Protein AF-0000000081579176 (afdb_homodimer)

Radius of gyration: 28.3 Å; Cα contacts (8 Å, |Δi|>4): 1439; chains: 2; bounding box: 51×85×78 Å

Solvent-accessible surface area (backbone atoms only — not comparable to full-atom values): 38448 Å² total; per-residue (Å²): 127,85,72,80,71,60,77,73,81,89,52,66,66,61,48,44,51,49,36,39,57,23,46,39,94,60,41,56,75,47,58,25,68,66,38,50,44,60,34,31,48,68,50,42,43,50,33,48,51,61,36,51,70,72,63,78,79,69,82,47,68,67,54,42,49,50,32,35,51,38,23,66,61,33,40,36,27,38,49,73,68,42,48,37,58,42,39,60,75,60,39,57,42,87,64,82,39,58,43,56,92,79,54,52,71,70,48,25,44,49,50,46,48,48,40,52,39,44,78,62,64,63,43,50,85,36,41,31,36,31,43,45,31,57,46,31,30,57,58,54,52,43,27,72,64,40,55,23,32,36,38,28,30,27,69,39,53,59,35,33,47,29,19,44,44,51,28,49,77,68,71,36,48,90,40,42,47,55,42,80,42,46,66,72,63,60,93,62,61,67,47,68,22,47,28,36,35,27,59,60,33,66,44,40,41,68,45,58,42,49,35,49,37,40,51,55,45,28,30,21,65,56,12,36,40,36,32,26,38,46,24,28,34,90,70,47,41,83,86,37,66,69,50,41,49,34,54,48,34,34,20,66,32,64,45,26,48,51,86,43,44,48,65,56,51,54,48,26,43,46,72,63,54,38,42,80,76,44,74,47,54,61,70,72,66,78,54,90,45,56,53,49,49,74,50,58,29,48,70,88,71,52,69,48,75,70,33,50,53,42,33,41,56,33,14,74,66,30,40,49,48,50,48,47,50,44,39,51,30,30,74,71,63,54,27,38,72,61,49,46,58,52,52,49,38,46,52,46,15,36,52,22,46,37,50,25,46,75,69,46,27,37,33,65,32,36,32,39,35,27,30,37,44,68,79,61,129,126,84,72,82,72,62,74,72,82,88,52,66,67,62,46,44,51,47,36,40,56,24,46,38,94,62,41,54,75,44,56,25,68,64,37,49,44,60,34,33,50,68,51,42,43,50,32,48,49,61,36,52,69,73,61,78,79,68,82,48,69,66,53,41,49,51,32,35,52,38,24,66,61,32,38,36,26,38,49,72,69,42,48,39,56,42,39,59,73,59,39,58,43,88,66,82,35,59,44,55,91,81,54,52,71,68,48,26,44,48,49,46,48,47,40,52,40,46,78,62,63,62,42,50,85,36,42,31,36,31,43,47,31,58,46,30,29,57,57,54,52,42,27,72,64,38,55,22,32,38,39,29,32,27,69,37,53,60,34,32,48,29,20,44,44,51,28,48,76,68,71,37,49,91,39,42,47,53,42,80,42,47,67,72,63,59,94,62,61,66,47,67,21,48,30,36,36,28,59,59,32,65,43,41,39,68,46,58,41,48,34,51,38,39,50,55,45,28,31,22,65,57,12,35,41,35,33,25,38,46,25,26,35,90,71,47,42,85,85,38,66,68,50,42,50,34,54,48,34,35,20,66,33,63,46,27,49,52,85,44,44,48,66,56,52,54,50,26,43,45,73,64,54,37,43,78,77,44,74,48,54,61,71,73,68,79,54,90,45,56,55,48,49,73,50,59,28,49,68,90,70,53,69,49,77,69,34,49,56,44,33,41,55,31,13,73,66,29,39,49,50,52,50,48,50,44,40,51,30,30,72,72,62,52,28,37,72,62,49,46,57,53,51,49,38,45,51,47,15,36,52,23,45,37,52,25,48,74,68,45,29,36,33,65,32,37,32,39,36,28,30,36,44,69,79,61,129

Organism: NCBI:txid460523

Structure (mmCIF, N/CA/C/O backbone):
data_AF-0000000081579176-model_v1
#
loop_
_entity.id
_entity.type
_entity.pdbx_description
1 polymer 'Sterol 24-C-methyltransferase'
#
loop_
_atom_site.group_PDB
_atom_site.id
_atom_site.type_symbol
_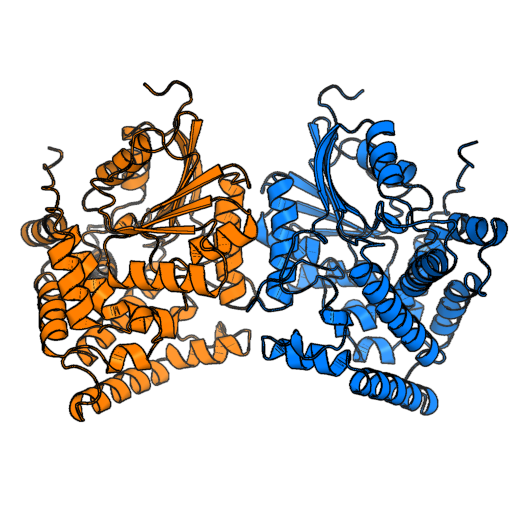atom_site.label_atom_id
_atom_site.label_alt_id
_atom_site.label_comp_id
_atom_site.label_asym_id
_atom_site.label_entity_id
_atom_site.label_seq_id
_atom_site.pdbx_PDB_ins_code
_atom_site.Cartn_x
_atom_site.Cartn_y
_atom_site.Cartn_z
_atom_site.occupancy
_atom_site.B_iso_or_equiv
_atom_site.auth_seq_id
_atom_site.auth_comp_id
_atom_site.auth_asym_id
_atom_site.auth_atom_id
_atom_site.pdbx_PDB_model_num
ATOM 1 N N . MET A 1 1 ? 3.547 -44.094 0.053 1 29.34 1 MET A N 1
ATOM 2 C CA . MET A 1 1 ? 4.793 -44.156 -0.705 1 29.34 1 MET A CA 1
ATOM 3 C C . MET A 1 1 ? 5.117 -42.812 -1.338 1 29.34 1 MET A C 1
ATOM 5 O O . MET A 1 1 ? 4.348 -42.312 -2.156 1 29.34 1 MET A O 1
ATOM 9 N N . SER A 1 2 ? 5.578 -41.812 -0.69 1 40.94 2 SER A N 1
ATOM 10 C CA . SER A 1 2 ? 5.934 -40.5 -1.144 1 40.94 2 SER A CA 1
ATOM 11 C C . SER A 1 2 ? 6.676 -40.531 -2.475 1 40.94 2 SER A C 1
ATOM 13 O O . SER A 1 2 ? 7.781 -41.094 -2.559 1 40.94 2 SER A O 1
ATOM 15 N N . SER A 1 3 ? 6.062 -40.938 -3.561 1 47.12 3 SER A N 1
ATOM 16 C CA . SER A 1 3 ? 6.66 -41.188 -4.867 1 47.12 3 SER A CA 1
ATOM 17 C C . SER A 1 3 ? 7.762 -40.156 -5.172 1 47.12 3 SER A C 1
ATOM 19 O O . SER A 1 3 ? 7.582 -38.969 -4.957 1 47.12 3 SER A O 1
ATOM 21 N N . GLU A 1 4 ? 8.984 -40.656 -5.207 1 62.81 4 GLU A N 1
ATOM 22 C CA . GLU A 1 4 ? 10.25 -40 -5.496 1 62.81 4 GLU A CA 1
ATOM 23 C C . GLU A 1 4 ? 10.148 -39.125 -6.746 1 62.81 4 GLU A C 1
ATOM 25 O O . GLU A 1 4 ? 9.891 -39.625 -7.84 1 62.81 4 GLU A O 1
ATOM 30 N N . ILE A 1 5 ? 9.672 -37.906 -6.562 1 69.56 5 ILE A N 1
ATOM 31 C CA . ILE A 1 5 ? 9.656 -36.969 -7.684 1 69.56 5 ILE A CA 1
ATOM 32 C C . ILE A 1 5 ? 11.078 -36.781 -8.203 1 69.56 5 ILE A C 1
ATOM 34 O O . ILE A 1 5 ? 11.984 -36.469 -7.426 1 69.56 5 ILE A O 1
ATOM 38 N N . LYS A 1 6 ? 11.32 -37.281 -9.406 1 74.44 6 LYS A N 1
ATOM 39 C CA . LYS A 1 6 ? 12.602 -37 -10.055 1 74.44 6 LYS A CA 1
ATOM 40 C C . LYS A 1 6 ? 12.766 -35.5 -10.32 1 74.44 6 LYS A C 1
ATOM 42 O O . LYS A 1 6 ? 11.906 -34.875 -10.945 1 74.44 6 LYS A O 1
ATOM 47 N N . LEU A 1 7 ? 13.773 -34.938 -9.75 1 81.62 7 LEU A N 1
ATOM 48 C CA . LEU A 1 7 ? 14.047 -33.5 -9.945 1 81.62 7 LEU A CA 1
ATOM 49 C C . LEU A 1 7 ? 14.578 -33.25 -11.352 1 81.62 7 LEU A C 1
ATOM 51 O O . LEU A 1 7 ? 15.297 -34.094 -11.914 1 81.62 7 LEU A O 1
ATOM 55 N N . ALA A 1 8 ? 14.188 -32.188 -11.898 1 81.62 8 ALA A N 1
ATOM 56 C CA . ALA A 1 8 ? 14.602 -31.797 -13.25 1 81.62 8 ALA A CA 1
ATOM 57 C C . ALA A 1 8 ? 16.094 -31.453 -13.281 1 81.62 8 ALA A C 1
ATOM 59 O O . ALA A 1 8 ? 16.609 -30.812 -12.359 1 81.62 8 ALA A O 1
ATOM 60 N N . PRO A 1 9 ? 16.781 -31.922 -14.359 1 81 9 PRO A N 1
ATOM 61 C CA . PRO A 1 9 ? 18.172 -31.484 -14.5 1 81 9 PRO A CA 1
ATOM 62 C C . PRO A 1 9 ? 18.312 -29.969 -14.711 1 81 9 PRO A C 1
ATOM 64 O O . PRO A 1 9 ? 17.453 -29.359 -15.367 1 81 9 PRO A O 1
ATOM 67 N N . LYS A 1 10 ? 19.375 -29.5 -14.031 1 82.62 10 LYS A N 1
ATOM 68 C CA . LYS A 1 10 ? 19.656 -28.078 -14.195 1 82.62 10 LYS A CA 1
ATOM 69 C C . LYS A 1 10 ? 20.469 -27.812 -15.453 1 82.62 10 LYS A C 1
ATOM 71 O O . LYS A 1 10 ? 21.641 -28.188 -15.523 1 82.62 10 LYS A O 1
ATOM 76 N N . ASP A 1 11 ? 19.797 -27.422 -16.547 1 82.06 11 ASP A N 1
ATOM 77 C CA . ASP A 1 11 ? 20.516 -27.062 -17.766 1 82.06 11 ASP A CA 1
ATOM 78 C C . ASP A 1 11 ? 20.375 -25.578 -18.078 1 82.06 11 ASP A C 1
ATOM 80 O O . ASP A 1 11 ? 19.625 -25.203 -18.984 1 82.06 11 ASP A O 1
ATOM 84 N N . TYR A 1 12 ? 21.172 -24.75 -17.469 1 86.56 12 TYR A N 1
ATOM 85 C CA . TYR A 1 12 ? 21.062 -23.297 -17.531 1 86.56 12 TYR A CA 1
ATOM 86 C C . TYR A 1 12 ? 21.406 -22.781 -18.922 1 86.56 12 TYR A C 1
ATOM 88 O O . TYR A 1 12 ? 20.734 -21.891 -19.438 1 86.56 12 TYR A O 1
ATOM 96 N N . GLU A 1 13 ? 22.406 -23.375 -19.453 1 85.56 13 GLU A N 1
ATOM 97 C CA . GLU A 1 13 ? 22.844 -22.906 -20.766 1 85.56 13 GLU A CA 1
ATOM 98 C C . GLU A 1 13 ? 21.797 -23.203 -21.828 1 85.56 13 GLU A C 1
ATOM 100 O O . GLU A 1 13 ? 21.484 -22.328 -22.656 1 85.56 13 GLU A O 1
ATOM 105 N N . LYS A 1 14 ? 21.266 -24.391 -21.812 1 84.5 14 LYS A N 1
ATOM 106 C CA . LYS A 1 14 ? 20.25 -24.766 -22.797 1 84.5 14 LYS A CA 1
ATOM 107 C C . LYS A 1 14 ? 19.016 -23.891 -22.656 1 84.5 14 LYS A C 1
ATOM 109 O O . LYS A 1 14 ? 18.453 -23.453 -23.672 1 84.5 14 LYS A O 1
ATOM 114 N N . ASP A 1 15 ? 18.641 -23.688 -21.5 1 86.94 15 ASP A N 1
ATOM 115 C CA . ASP A 1 15 ? 17.469 -22.859 -21.25 1 86.94 15 ASP A CA 1
ATOM 116 C C . ASP A 1 15 ? 17.688 -21.438 -21.734 1 86.94 15 ASP A C 1
ATOM 118 O O . ASP A 1 15 ? 16.781 -20.828 -22.328 1 86.94 15 ASP A O 1
ATOM 122 N N . LYS A 1 16 ? 18.812 -20.938 -21.406 1 86.94 16 LYS A N 1
ATOM 123 C CA . LYS A 1 16 ? 19.156 -19.578 -21.812 1 86.94 16 LYS A CA 1
ATOM 124 C C . LYS A 1 16 ? 19.156 -19.453 -23.344 1 86.94 16 LYS A C 1
ATOM 126 O O . LYS A 1 16 ? 18.656 -18.469 -23.891 1 86.94 16 LYS A O 1
ATOM 131 N N . GLU A 1 17 ? 19.719 -20.422 -24 1 85.44 17 GLU A N 1
ATOM 132 C CA . GLU A 1 17 ? 19.766 -20.422 -25.453 1 85.44 17 GLU A CA 1
ATOM 133 C C . GLU A 1 17 ? 18.375 -20.5 -26.047 1 85.44 17 GLU A C 1
ATOM 135 O O . GLU A 1 17 ? 18.078 -19.828 -27.047 1 85.44 17 GLU A O 1
ATOM 140 N N . PHE A 1 18 ? 17.625 -21.281 -25.516 1 83.94 18 PHE A N 1
ATOM 141 C CA . PHE A 1 18 ? 16.25 -21.391 -26 1 83.94 18 PHE A CA 1
ATOM 142 C C . PHE A 1 18 ? 15.516 -20.078 -25.844 1 83.94 18 PHE A C 1
ATOM 144 O O . PHE A 1 18 ? 14.812 -19.641 -26.766 1 83.94 18 PHE A O 1
ATOM 151 N N . ALA A 1 19 ? 15.633 -19.5 -24.688 1 85.06 19 ALA A N 1
ATOM 152 C CA . ALA A 1 19 ? 14.977 -18.219 -24.438 1 85.06 19 ALA A CA 1
ATOM 153 C C . ALA A 1 19 ? 15.445 -17.172 -25.453 1 85.06 19 ALA A C 1
ATOM 155 O O . ALA A 1 19 ? 14.633 -16.391 -25.969 1 85.06 19 ALA A O 1
ATOM 156 N N . LYS A 1 20 ? 16.703 -17.141 -25.672 1 85.62 20 LYS A N 1
ATOM 157 C CA . LYS A 1 20 ? 17.266 -16.203 -26.656 1 85.62 20 LYS A CA 1
ATOM 158 C C . LYS A 1 20 ? 16.703 -16.484 -28.047 1 85.62 20 LYS A C 1
ATOM 160 O O . LYS A 1 20 ? 16.406 -15.555 -28.812 1 85.62 20 LYS A O 1
ATOM 165 N N . ALA A 1 21 ? 16.609 -17.703 -28.297 1 80.62 21 ALA A N 1
ATOM 166 C CA . ALA A 1 21 ? 16.078 -18.094 -29.609 1 80.62 21 ALA A CA 1
ATOM 167 C C . ALA A 1 21 ? 14.617 -17.688 -29.734 1 80.62 21 ALA A C 1
ATOM 169 O O . ALA A 1 21 ? 14.195 -17.203 -30.797 1 80.62 21 ALA A O 1
ATOM 170 N N . LEU A 1 22 ? 13.938 -17.844 -28.781 1 83.31 22 LEU A N 1
ATOM 171 C CA . LEU A 1 22 ? 12.5 -17.609 -28.812 1 83.31 22 LEU A CA 1
ATOM 172 C C . LEU A 1 22 ? 12.188 -16.125 -28.766 1 83.31 22 LEU A C 1
ATOM 174 O O . LEU A 1 22 ? 11.344 -15.633 -29.531 1 83.31 22 LEU A O 1
ATOM 178 N N . HIS A 1 23 ? 12.867 -15.367 -27.938 1 87.56 23 HIS A N 1
ATOM 179 C CA . HIS A 1 23 ? 12.445 -14 -27.625 1 87.56 23 HIS A CA 1
ATOM 180 C C . HIS A 1 23 ? 13.398 -12.977 -28.25 1 87.56 23 HIS A C 1
ATOM 182 O O . HIS A 1 23 ? 13.078 -11.789 -28.312 1 87.56 23 HIS A O 1
ATOM 188 N N . GLY A 1 24 ? 14.469 -13.398 -28.625 1 79.94 24 GLY A N 1
ATOM 189 C CA . GLY A 1 24 ? 15.422 -12.516 -29.266 1 79.94 24 GLY A CA 1
ATOM 190 C C . GLY A 1 24 ? 16.359 -11.828 -28.297 1 79.94 24 GLY A C 1
ATOM 191 O O . GLY A 1 24 ? 16.203 -11.969 -27.078 1 79.94 24 GLY A O 1
ATOM 192 N N . LYS A 1 25 ? 17.328 -10.984 -28.891 1 71.75 25 LYS A N 1
ATOM 193 C CA . LYS A 1 25 ? 18.375 -10.336 -28.109 1 71.75 25 LYS A CA 1
ATOM 194 C C . LYS A 1 25 ? 17.844 -9.109 -27.375 1 71.75 25 LYS A C 1
ATOM 196 O O . LYS A 1 25 ? 18.344 -8.75 -26.312 1 71.75 25 LYS A O 1
ATOM 201 N N . ASP A 1 26 ? 16.766 -8.562 -27.844 1 71.44 26 ASP A N 1
ATOM 202 C CA . ASP A 1 26 ? 16.25 -7.34 -27.234 1 71.44 26 ASP A CA 1
ATOM 203 C C . ASP A 1 26 ? 14.977 -7.613 -26.438 1 71.44 26 ASP A C 1
ATOM 205 O O . ASP A 1 26 ? 14.133 -6.723 -26.281 1 71.44 26 ASP A O 1
ATOM 209 N N . ALA A 1 27 ? 14.914 -8.75 -26.031 1 75.94 27 ALA A N 1
ATOM 210 C CA . ALA A 1 27 ? 13.68 -9.227 -25.422 1 75.94 27 ALA A CA 1
ATOM 211 C C . ALA A 1 27 ? 13.391 -8.484 -24.109 1 75.94 27 ALA A C 1
ATOM 213 O O . ALA A 1 27 ? 12.234 -8.273 -23.766 1 75.94 27 ALA A O 1
ATOM 214 N N . ALA A 1 28 ? 14.43 -8.039 -23.531 1 78.06 28 ALA A N 1
ATOM 215 C CA . ALA A 1 28 ? 14.281 -7.391 -22.234 1 78.06 28 ALA A CA 1
ATOM 216 C C . ALA A 1 28 ? 13.617 -6.023 -22.375 1 78.06 28 ALA A C 1
ATOM 218 O O . ALA A 1 28 ? 12.961 -5.547 -21.453 1 78.06 28 ALA A O 1
ATOM 219 N N . ASN A 1 29 ? 13.594 -5.441 -23.484 1 78.69 29 ASN A N 1
ATOM 220 C CA . ASN A 1 29 ? 13.125 -4.07 -23.656 1 78.69 29 ASN A CA 1
ATOM 221 C C . ASN A 1 29 ? 11.742 -4.035 -24.297 1 78.69 29 ASN A C 1
ATOM 223 O O . ASN A 1 29 ? 11.031 -3.031 -24.203 1 78.69 29 ASN A O 1
ATOM 227 N N . ALA A 1 30 ? 11.445 -5.07 -25.047 1 78.25 30 ALA A N 1
ATOM 228 C CA . ALA A 1 30 ? 10.141 -5.121 -25.688 1 78.25 30 ALA A CA 1
ATOM 229 C C . ALA A 1 30 ? 9.047 -5.484 -24.672 1 78.25 30 ALA A C 1
ATOM 231 O O . ALA A 1 30 ? 9.305 -6.188 -23.703 1 78.25 30 ALA A O 1
ATOM 232 N N . LYS A 1 31 ? 7.855 -4.805 -24.953 1 75.75 31 LYS A N 1
ATOM 233 C CA . LYS A 1 31 ? 6.789 -5.082 -24 1 75.75 31 LYS A CA 1
ATOM 234 C C . LYS A 1 31 ? 5.488 -5.434 -24.719 1 75.75 31 LYS A C 1
ATOM 236 O O . LYS A 1 31 ? 5.25 -4.988 -25.844 1 75.75 31 LYS A O 1
ATOM 241 N N . GLY A 1 32 ? 4.816 -6.387 -23.984 1 74.5 32 GLY A N 1
ATOM 242 C CA . GLY A 1 32 ? 3.451 -6.656 -24.406 1 74.5 32 GLY A CA 1
ATOM 243 C C . GLY A 1 32 ? 3.363 -7.262 -25.781 1 74.5 32 GLY A C 1
ATOM 244 O O . GLY A 1 32 ? 4.039 -8.25 -26.078 1 74.5 32 GLY A O 1
ATOM 245 N N . MET A 1 33 ? 2.488 -6.625 -26.594 1 74.88 33 MET A N 1
ATOM 246 C CA . MET A 1 33 ? 2.156 -7.168 -27.906 1 74.88 33 MET A CA 1
ATOM 247 C C . MET A 1 33 ? 3.342 -7.055 -28.859 1 74.88 33 MET A C 1
ATOM 249 O O . MET A 1 33 ? 3.557 -7.93 -29.688 1 74.88 33 MET A O 1
ATOM 253 N N . SER A 1 34 ? 4.133 -6.012 -28.672 1 74.38 34 SER A N 1
ATOM 254 C CA . SER A 1 34 ? 5.305 -5.855 -29.531 1 74.38 34 SER A CA 1
ATOM 255 C C . SER A 1 34 ? 6.309 -6.98 -29.312 1 74.38 34 SER A C 1
ATOM 257 O O . SER A 1 34 ? 6.93 -7.461 -30.25 1 74.38 34 SER A O 1
ATOM 259 N N . ALA A 1 35 ? 6.465 -7.422 -28.109 1 80 35 ALA A N 1
ATOM 260 C CA . ALA A 1 35 ? 7.355 -8.531 -27.781 1 80 35 ALA A CA 1
ATOM 261 C C . ALA A 1 35 ? 6.797 -9.859 -28.297 1 80 35 ALA A C 1
ATOM 263 O O . ALA A 1 35 ? 7.543 -10.688 -28.828 1 80 35 ALA A O 1
ATOM 264 N N . TRP A 1 36 ? 5.535 -9.977 -28.188 1 79.19 36 TRP A N 1
ATOM 265 C CA . TRP A 1 36 ? 4.871 -11.211 -28.594 1 79.19 36 TRP A CA 1
ATOM 266 C C . TRP A 1 36 ? 5.027 -11.438 -30.094 1 79.19 36 TRP A C 1
ATOM 268 O O . TRP A 1 36 ? 5.355 -12.547 -30.531 1 79.19 36 TRP A O 1
ATOM 278 N N . VAL A 1 37 ? 4.875 -10.406 -30.906 1 77.62 37 VAL A N 1
ATOM 279 C CA . VAL A 1 37 ? 4.906 -10.531 -32.375 1 77.62 37 VAL A CA 1
ATOM 280 C C . VAL A 1 37 ? 6.332 -10.828 -32.812 1 77.62 37 VAL A C 1
ATOM 282 O O . VAL A 1 37 ? 6.539 -11.375 -33.906 1 77.62 37 VAL A O 1
ATOM 285 N N . LYS A 1 38 ? 7.301 -10.547 -32.031 1 76.75 38 LYS A N 1
ATOM 286 C CA . LYS A 1 38 ? 8.703 -10.688 -32.406 1 76.75 38 LYS A CA 1
ATOM 287 C C . LYS A 1 38 ? 9.234 -12.078 -32.094 1 76.75 38 LYS A C 1
ATOM 289 O O . LYS A 1 38 ? 10.367 -12.414 -32.438 1 76.75 38 LYS A O 1
ATOM 294 N N . LYS A 1 39 ? 8.453 -12.93 -31.5 1 83 39 LYS A N 1
ATOM 295 C CA . LYS A 1 39 ? 8.898 -14.266 -31.109 1 83 39 LYS A CA 1
ATOM 296 C C . LYS A 1 39 ? 9.234 -15.102 -32.344 1 83 39 LYS A C 1
ATOM 298 O O . LYS A 1 39 ? 8.547 -15.023 -33.375 1 83 39 LYS A O 1
ATOM 303 N N . ASP A 1 40 ? 10.273 -15.984 -32.156 1 83.69 40 ASP A N 1
ATOM 304 C CA . ASP A 1 40 ? 10.664 -16.906 -33.219 1 83.69 40 ASP A CA 1
ATOM 305 C C . ASP A 1 40 ? 9.609 -17.984 -33.406 1 83.69 40 ASP A C 1
ATOM 307 O O . ASP A 1 40 ? 9.227 -18.672 -32.438 1 83.69 40 ASP A O 1
ATOM 311 N N . LYS A 1 41 ? 9.258 -18.281 -34.594 1 82.12 41 LYS A N 1
ATOM 312 C CA . LYS A 1 41 ? 8.141 -19.156 -34.906 1 82.12 41 LYS A CA 1
ATOM 313 C C . LYS A 1 41 ? 8.484 -20.609 -34.594 1 82.12 41 LYS A C 1
ATOM 315 O O . LYS A 1 41 ? 7.66 -21.359 -34.062 1 82.12 41 LYS A O 1
ATOM 320 N N . GLU A 1 42 ? 9.633 -21.016 -34.938 1 83.5 42 GLU A N 1
ATOM 321 C CA . GLU A 1 42 ? 10.031 -22.406 -34.688 1 83.5 42 GLU A CA 1
ATOM 322 C C . GLU A 1 42 ? 10.164 -22.688 -33.219 1 83.5 42 GLU A C 1
ATOM 324 O O . GLU A 1 42 ? 9.719 -23.734 -32.719 1 83.5 42 GLU A O 1
ATOM 329 N N . ALA A 1 43 ? 10.789 -21.828 -32.531 1 85.12 43 ALA A N 1
ATOM 330 C CA . ALA A 1 43 ? 10.93 -21.969 -31.094 1 85.12 43 ALA A CA 1
ATOM 331 C C . ALA A 1 43 ? 9.57 -21.953 -30.406 1 85.12 43 ALA A C 1
ATOM 333 O O . ALA A 1 43 ? 9.359 -22.656 -29.422 1 85.12 43 ALA A O 1
ATOM 334 N N . GLN A 1 44 ? 8.766 -21.141 -30.906 1 86.56 44 GLN A N 1
ATOM 335 C CA . GLN A 1 44 ? 7.418 -21.094 -30.375 1 86.56 44 GLN A CA 1
ATOM 336 C C . GLN A 1 44 ? 6.699 -22.422 -30.547 1 86.56 44 GLN A C 1
ATOM 338 O O . GLN A 1 44 ? 5.961 -22.859 -29.656 1 86.56 44 GLN A O 1
ATOM 343 N N . LYS A 1 45 ? 6.84 -23 -31.625 1 85.06 45 LYS A N 1
ATOM 344 C CA . LYS A 1 45 ? 6.246 -24.312 -31.875 1 85.06 45 LYS A CA 1
ATOM 345 C C . LYS A 1 45 ? 6.75 -25.328 -30.859 1 85.06 45 LYS A C 1
ATOM 347 O O . LYS A 1 45 ? 5.973 -26.156 -30.359 1 85.06 45 LYS A O 1
ATOM 352 N N . ILE A 1 46 ? 7.961 -25.266 -30.625 1 86.06 46 ILE A N 1
ATOM 353 C CA . ILE A 1 46 ? 8.562 -26.188 -29.672 1 86.06 46 ILE A CA 1
ATOM 354 C C . ILE A 1 46 ? 7.961 -25.953 -28.297 1 86.06 46 ILE A C 1
ATOM 356 O O . ILE A 1 46 ? 7.633 -26.906 -27.578 1 86.06 46 ILE A O 1
ATOM 360 N N . ALA A 1 47 ? 7.891 -24.75 -27.906 1 87.75 47 ALA A N 1
ATOM 361 C CA . ALA A 1 47 ? 7.293 -24.406 -26.625 1 87.75 47 ALA A CA 1
ATOM 362 C C . ALA A 1 47 ? 5.844 -24.875 -26.547 1 87.75 47 ALA A C 1
ATOM 364 O O . ALA A 1 47 ? 5.406 -25.406 -25.531 1 87.75 47 ALA A O 1
ATOM 365 N N . MET A 1 48 ? 5.105 -24.703 -27.594 1 88.5 48 MET A N 1
ATOM 366 C CA . MET A 1 48 ? 3.709 -25.125 -27.672 1 88.5 48 MET A CA 1
ATOM 367 C C . MET A 1 48 ? 3.582 -26.641 -27.516 1 88.5 48 MET A C 1
ATOM 369 O O . MET A 1 48 ? 2.77 -27.109 -26.734 1 88.5 48 MET A O 1
ATOM 373 N N . GLU A 1 49 ? 4.348 -27.281 -28.266 1 88.25 49 GLU A N 1
ATOM 374 C CA . GLU A 1 49 ? 4.324 -28.75 -28.203 1 88.25 49 GLU A CA 1
ATOM 375 C C . GLU A 1 49 ? 4.734 -29.25 -26.812 1 88.25 49 GLU A C 1
ATOM 377 O O . GLU A 1 49 ? 4.129 -30.172 -26.281 1 88.25 49 GLU A O 1
ATOM 382 N N . GLY A 1 50 ? 5.789 -28.656 -26.359 1 86.88 50 GLY A N 1
ATOM 383 C CA . GLY A 1 50 ? 6.25 -29.016 -25.016 1 86.88 50 GLY A CA 1
ATOM 384 C C . GLY A 1 50 ? 5.195 -28.797 -23.953 1 86.88 50 GLY A C 1
ATOM 385 O O . GLY A 1 50 ? 5.09 -29.578 -23.016 1 86.88 50 GLY A O 1
ATOM 386 N N . TYR A 1 51 ? 4.414 -27.781 -24.094 1 89.12 51 TYR A N 1
ATOM 387 C CA . TYR A 1 51 ? 3.381 -27.469 -23.109 1 89.12 51 TYR A CA 1
ATOM 388 C C . TYR A 1 51 ? 2.145 -28.328 -23.328 1 89.12 51 TYR A C 1
ATOM 390 O O . TYR A 1 51 ? 1.684 -29.016 -22.406 1 89.12 51 TYR A O 1
ATOM 398 N N . PHE A 1 52 ? 1.59 -28.453 -24.484 1 89.88 52 PHE A N 1
ATOM 399 C CA . PHE A 1 52 ? 0.269 -29.016 -24.734 1 89.88 52 PHE A CA 1
ATOM 400 C C . PHE A 1 52 ? 0.332 -30.547 -24.797 1 89.88 52 PHE A C 1
ATOM 402 O O . PHE A 1 52 ? -0.701 -31.219 -24.75 1 89.88 52 PHE A O 1
ATOM 409 N N . LYS A 1 53 ? 1.523 -31.109 -24.922 1 88.25 53 LYS A N 1
ATOM 410 C CA . LYS A 1 53 ? 1.651 -32.562 -24.938 1 88.25 53 LYS A CA 1
ATOM 411 C C . LYS A 1 53 ? 1.09 -33.188 -23.672 1 88.25 53 LYS A C 1
ATOM 413 O O . LYS A 1 53 ? 0.702 -34.344 -23.656 1 88.25 53 LYS A O 1
ATOM 418 N N . HIS A 1 54 ? 1.056 -32.438 -22.641 1 87.5 54 HIS A N 1
ATOM 419 C CA . HIS A 1 54 ? 0.611 -32.938 -21.359 1 87.5 54 HIS A CA 1
ATOM 420 C C . HIS A 1 54 ? -0.9 -32.812 -21.203 1 87.5 54 HIS A C 1
ATOM 422 O O . HIS A 1 54 ? -1.475 -33.312 -20.219 1 87.5 54 HIS A O 1
ATOM 428 N N . TRP A 1 55 ? -1.579 -32.156 -22.094 1 89.25 55 TRP A N 1
ATOM 429 C CA . TRP A 1 55 ? -2.982 -31.812 -21.906 1 89.25 55 TRP A CA 1
ATOM 430 C C . TRP A 1 55 ? -3.85 -32.406 -23 1 89.25 55 TRP A C 1
ATOM 432 O O . TRP A 1 55 ? -4.395 -31.688 -23.844 1 89.25 55 TRP A O 1
ATOM 442 N N . ASP A 1 56 ? -4.008 -33.656 -22.922 1 84.5 56 ASP A N 1
ATOM 443 C CA . ASP A 1 56 ? -4.777 -34.375 -23.922 1 84.5 56 ASP A CA 1
ATOM 444 C C . ASP A 1 56 ? -6.184 -34.688 -23.406 1 84.5 56 ASP A C 1
ATOM 446 O O . ASP A 1 56 ? -6.871 -35.531 -23.969 1 84.5 56 ASP A O 1
ATOM 450 N N . GLY A 1 57 ? -6.512 -34.062 -22.328 1 83 57 GLY A N 1
ATOM 451 C CA . GLY A 1 57 ? -7.852 -34.25 -21.781 1 83 57 GLY A CA 1
ATOM 452 C C . GLY A 1 57 ? -7.949 -35.375 -20.797 1 83 57 GLY A C 1
ATOM 453 O O . GLY A 1 57 ? -8.945 -35.531 -20.094 1 83 57 GLY A O 1
ATOM 454 N N . LYS A 1 58 ? -6.949 -36.188 -20.656 1 84 58 LYS A N 1
ATOM 455 C CA . LYS A 1 58 ? -6.945 -37.312 -19.734 1 84 58 LYS A CA 1
ATOM 456 C C . LYS A 1 58 ? -6.582 -36.875 -18.328 1 84 58 LYS A C 1
ATOM 458 O O . LYS A 1 58 ? -5.789 -35.969 -18.141 1 84 58 LYS A O 1
ATOM 463 N N . THR A 1 59 ? -7.238 -37.531 -17.328 1 83.44 59 THR A N 1
ATOM 464 C CA . THR A 1 59 ? -7.008 -37.188 -15.938 1 83.44 59 THR A CA 1
ATOM 465 C C . THR A 1 59 ? -6.621 -38.406 -15.109 1 83.44 59 THR A C 1
ATOM 467 O O . THR A 1 59 ? -6.777 -38.406 -13.891 1 83.44 59 THR A O 1
ATOM 470 N N . ASP A 1 60 ? -6.164 -39.344 -15.82 1 86.31 60 ASP A N 1
ATOM 471 C CA . ASP A 1 60 ? -5.781 -40.594 -15.125 1 86.31 60 ASP A CA 1
ATOM 472 C C . ASP A 1 60 ? -4.453 -40.406 -14.391 1 86.31 60 ASP A C 1
ATOM 474 O O . ASP A 1 60 ? -3.758 -39.406 -14.594 1 86.31 60 ASP A O 1
ATOM 478 N N . GLU A 1 61 ? -4.133 -41.312 -13.57 1 88.62 61 GLU A N 1
ATOM 479 C CA . GLU A 1 61 ? -2.959 -41.25 -12.703 1 88.62 61 GLU A CA 1
ATOM 480 C C . GLU A 1 61 ? -1.675 -41.156 -13.523 1 88.62 61 GLU A C 1
ATOM 482 O O . GLU A 1 61 ? -0.735 -40.438 -13.133 1 88.62 61 GLU A O 1
ATOM 487 N N . GLU A 1 62 ? -1.642 -41.875 -14.57 1 88.31 62 GLU A N 1
ATOM 488 C CA . GLU A 1 62 ? -0.439 -41.875 -15.398 1 88.31 62 GLU A CA 1
ATOM 489 C C . GLU A 1 62 ? -0.165 -40.5 -16 1 88.31 62 GLU A C 1
ATOM 491 O O . GLU A 1 62 ? 0.98 -40.031 -16.016 1 88.31 62 GLU A O 1
ATOM 496 N N . THR A 1 63 ? -1.171 -39.938 -16.5 1 89.06 63 THR A N 1
ATOM 497 C CA . THR A 1 63 ? -1.027 -38.594 -17.078 1 89.06 63 THR A CA 1
ATOM 498 C C . THR A 1 63 ? -0.65 -37.594 -16.016 1 89.06 63 THR A C 1
ATOM 500 O O . THR A 1 63 ? 0.169 -36.688 -16.25 1 89.06 63 THR A O 1
ATOM 503 N N . GLU A 1 64 ? -1.312 -37.688 -14.938 1 90.31 64 GLU A N 1
ATOM 504 C CA . GLU A 1 64 ? -0.973 -36.812 -13.82 1 90.31 64 GLU A CA 1
ATOM 505 C C . GLU A 1 64 ? 0.49 -36.969 -13.422 1 90.31 64 GLU A C 1
ATOM 507 O O . GLU A 1 64 ? 1.192 -35.969 -13.211 1 90.31 64 GLU A O 1
ATOM 512 N N . LYS A 1 65 ? 0.932 -38.156 -13.305 1 90.81 65 LYS A N 1
ATOM 513 C CA . LYS A 1 65 ? 2.32 -38.438 -12.953 1 90.81 65 LYS A CA 1
ATOM 514 C C . LYS A 1 65 ? 3.279 -37.844 -13.984 1 90.81 65 LYS A C 1
ATOM 516 O O . LYS A 1 65 ? 4.359 -37.375 -13.625 1 90.81 65 LYS A O 1
ATOM 521 N N . SER A 1 66 ? 2.91 -37.938 -15.164 1 89.75 66 SER A N 1
ATOM 522 C CA . SER A 1 66 ? 3.752 -37.375 -16.219 1 89.75 66 SER A CA 1
ATOM 523 C C . SER A 1 66 ? 3.924 -35.875 -16.047 1 89.75 66 SER A C 1
ATOM 525 O O . SER A 1 66 ? 5.023 -35.344 -16.219 1 89.75 66 SER A O 1
ATOM 527 N N . ARG A 1 67 ? 2.863 -35.188 -15.742 1 91.88 67 ARG A N 1
ATOM 528 C CA . ARG A 1 67 ? 2.934 -33.75 -15.5 1 91.88 67 ARG A CA 1
ATOM 529 C C . ARG A 1 67 ? 3.805 -33.438 -14.289 1 91.88 67 ARG A C 1
ATOM 531 O O . ARG A 1 67 ? 4.617 -32.531 -14.32 1 91.88 67 ARG A O 1
ATOM 538 N N . LEU A 1 68 ? 3.631 -34.219 -13.281 1 92.38 68 LEU A N 1
ATOM 539 C CA . LEU A 1 68 ? 4.379 -34.031 -12.047 1 92.38 68 LEU A CA 1
ATOM 540 C C . LEU A 1 68 ? 5.871 -34.25 -12.273 1 92.38 68 LEU A C 1
ATOM 542 O O . LEU A 1 68 ? 6.699 -33.5 -11.742 1 92.38 68 LEU A O 1
ATOM 546 N N . GLN A 1 69 ? 6.172 -35.188 -13.102 1 90.38 69 GLN A N 1
ATOM 547 C CA . GLN A 1 69 ? 7.57 -35.531 -13.375 1 90.38 69 GLN A CA 1
ATOM 548 C C . GLN A 1 69 ? 8.211 -34.469 -14.281 1 90.38 69 GLN A C 1
ATOM 550 O O . GLN A 1 69 ? 9.406 -34.219 -14.188 1 90.38 69 GLN A O 1
ATOM 555 N N . ASP A 1 70 ? 7.398 -33.844 -15.039 1 91.38 70 ASP A N 1
ATOM 556 C CA . ASP A 1 70 ? 7.879 -32.875 -16 1 91.38 70 ASP A CA 1
ATOM 557 C C . ASP A 1 70 ? 7.531 -31.438 -15.555 1 91.38 70 ASP A C 1
ATOM 559 O O . ASP A 1 70 ? 7.41 -30.531 -16.375 1 91.38 70 ASP A O 1
ATOM 563 N N . TYR A 1 71 ? 7.379 -31.281 -14.273 1 91.19 71 TYR A N 1
ATOM 564 C CA . TYR A 1 71 ? 6.852 -30.031 -13.734 1 91.19 71 TYR A CA 1
ATOM 565 C C . TYR A 1 71 ? 7.691 -28.844 -14.195 1 91.19 71 TYR A C 1
ATOM 567 O O . TYR A 1 71 ? 7.152 -27.797 -14.539 1 91.19 71 TYR A O 1
ATOM 575 N N . SER A 1 72 ? 9.023 -28.938 -14.164 1 91.69 72 SER A N 1
ATOM 576 C CA . SER A 1 72 ? 9.93 -27.828 -14.477 1 91.69 72 SER A CA 1
ATOM 577 C C . SER A 1 72 ? 9.797 -27.391 -15.93 1 91.69 72 SER A C 1
ATOM 579 O O . SER A 1 72 ? 9.625 -26.203 -16.203 1 91.69 72 SER A O 1
ATOM 581 N N . THR A 1 73 ? 9.828 -28.391 -16.812 1 90.12 73 THR A N 1
ATOM 582 C CA . THR A 1 73 ? 9.703 -28.094 -18.234 1 90.12 73 THR A CA 1
ATOM 583 C C . THR A 1 73 ? 8.305 -27.578 -18.547 1 90.12 73 THR A C 1
ATOM 585 O O . THR A 1 73 ? 8.141 -26.656 -19.359 1 90.12 73 THR A O 1
ATOM 588 N N . LEU A 1 74 ? 7.375 -28.172 -17.938 1 90.81 74 LEU A N 1
ATOM 589 C CA . LEU A 1 74 ? 5.988 -27.766 -18.141 1 90.81 74 LEU A CA 1
ATOM 590 C C . LEU A 1 74 ? 5.801 -26.297 -17.812 1 90.81 74 LEU A C 1
ATOM 592 O O . LEU A 1 74 ? 5.266 -25.531 -18.625 1 90.81 74 LEU A O 1
ATOM 596 N N . THR A 1 75 ? 6.219 -25.875 -16.656 1 92 75 THR A N 1
ATOM 597 C CA . THR A 1 75 ? 6.051 -24.5 -16.203 1 92 75 THR A CA 1
ATOM 598 C C . THR A 1 75 ? 6.887 -23.547 -17.047 1 92 75 THR A C 1
ATOM 600 O O . THR A 1 75 ? 6.434 -22.438 -17.391 1 92 75 THR A O 1
ATOM 603 N N . LYS A 1 76 ? 8.047 -23.922 -17.344 1 91.31 76 LYS A N 1
ATOM 604 C CA . LYS A 1 76 ? 8.93 -23.109 -18.188 1 91.31 76 LYS A CA 1
ATOM 605 C C . LYS A 1 76 ? 8.281 -22.828 -19.547 1 91.31 76 LYS A C 1
ATOM 607 O O . LYS A 1 76 ? 8.25 -21.688 -20 1 91.31 76 LYS A O 1
ATOM 612 N N . HIS A 1 77 ? 7.84 -23.875 -20.219 1 89.69 77 HIS A N 1
ATOM 613 C CA . HIS A 1 77 ? 7.199 -23.719 -21.516 1 89.69 77 HIS A CA 1
ATOM 614 C C . HIS A 1 77 ? 5.93 -22.875 -21.406 1 89.69 77 HIS A C 1
ATOM 616 O O . HIS A 1 77 ? 5.637 -22.062 -22.281 1 89.69 77 HIS A O 1
ATOM 622 N N . TYR A 1 78 ? 5.238 -23.109 -20.438 1 90.81 78 TYR A N 1
ATOM 623 C CA . TYR A 1 78 ? 4.047 -22.297 -20.188 1 90.81 78 TYR A CA 1
ATOM 624 C C . TYR A 1 78 ? 4.383 -20.812 -20.188 1 90.81 78 TYR A C 1
ATOM 626 O O . TYR A 1 78 ? 3.791 -20.031 -20.938 1 90.81 78 TYR A O 1
ATOM 634 N N . TYR A 1 79 ? 5.359 -20.406 -19.359 1 90.31 79 TYR A N 1
ATOM 635 C CA . TYR A 1 79 ? 5.656 -19 -19.203 1 90.31 79 TYR A CA 1
ATOM 636 C C . TYR A 1 79 ? 6.387 -18.438 -20.422 1 90.31 79 TYR A C 1
ATOM 638 O O . TYR A 1 79 ? 6.289 -17.25 -20.719 1 90.31 79 TYR A O 1
ATOM 646 N N . ASN A 1 80 ? 7.059 -19.281 -21.172 1 88.19 80 ASN A N 1
ATOM 647 C CA . ASN A 1 80 ? 7.574 -18.844 -22.469 1 88.19 80 ASN A CA 1
ATOM 648 C C . ASN A 1 80 ? 6.449 -18.422 -23.406 1 88.19 80 ASN A C 1
ATOM 650 O O . ASN A 1 80 ? 6.625 -17.516 -24.219 1 88.19 80 ASN A O 1
ATOM 654 N N . LEU A 1 81 ? 5.344 -19.047 -23.25 1 85.38 81 LEU A N 1
ATOM 655 C CA . LEU A 1 81 ? 4.223 -18.797 -24.141 1 85.38 81 LEU A CA 1
ATOM 656 C C . LEU A 1 81 ? 3.393 -17.609 -23.672 1 85.38 81 LEU A C 1
ATOM 658 O O . LEU A 1 81 ? 2.959 -16.781 -24.469 1 85.38 81 LEU A O 1
ATOM 662 N N . VAL A 1 82 ? 3.236 -17.422 -22.375 1 88 82 VAL A N 1
ATOM 663 C CA . VAL A 1 82 ? 2.115 -16.594 -21.938 1 88 82 VAL A CA 1
ATOM 664 C C . VAL A 1 82 ? 2.637 -15.297 -21.344 1 88 82 VAL A C 1
ATOM 666 O O . VAL A 1 82 ? 1.871 -14.352 -21.109 1 88 82 VAL A O 1
ATOM 669 N N . THR A 1 83 ? 3.904 -15.125 -21.047 1 89.19 83 THR A N 1
ATOM 670 C CA . THR A 1 83 ? 4.449 -14 -20.312 1 89.19 83 THR A CA 1
ATOM 671 C C . THR A 1 83 ? 4.055 -12.68 -20.969 1 89.19 83 THR A C 1
ATOM 673 O O . THR A 1 83 ? 3.611 -11.75 -20.281 1 89.19 83 THR A O 1
ATOM 676 N N . ASP A 1 84 ? 4.148 -12.578 -22.234 1 85.06 84 ASP A N 1
ATOM 677 C CA . ASP A 1 84 ? 3.846 -11.336 -22.938 1 85.06 84 ASP A CA 1
ATOM 678 C C . ASP A 1 84 ? 2.361 -10.992 -22.828 1 85.06 84 ASP A C 1
ATOM 680 O O . ASP A 1 84 ? 1.997 -9.82 -22.734 1 85.06 84 ASP A O 1
ATOM 684 N N . PHE A 1 85 ? 1.544 -12.016 -22.828 1 82.88 85 PHE A N 1
ATOM 685 C CA . PHE A 1 85 ? 0.113 -11.797 -22.656 1 82.88 85 PHE A CA 1
ATOM 686 C C . PHE A 1 85 ? -0.192 -11.32 -21.25 1 82.88 85 PHE A C 1
ATOM 688 O O . PHE A 1 85 ? -1.042 -10.445 -21.047 1 82.88 85 PHE A O 1
ATOM 695 N N . TYR A 1 86 ? 0.482 -11.867 -20.234 1 85.44 86 TYR A N 1
ATOM 696 C CA . TYR A 1 86 ? 0.311 -11.438 -18.859 1 85.44 86 TYR A CA 1
ATOM 697 C C . TYR A 1 86 ? 0.73 -9.984 -18.672 1 85.44 86 TYR A C 1
ATOM 699 O O . TYR A 1 86 ? 0.041 -9.211 -18.016 1 85.44 86 TYR A O 1
ATOM 707 N N . GLU A 1 87 ? 1.79 -9.617 -19.234 1 85.25 87 GLU A N 1
ATOM 708 C CA . GLU A 1 87 ? 2.264 -8.242 -19.094 1 85.25 87 GLU A CA 1
ATOM 709 C C . GLU A 1 87 ? 1.298 -7.258 -19.75 1 85.25 87 GLU A C 1
ATOM 711 O O . GLU A 1 87 ? 1.082 -6.156 -19.234 1 85.25 87 GLU A O 1
ATOM 716 N N . TYR A 1 88 ? 0.732 -7.73 -20.828 1 77.88 88 TYR A N 1
ATOM 717 C CA . TYR A 1 88 ? -0.248 -6.898 -21.516 1 77.88 88 TYR A CA 1
ATOM 718 C C . TYR A 1 88 ? -1.526 -6.766 -20.703 1 77.88 88 TYR A C 1
ATOM 720 O O . TYR A 1 88 ? -2.076 -5.672 -20.578 1 77.88 88 TYR A O 1
ATOM 728 N N . GLY A 1 89 ? -1.929 -7.766 -20.109 1 77.62 89 GLY A N 1
ATOM 729 C CA . GLY A 1 89 ? -3.227 -7.793 -19.453 1 77.62 89 GLY A CA 1
ATOM 730 C C . GLY A 1 89 ? -3.156 -7.438 -17.984 1 77.62 89 GLY A C 1
ATOM 731 O O . GLY A 1 89 ? -4.094 -6.855 -17.422 1 77.62 89 GLY A O 1
ATOM 732 N N . TRP A 1 90 ? -2.084 -7.859 -17.266 1 81.62 90 TRP A N 1
ATOM 733 C CA . TRP A 1 90 ? -2.012 -7.746 -15.82 1 81.62 90 TRP A CA 1
ATOM 734 C C . TRP A 1 90 ? -0.938 -6.746 -15.406 1 81.62 90 TRP A C 1
ATOM 736 O O . TRP A 1 90 ? -0.932 -6.27 -14.266 1 81.62 90 TRP A O 1
ATOM 746 N N . GLY A 1 91 ? -0.016 -6.461 -16.281 1 85.75 91 GLY A N 1
ATOM 747 C CA . GLY A 1 91 ? 1.164 -5.707 -15.883 1 85.75 91 GLY A CA 1
ATOM 748 C C . GLY A 1 91 ? 2.301 -6.586 -15.398 1 85.75 91 GLY A C 1
ATOM 749 O O . GLY A 1 91 ? 2.5 -7.688 -15.906 1 85.75 91 GLY A O 1
ATOM 750 N N . SER A 1 92 ? 3.09 -6.039 -14.484 1 88.88 92 SER A N 1
ATOM 751 C CA . SER A 1 92 ? 4.309 -6.746 -14.109 1 88.88 92 SER A CA 1
ATOM 752 C C . SER A 1 92 ? 4.09 -7.59 -12.859 1 88.88 92 SER A C 1
ATOM 754 O O . SER A 1 92 ? 4.992 -8.312 -12.422 1 88.88 92 SER A O 1
ATOM 756 N N . SER A 1 93 ? 2.938 -7.512 -12.242 1 91.25 93 SER A N 1
ATOM 757 C CA . SER A 1 93 ? 2.59 -8.344 -11.094 1 91.25 93 SER A CA 1
ATOM 758 C C . SER A 1 93 ? 1.546 -9.391 -11.469 1 91.25 93 SER A C 1
ATOM 760 O O . SER A 1 93 ? 0.347 -9.102 -11.477 1 91.25 93 SER A O 1
ATOM 762 N N . PHE A 1 94 ? 1.974 -10.609 -11.625 1 90.44 94 PHE A N 1
ATOM 763 C CA . PHE A 1 94 ? 1.134 -11.695 -12.125 1 90.44 94 PHE A CA 1
ATOM 764 C C . PHE A 1 94 ? 0.431 -12.414 -10.977 1 90.44 94 PHE A C 1
ATOM 766 O O . PHE A 1 94 ? 0.693 -13.586 -10.719 1 90.44 94 PHE A O 1
ATOM 773 N N . HIS A 1 95 ? -0.408 -11.75 -10.312 1 96.12 95 HIS A N 1
ATOM 774 C CA . HIS A 1 95 ? -1.153 -12.406 -9.242 1 96.12 95 HIS A CA 1
ATOM 775 C C . HIS A 1 95 ? -2.502 -11.734 -9.016 1 96.12 95 HIS A C 1
ATOM 777 O O . HIS A 1 95 ? -2.74 -10.633 -9.508 1 96.12 95 HIS A O 1
ATOM 783 N N . PHE A 1 96 ? -3.344 -12.445 -8.406 1 96.81 96 PHE A N 1
ATOM 784 C CA . PHE A 1 96 ? -4.641 -11.898 -8.023 1 96.81 96 PHE A CA 1
ATOM 785 C C . PHE A 1 96 ? -4.539 -11.133 -6.715 1 96.81 96 PHE A C 1
ATOM 787 O O . PHE A 1 96 ? -3.539 -11.242 -6 1 96.81 96 PHE A O 1
ATOM 794 N N . SER A 1 97 ? -5.531 -10.297 -6.461 1 96.94 97 SER A N 1
ATOM 795 C CA . SER A 1 97 ? -5.582 -9.469 -5.258 1 96.94 97 SER A CA 1
ATOM 796 C C . SER A 1 97 ? -7.02 -9.289 -4.77 1 96.94 97 SER A C 1
ATOM 798 O O . SER A 1 97 ? -7.961 -9.727 -5.434 1 96.94 97 SER A O 1
ATOM 800 N N . ARG A 1 98 ? -7.152 -8.789 -3.564 1 96.5 98 ARG A N 1
ATOM 801 C CA . ARG A 1 98 ? -8.438 -8.266 -3.104 1 96.5 98 ARG A CA 1
ATOM 802 C C . ARG A 1 98 ? -8.688 -6.875 -3.664 1 96.5 98 ARG A C 1
ATOM 804 O O . ARG A 1 98 ? -7.75 -6.129 -3.945 1 96.5 98 ARG A O 1
ATOM 811 N N . TYR A 1 99 ? -9.969 -6.578 -3.795 1 94.38 99 TYR A N 1
ATOM 812 C CA . TYR A 1 99 ? -10.344 -5.289 -4.371 1 94.38 99 TYR A CA 1
ATOM 813 C C . TYR A 1 99 ? -11.391 -4.594 -3.506 1 94.38 99 TYR A C 1
ATOM 815 O O . TYR A 1 99 ? -12.297 -5.238 -2.977 1 94.38 99 TYR A O 1
ATOM 823 N N . TYR A 1 100 ? -11.195 -3.316 -3.318 1 92.94 100 TYR A N 1
ATOM 824 C CA . TYR A 1 100 ? -12.188 -2.482 -2.645 1 92.94 100 TYR A CA 1
ATOM 825 C C . TYR A 1 100 ? -12.828 -1.502 -3.619 1 92.94 100 TYR A C 1
ATOM 827 O O . TYR A 1 100 ? -12.234 -1.162 -4.648 1 92.94 100 TYR A O 1
ATOM 835 N N . LYS A 1 101 ? -14.008 -1.067 -3.279 1 89.12 101 LYS A N 1
ATOM 836 C CA . LYS A 1 101 ? -14.711 -0.094 -4.109 1 89.12 101 LYS A CA 1
ATOM 837 C C . LYS A 1 101 ? -13.883 1.17 -4.301 1 89.12 101 LYS A C 1
ATOM 839 O O . LYS A 1 101 ? -13.344 1.717 -3.338 1 89.12 101 LYS A O 1
ATOM 844 N N . GLY A 1 102 ? -13.766 1.521 -5.562 1 86.56 102 GLY A N 1
ATOM 845 C CA . GLY A 1 102 ? -13.086 2.768 -5.887 1 86.56 102 GLY A CA 1
ATOM 846 C C . GLY A 1 102 ? -11.578 2.619 -5.992 1 86.56 102 GLY A C 1
ATOM 847 O O . GLY A 1 102 ? -10.883 3.561 -6.375 1 86.56 102 GLY A O 1
ATOM 848 N N . GLU A 1 103 ? -11.062 1.542 -5.691 1 90.75 103 GLU A N 1
ATOM 849 C CA . GLU A 1 103 ? -9.617 1.333 -5.746 1 90.75 103 GLU A CA 1
ATOM 850 C C . GLU A 1 103 ? -9.188 0.837 -7.125 1 90.75 103 GLU A C 1
ATOM 852 O O . GLU A 1 103 ? -9.664 -0.196 -7.594 1 90.75 103 GLU A O 1
ATOM 857 N N . PRO A 1 104 ? -8.305 1.57 -7.793 1 90 104 PRO A N 1
ATOM 858 C CA . PRO A 1 104 ? -7.82 1.098 -9.086 1 90 104 PRO A CA 1
ATOM 859 C C . PRO A 1 104 ? -7.07 -0.229 -8.992 1 90 104 PRO A C 1
ATOM 861 O O . PRO A 1 104 ? -6.473 -0.528 -7.953 1 90 104 PRO A O 1
ATOM 864 N N . PHE A 1 105 ? -7.02 -0.994 -10.125 1 90.88 105 PHE A N 1
ATOM 865 C CA . PHE A 1 105 ? -6.48 -2.346 -10.219 1 90.88 105 PHE A CA 1
ATOM 866 C C . PHE A 1 105 ? -5.055 -2.398 -9.688 1 90.88 105 PHE A C 1
ATOM 868 O O . PHE A 1 105 ? -4.75 -3.195 -8.797 1 90.88 105 PHE A O 1
ATOM 875 N N . ARG A 1 106 ? -4.164 -1.515 -10.164 1 92 106 ARG A N 1
ATOM 876 C CA . ARG A 1 106 ? -2.754 -1.567 -9.789 1 92 106 ARG A CA 1
ATOM 877 C C . ARG A 1 106 ? -2.562 -1.192 -8.32 1 92 106 ARG A C 1
ATOM 879 O O . ARG A 1 106 ? -1.682 -1.729 -7.648 1 92 106 ARG A O 1
ATOM 886 N N . GLN A 1 107 ? -3.354 -0.224 -7.871 1 94.5 107 GLN A N 1
ATOM 887 C CA . GLN A 1 107 ? -3.295 0.166 -6.465 1 94.5 107 GLN A CA 1
ATOM 888 C C . GLN A 1 107 ? -3.697 -0.992 -5.555 1 94.5 107 GLN A C 1
ATOM 890 O O . GLN A 1 107 ? -3.092 -1.2 -4.504 1 94.5 107 GLN A O 1
ATOM 895 N N . ALA A 1 108 ? -4.719 -1.75 -5.941 1 95.81 108 ALA A N 1
ATOM 896 C CA . ALA A 1 108 ? -5.164 -2.918 -5.184 1 95.81 108 ALA A CA 1
ATOM 897 C C . ALA A 1 108 ? -4.082 -3.996 -5.16 1 95.81 108 ALA A C 1
ATOM 899 O O . ALA A 1 108 ? -3.838 -4.613 -4.121 1 95.81 108 ALA A O 1
ATOM 900 N N . CYS A 1 109 ? -3.463 -4.223 -6.285 1 96 109 CYS A N 1
ATOM 901 C CA . CYS A 1 109 ? -2.387 -5.203 -6.367 1 96 109 CYS A CA 1
ATOM 902 C C . CYS A 1 109 ? -1.234 -4.828 -5.445 1 96 109 CYS A C 1
ATOM 904 O O . CYS A 1 109 ? -0.706 -5.68 -4.727 1 96 109 CYS A O 1
ATOM 906 N N . ALA A 1 110 ? -0.866 -3.547 -5.469 1 97.62 110 ALA A N 1
ATOM 907 C CA . ALA A 1 110 ? 0.199 -3.066 -4.59 1 97.62 110 ALA A CA 1
ATOM 908 C C . ALA A 1 110 ? -0.164 -3.268 -3.123 1 97.62 110 ALA A C 1
ATOM 910 O O . ALA A 1 110 ? 0.654 -3.748 -2.336 1 97.62 110 ALA A O 1
ATOM 911 N N . ARG A 1 111 ? -1.396 -2.896 -2.766 1 98.25 111 ARG A N 1
ATOM 912 C CA . ARG A 1 111 ? -1.851 -3.061 -1.39 1 98.25 111 ARG A CA 1
ATOM 913 C C . ARG A 1 111 ? -1.756 -4.516 -0.952 1 98.25 111 ARG A C 1
ATOM 915 O O . ARG A 1 111 ? -1.366 -4.809 0.181 1 98.25 111 ARG A O 1
ATOM 922 N N . HIS A 1 112 ? -2.145 -5.414 -1.832 1 98.5 112 HIS A N 1
ATOM 923 C CA . HIS A 1 112 ? -2.109 -6.848 -1.554 1 98.5 112 HIS A CA 1
ATOM 924 C C . HIS A 1 112 ? -0.684 -7.32 -1.288 1 98.5 112 HIS A C 1
ATOM 926 O O . HIS A 1 112 ? -0.455 -8.148 -0.406 1 98.5 112 HIS A O 1
ATOM 932 N N . GLU A 1 113 ? 0.278 -6.828 -2.059 1 98.75 113 GLU A N 1
ATOM 933 C CA . GLU A 1 113 ? 1.692 -7.129 -1.865 1 98.75 113 GLU A CA 1
ATOM 934 C C . GLU A 1 113 ? 2.219 -6.508 -0.575 1 98.75 113 GLU A C 1
ATOM 936 O O . GLU A 1 113 ? 2.979 -7.141 0.161 1 98.75 113 GLU A O 1
ATOM 941 N N . HIS A 1 114 ? 1.787 -5.238 -0.261 1 98.88 114 HIS A N 1
ATOM 942 C CA . HIS A 1 114 ? 2.143 -4.594 0.997 1 98.88 114 HIS A CA 1
ATOM 943 C C . HIS A 1 114 ? 1.625 -5.391 2.189 1 98.88 114 HIS A C 1
ATOM 945 O O . HIS A 1 114 ? 2.297 -5.48 3.221 1 98.88 114 HIS A O 1
ATOM 951 N N . TYR A 1 115 ? 0.432 -5.949 2.082 1 98.81 115 TYR A N 1
ATOM 952 C CA . TYR A 1 115 ? -0.181 -6.703 3.17 1 98.81 115 TYR A CA 1
ATOM 953 C C . TYR A 1 115 ? 0.656 -7.926 3.523 1 98.81 115 TYR A C 1
ATOM 955 O O . TYR A 1 115 ? 0.833 -8.242 4.703 1 98.81 115 TYR A O 1
ATOM 963 N N . LEU A 1 116 ? 1.162 -8.578 2.498 1 98.88 116 LEU A N 1
ATOM 964 C CA . LEU A 1 116 ? 2.055 -9.711 2.748 1 98.88 116 LEU A CA 1
ATOM 965 C C . LEU A 1 116 ? 3.271 -9.273 3.555 1 98.88 116 LEU A C 1
ATOM 967 O O . LEU A 1 116 ? 3.643 -9.922 4.531 1 98.88 116 LEU A O 1
ATOM 971 N N . ALA A 1 117 ? 3.895 -8.164 3.131 1 98.88 117 ALA A N 1
ATOM 972 C CA . ALA A 1 117 ? 5.059 -7.637 3.836 1 98.88 117 ALA A CA 1
ATOM 973 C C . ALA A 1 117 ? 4.715 -7.289 5.281 1 98.88 117 ALA A C 1
ATOM 975 O O . ALA A 1 117 ? 5.508 -7.539 6.191 1 98.88 117 ALA A O 1
ATOM 976 N N . LEU A 1 118 ? 3.531 -6.688 5.465 1 98.75 118 LEU A N 1
ATOM 977 C CA . LEU A 1 118 ? 3.082 -6.336 6.809 1 98.75 118 LEU A CA 1
ATOM 978 C C . LEU A 1 118 ? 2.957 -7.578 7.684 1 98.75 118 LEU A C 1
ATOM 980 O O . LEU A 1 118 ? 3.492 -7.613 8.797 1 98.75 118 LEU A O 1
ATOM 984 N N . LYS A 1 119 ? 2.268 -8.602 7.23 1 98.62 119 LYS A N 1
ATOM 985 C CA . LYS A 1 119 ? 2.02 -9.812 8.008 1 98.62 119 LYS A CA 1
ATOM 986 C C . LYS A 1 119 ? 3.32 -10.555 8.312 1 98.62 119 LYS A C 1
ATOM 988 O O . LYS A 1 119 ? 3.453 -11.18 9.359 1 98.62 119 LYS A O 1
ATOM 993 N N . MET A 1 120 ? 4.273 -10.391 7.449 1 98.81 120 MET A N 1
ATOM 994 C CA . MET A 1 120 ? 5.551 -11.078 7.617 1 98.81 120 MET A CA 1
ATOM 995 C C . MET A 1 120 ? 6.504 -10.25 8.469 1 98.81 120 MET A C 1
ATOM 997 O O . MET A 1 120 ? 7.547 -10.75 8.906 1 98.81 120 MET A O 1
ATOM 1001 N N . GLY A 1 121 ? 6.203 -8.961 8.664 1 98.06 121 GLY A N 1
ATOM 1002 C CA . GLY A 1 121 ? 7.082 -8.086 9.422 1 98.06 121 GLY A CA 1
ATOM 1003 C C . GLY A 1 121 ? 8.383 -7.789 8.711 1 98.06 121 GLY A C 1
ATOM 1004 O O . GLY A 1 121 ? 9.445 -7.766 9.336 1 98.06 121 GLY A O 1
ATOM 1005 N N . ILE A 1 122 ? 8.336 -7.59 7.371 1 98.75 122 ILE A N 1
ATOM 1006 C CA . ILE A 1 122 ? 9.547 -7.34 6.602 1 98.75 122 ILE A CA 1
ATOM 1007 C C . ILE A 1 122 ? 10.07 -5.938 6.902 1 98.75 122 ILE A C 1
ATOM 1009 O O . ILE A 1 122 ? 9.305 -4.977 6.938 1 98.75 122 ILE A O 1
ATOM 1013 N N . THR A 1 123 ? 11.336 -5.793 7.148 1 97.69 123 THR A N 1
ATOM 1014 C CA . THR A 1 123 ? 11.977 -4.516 7.438 1 97.69 123 THR A CA 1
ATOM 1015 C C . THR A 1 123 ? 13.109 -4.242 6.453 1 97.69 123 THR A C 1
ATOM 1017 O O . THR A 1 123 ? 13.5 -5.129 5.688 1 97.69 123 THR A O 1
ATOM 1020 N N . GLU A 1 124 ? 13.648 -3.051 6.547 1 97.25 124 GLU A N 1
ATOM 1021 C CA . GLU A 1 124 ? 14.688 -2.602 5.621 1 97.25 124 GLU A CA 1
ATOM 1022 C C . GLU A 1 124 ? 15.992 -3.363 5.84 1 97.25 124 GLU A C 1
ATOM 1024 O O . GLU A 1 124 ? 16.875 -3.357 4.973 1 97.25 124 GLU A O 1
ATOM 1029 N N . ASN A 1 125 ? 16.141 -4.031 6.902 1 97.62 125 ASN A N 1
ATOM 1030 C CA . ASN A 1 125 ? 17.391 -4.707 7.234 1 97.62 125 ASN A CA 1
ATOM 1031 C C . ASN A 1 125 ? 17.359 -6.172 6.809 1 97.62 125 ASN A C 1
ATOM 1033 O O . ASN A 1 125 ? 18.328 -6.902 7.027 1 97.62 125 ASN A O 1
ATOM 1037 N N . MET A 1 126 ? 16.375 -6.648 6.211 1 98.69 126 MET A N 1
ATOM 1038 C CA . MET A 1 126 ? 16.203 -8.062 5.895 1 98.69 126 MET A CA 1
ATOM 1039 C C . MET A 1 126 ? 16.656 -8.359 4.469 1 98.69 126 MET A C 1
ATOM 1041 O O . MET A 1 126 ? 16.469 -7.535 3.57 1 98.69 126 MET A O 1
ATOM 1045 N N . LYS A 1 127 ? 17.281 -9.477 4.297 1 98.88 127 LYS A N 1
ATOM 1046 C CA . LYS A 1 127 ? 17.469 -10.109 2.996 1 98.88 127 LYS A CA 1
ATOM 1047 C C . LYS A 1 127 ? 16.375 -11.125 2.709 1 98.88 127 LYS A C 1
ATOM 1049 O O . LYS A 1 127 ? 16.234 -12.117 3.428 1 98.88 127 LYS A O 1
ATOM 1054 N N . VAL A 1 128 ? 15.609 -10.898 1.664 1 98.94 128 VAL A N 1
ATOM 1055 C CA . VAL A 1 128 ? 14.375 -11.633 1.434 1 98.94 128 VAL A CA 1
ATOM 1056 C C . VAL A 1 128 ? 14.469 -12.406 0.116 1 98.94 128 VAL A C 1
ATOM 1058 O O . VAL A 1 128 ? 15.055 -11.914 -0.854 1 98.94 128 VAL A O 1
ATOM 1061 N N . LEU A 1 129 ? 13.93 -13.57 0.105 1 98.94 129 LEU A N 1
ATOM 1062 C CA . LEU A 1 129 ? 13.836 -14.367 -1.116 1 98.94 129 LEU A CA 1
ATOM 1063 C C . LEU A 1 129 ? 12.414 -14.383 -1.653 1 98.94 129 LEU A C 1
ATOM 1065 O O . LEU A 1 129 ? 11.469 -14.656 -0.91 1 98.94 129 LEU A O 1
ATOM 1069 N N . ASP A 1 130 ? 12.242 -14.016 -2.887 1 98.94 130 ASP A N 1
ATOM 1070 C CA . ASP A 1 130 ? 10.992 -14.125 -3.627 1 98.94 130 ASP A CA 1
ATOM 1071 C C . ASP A 1 130 ? 10.977 -15.391 -4.488 1 98.94 130 ASP A C 1
ATOM 1073 O O . ASP A 1 130 ? 11.57 -15.414 -5.57 1 98.94 130 ASP A O 1
ATOM 1077 N N . VAL A 1 131 ? 10.281 -16.406 -4.059 1 98.88 131 VAL A N 1
ATOM 1078 C CA . VAL A 1 131 ? 10.25 -17.703 -4.75 1 98.88 131 VAL A CA 1
ATOM 1079 C C . VAL A 1 131 ? 9.164 -17.688 -5.82 1 98.88 131 VAL A C 1
ATOM 1081 O O . VAL A 1 131 ? 7.977 -17.594 -5.504 1 98.88 131 VAL A O 1
ATOM 1084 N N . GLY A 1 132 ? 9.594 -17.922 -7.055 1 98.38 132 GLY A N 1
ATOM 1085 C CA . GLY A 1 132 ? 8.68 -17.734 -8.172 1 98.38 132 GLY A CA 1
ATOM 1086 C C . GLY A 1 132 ? 8.383 -16.281 -8.469 1 98.38 132 GLY A C 1
ATOM 1087 O O . GLY A 1 132 ? 7.223 -15.875 -8.5 1 98.38 132 GLY A O 1
ATOM 1088 N N . CYS A 1 133 ? 9.406 -15.547 -8.805 1 98.31 133 CYS A N 1
ATOM 1089 C CA . CYS A 1 133 ? 9.328 -14.086 -8.75 1 98.31 133 CYS A CA 1
ATOM 1090 C C . CYS A 1 133 ? 8.711 -13.531 -10.031 1 98.31 133 CYS A C 1
ATOM 1092 O O . CYS A 1 133 ? 8.391 -12.344 -10.102 1 98.31 133 CYS A O 1
ATOM 1094 N N . GLY A 1 134 ? 8.508 -14.359 -11.086 1 96.94 134 GLY A N 1
ATOM 1095 C CA . GLY A 1 134 ? 8.047 -13.828 -12.352 1 96.94 134 GLY A CA 1
ATOM 1096 C C . GLY A 1 134 ? 8.961 -12.758 -12.922 1 96.94 134 GLY A C 1
ATOM 1097 O O . GLY A 1 134 ? 10.172 -12.938 -12.977 1 96.94 134 GLY A O 1
ATOM 1098 N N . VAL A 1 135 ? 8.367 -11.703 -13.398 1 96.56 135 VAL A N 1
ATOM 1099 C CA . VAL A 1 135 ? 9.172 -10.633 -13.984 1 96.56 135 VAL A CA 1
ATOM 1100 C C . VAL A 1 135 ? 9.516 -9.602 -12.914 1 96.56 135 VAL A C 1
ATOM 1102 O O . VAL A 1 135 ? 9.891 -8.469 -13.227 1 96.56 135 VAL A O 1
ATOM 1105 N N . GLY A 1 136 ? 9.273 -9.938 -11.648 1 97.94 136 GLY A N 1
ATOM 1106 C CA . GLY A 1 136 ? 9.812 -9.18 -10.531 1 97.94 136 GLY A CA 1
ATOM 1107 C C . GLY A 1 136 ? 8.875 -8.078 -10.047 1 97.94 136 GLY A C 1
ATOM 1108 O O . GLY A 1 136 ? 9.281 -7.207 -9.273 1 97.94 136 GLY A O 1
ATOM 1109 N N . GLY A 1 137 ? 7.672 -8.008 -10.5 1 97.44 137 GLY A N 1
ATOM 1110 C CA . GLY A 1 137 ? 6.734 -6.969 -10.109 1 97.44 137 GLY A CA 1
ATOM 1111 C C . GLY A 1 137 ? 6.574 -6.844 -8.602 1 97.44 137 GLY A C 1
ATOM 1112 O O . GLY A 1 137 ? 6.836 -5.781 -8.031 1 97.44 137 GLY A O 1
ATOM 1113 N N . PRO A 1 138 ? 6.125 -7.941 -7.949 1 98.38 138 PRO A N 1
ATOM 1114 C CA . PRO A 1 138 ? 5.969 -7.891 -6.492 1 98.38 138 PRO A CA 1
ATOM 1115 C C . PRO A 1 138 ? 7.27 -7.539 -5.773 1 98.38 138 PRO A C 1
ATOM 1117 O O . PRO A 1 138 ? 7.25 -6.828 -4.766 1 98.38 138 PRO A O 1
ATOM 1120 N N . ALA A 1 139 ? 8.383 -8.055 -6.238 1 98.81 139 ALA A N 1
ATOM 1121 C CA . ALA A 1 139 ? 9.664 -7.75 -5.609 1 98.81 139 ALA A CA 1
ATOM 1122 C C . ALA A 1 139 ? 9.945 -6.25 -5.629 1 98.81 139 ALA A C 1
ATOM 1124 O O . ALA A 1 139 ? 10.352 -5.676 -4.617 1 98.81 139 ALA A O 1
ATOM 1125 N N . ARG A 1 140 ? 9.758 -5.613 -6.777 1 98.06 140 ARG A N 1
ATO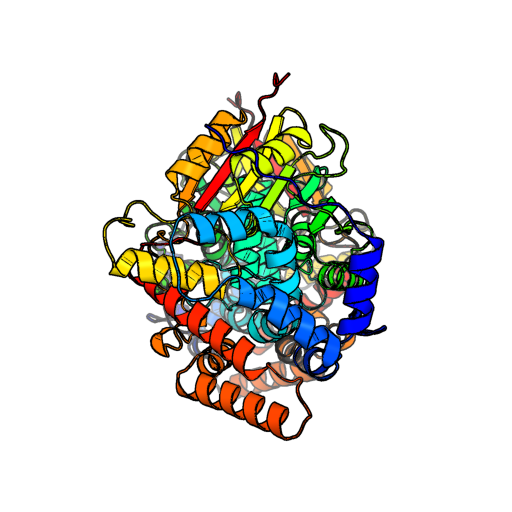M 1126 C CA . ARG A 1 140 ? 9.977 -4.176 -6.891 1 98.06 140 ARG A CA 1
ATOM 1127 C C . ARG A 1 140 ? 9.047 -3.404 -5.949 1 98.06 140 ARG A C 1
ATOM 1129 O O . ARG A 1 140 ? 9.484 -2.463 -5.281 1 98.06 140 ARG A O 1
ATOM 1136 N N . GLU A 1 141 ? 7.785 -3.82 -5.914 1 98.06 141 GLU A N 1
ATOM 1137 C CA . GLU A 1 141 ? 6.812 -3.133 -5.07 1 98.06 141 GLU A CA 1
ATOM 1138 C C . GLU A 1 141 ? 7.156 -3.281 -3.592 1 98.06 141 GLU A C 1
ATOM 1140 O O . GLU A 1 141 ? 7.133 -2.303 -2.842 1 98.06 141 GLU A O 1
ATOM 1145 N N . ILE A 1 142 ? 7.5 -4.477 -3.168 1 98.75 142 ILE A N 1
ATOM 1146 C CA . ILE A 1 142 ? 7.789 -4.746 -1.764 1 98.75 142 ILE A CA 1
ATOM 1147 C C . ILE A 1 142 ? 9.094 -4.059 -1.362 1 98.75 142 ILE A C 1
ATOM 1149 O O . ILE A 1 142 ? 9.211 -3.529 -0.255 1 98.75 142 ILE A O 1
ATOM 1153 N N . THR A 1 143 ? 10.078 -4.016 -2.232 1 98.25 143 THR A N 1
ATOM 1154 C CA . THR A 1 143 ? 11.328 -3.318 -1.955 1 98.25 143 THR A CA 1
ATOM 1155 C C . THR A 1 143 ? 11.086 -1.818 -1.806 1 98.25 143 THR A C 1
ATOM 1157 O O . THR A 1 143 ? 11.625 -1.187 -0.896 1 98.25 143 THR A O 1
ATOM 1160 N N . ARG A 1 144 ? 10.297 -1.272 -2.658 1 96.56 144 ARG A N 1
ATOM 1161 C CA . ARG A 1 144 ? 9.953 0.143 -2.555 1 96.56 144 ARG A CA 1
ATOM 1162 C C . ARG A 1 144 ? 9.219 0.434 -1.25 1 96.56 144 ARG A C 1
ATOM 1164 O O . ARG A 1 144 ? 9.406 1.492 -0.647 1 96.56 144 ARG A O 1
ATOM 1171 N N . PHE A 1 145 ? 8.453 -0.488 -0.863 1 98.25 145 PHE A N 1
ATOM 1172 C CA . PHE A 1 145 ? 7.594 -0.341 0.305 1 98.25 145 PHE A CA 1
ATOM 1173 C C . PHE A 1 145 ? 8.398 -0.479 1.591 1 98.25 145 PHE A C 1
ATOM 1175 O O . PHE A 1 145 ? 8.211 0.291 2.535 1 98.25 145 PHE A O 1
ATOM 1182 N N . THR A 1 146 ? 9.391 -1.408 1.645 1 98.06 146 THR A N 1
ATOM 1183 C CA . THR A 1 146 ? 10.039 -1.77 2.898 1 98.06 146 THR A CA 1
ATOM 1184 C C . THR A 1 146 ? 11.516 -1.383 2.873 1 98.06 146 THR A C 1
ATOM 1186 O O . THR A 1 146 ? 12.172 -1.35 3.916 1 98.06 146 THR A O 1
ATOM 1189 N N . ASP A 1 147 ? 12.07 -1.144 1.711 1 96.69 147 ASP A N 1
ATOM 1190 C CA . ASP A 1 147 ? 13.484 -0.852 1.491 1 96.69 147 ASP A CA 1
ATOM 1191 C C . ASP A 1 147 ? 14.344 -2.08 1.77 1 96.69 147 ASP A C 1
ATOM 1193 O O . ASP A 1 147 ? 15.547 -1.956 2.02 1 96.69 147 ASP A O 1
ATOM 1197 N N . CYS A 1 148 ? 13.781 -3.285 1.803 1 98.44 148 CYS A N 1
ATOM 1198 C CA . CYS A 1 148 ? 14.547 -4.504 2.02 1 98.44 148 CYS A CA 1
ATOM 1199 C C . CYS A 1 148 ? 15.297 -4.91 0.756 1 98.44 148 CYS A C 1
ATOM 1201 O O . CYS A 1 148 ? 15.117 -4.301 -0.3 1 98.44 148 CYS A O 1
ATOM 1203 N N . GLU A 1 149 ? 16.234 -5.832 0.926 1 98.81 149 GLU A N 1
ATOM 1204 C CA . GLU A 1 149 ? 16.906 -6.477 -0.201 1 98.81 149 GLU A CA 1
ATOM 1205 C C . GLU A 1 149 ? 16.172 -7.754 -0.615 1 98.81 149 GLU A C 1
ATOM 1207 O O . GLU A 1 149 ? 15.828 -8.578 0.233 1 98.81 149 GLU A O 1
ATOM 1212 N N . ILE A 1 150 ? 15.945 -7.918 -1.924 1 98.94 150 ILE A N 1
ATOM 1213 C CA . ILE A 1 150 ? 15.211 -9.094 -2.371 1 98.94 150 ILE A CA 1
ATOM 1214 C C . ILE A 1 150 ? 15.992 -9.797 -3.479 1 98.94 150 ILE A C 1
ATOM 1216 O O . ILE A 1 150 ? 16.469 -9.156 -4.41 1 98.94 150 ILE A O 1
ATOM 1220 N N . VAL A 1 151 ? 16.141 -11.055 -3.314 1 98.94 151 VAL A N 1
ATOM 1221 C CA . VAL A 1 151 ? 16.562 -11.945 -4.387 1 98.94 151 VAL A CA 1
ATOM 1222 C C . VAL A 1 151 ? 15.367 -12.711 -4.926 1 98.94 151 VAL A C 1
ATOM 1224 O O . VAL A 1 151 ? 14.617 -13.328 -4.16 1 98.94 151 VAL A O 1
ATOM 1227 N N . GLY A 1 152 ? 15.141 -12.594 -6.184 1 98.88 152 GLY A N 1
ATOM 1228 C CA . GLY A 1 152 ? 14.086 -13.367 -6.809 1 98.88 152 GLY A CA 1
ATOM 1229 C C . GLY A 1 152 ? 14.578 -14.633 -7.469 1 98.88 152 GLY A C 1
ATOM 1230 O O . GLY A 1 152 ? 15.656 -14.648 -8.07 1 98.88 152 GLY A O 1
ATOM 1231 N N . LEU A 1 153 ? 13.828 -15.664 -7.348 1 98.75 153 LEU A N 1
ATOM 1232 C CA . LEU A 1 153 ? 14.125 -16.953 -7.949 1 98.75 153 LEU A CA 1
ATOM 1233 C C . LEU A 1 153 ? 13.023 -17.375 -8.922 1 98.75 153 LEU A C 1
ATOM 1235 O O . LEU A 1 153 ? 11.844 -17.359 -8.57 1 98.75 153 LEU A O 1
ATOM 1239 N N . ASN A 1 154 ? 13.383 -17.688 -10.07 1 96.62 154 ASN A N 1
ATOM 1240 C CA . ASN A 1 154 ? 12.461 -18.125 -11.117 1 96.62 154 ASN A CA 1
ATOM 1241 C C . ASN A 1 154 ? 13.141 -19.078 -12.102 1 96.62 154 ASN A C 1
ATOM 1243 O O . ASN A 1 154 ? 14.359 -19.016 -12.281 1 96.62 154 ASN A O 1
ATOM 1247 N N . ASN A 1 155 ? 12.406 -19.938 -12.766 1 95.06 155 ASN A N 1
ATOM 1248 C CA . ASN A 1 155 ? 13.016 -20.953 -13.625 1 95.06 155 ASN A CA 1
ATOM 1249 C C . ASN A 1 155 ? 12.977 -20.531 -15.094 1 95.06 155 ASN A C 1
ATOM 1251 O O . ASN A 1 155 ? 13.383 -21.297 -15.969 1 95.06 155 ASN A O 1
ATOM 1255 N N . ASN A 1 156 ? 12.477 -19.422 -15.414 1 93.81 156 ASN A N 1
ATOM 1256 C CA . ASN A 1 156 ? 12.328 -18.938 -16.781 1 93.81 156 ASN A CA 1
ATOM 1257 C C . ASN A 1 156 ? 13.32 -17.812 -17.078 1 93.81 156 ASN A C 1
ATOM 1259 O O . ASN A 1 156 ? 13.219 -16.719 -16.516 1 93.81 156 ASN A O 1
ATOM 1263 N N . ASP A 1 157 ? 14.211 -18.031 -18.047 1 92.88 157 ASP A N 1
ATOM 1264 C CA . ASP A 1 157 ? 15.289 -17.094 -18.375 1 92.88 157 ASP A CA 1
ATOM 1265 C C . ASP A 1 157 ? 14.727 -15.781 -18.906 1 92.88 157 ASP A C 1
ATOM 1267 O O . ASP A 1 157 ? 15.25 -14.711 -18.609 1 92.88 157 ASP A O 1
ATOM 1271 N N . TYR A 1 158 ? 13.703 -15.938 -19.688 1 91.5 158 TYR A N 1
ATOM 1272 C CA . TYR A 1 158 ? 13.07 -14.758 -20.266 1 91.5 158 TYR A CA 1
ATOM 1273 C C . TYR A 1 158 ? 12.531 -13.836 -19.172 1 91.5 158 TYR A C 1
ATOM 1275 O O . TYR A 1 158 ? 12.766 -12.625 -19.203 1 91.5 158 TYR A O 1
ATOM 1283 N N . GLN A 1 159 ? 11.875 -14.367 -18.203 1 94.62 159 GLN A N 1
ATOM 1284 C CA . GLN A 1 159 ? 11.305 -13.594 -17.109 1 94.62 159 GLN A CA 1
ATOM 1285 C C . GLN A 1 159 ? 12.406 -13.008 -16.219 1 94.62 159 GLN A C 1
ATOM 1287 O O . GLN A 1 159 ? 12.297 -11.867 -15.766 1 94.62 159 GLN A O 1
ATOM 1292 N N . ILE A 1 160 ? 13.461 -13.719 -16.031 1 96.12 160 ILE A N 1
ATOM 1293 C CA . ILE A 1 160 ? 14.578 -13.25 -15.227 1 96.12 160 ILE A CA 1
ATOM 1294 C C . ILE A 1 160 ? 15.234 -12.047 -15.898 1 96.12 160 ILE A C 1
ATOM 1296 O O . ILE A 1 160 ? 15.547 -11.047 -15.242 1 96.12 160 ILE A O 1
ATOM 1300 N N . GLU A 1 161 ? 15.469 -12.172 -17.156 1 94.56 161 GLU A N 1
ATOM 1301 C CA . GLU A 1 161 ? 16.062 -11.07 -17.906 1 94.56 161 GLU A CA 1
ATOM 1302 C C . GLU A 1 161 ? 15.203 -9.812 -17.812 1 94.56 161 GLU A C 1
ATOM 1304 O O . GLU A 1 161 ? 15.711 -8.711 -17.578 1 94.56 161 GLU A O 1
ATOM 1309 N N . ARG A 1 162 ? 13.961 -9.992 -17.969 1 94.12 162 ARG A N 1
ATOM 1310 C CA . ARG A 1 162 ? 13.023 -8.883 -17.859 1 94.12 162 ARG A CA 1
ATOM 1311 C C . ARG A 1 162 ? 13.047 -8.281 -16.469 1 94.12 162 ARG A C 1
ATOM 1313 O O . ARG A 1 162 ? 13.055 -7.055 -16.312 1 94.12 162 ARG A O 1
ATOM 1320 N N . ALA A 1 163 ? 13.016 -9.156 -15.492 1 96.81 163 ALA A N 1
ATOM 1321 C CA . ALA A 1 163 ? 13.016 -8.703 -14.102 1 96.81 163 ALA A CA 1
ATOM 1322 C C . ALA A 1 163 ? 14.242 -7.852 -13.797 1 96.81 163 ALA A C 1
ATOM 1324 O O . ALA A 1 163 ? 14.133 -6.777 -13.203 1 96.81 163 ALA A O 1
ATOM 1325 N N . ASN A 1 164 ? 15.383 -8.336 -14.203 1 97.19 164 ASN A N 1
ATOM 1326 C CA . ASN A 1 164 ? 16.609 -7.594 -13.977 1 97.19 164 ASN A CA 1
ATOM 1327 C C . ASN A 1 164 ? 16.625 -6.277 -14.75 1 97.19 164 ASN A C 1
ATOM 1329 O O . ASN A 1 164 ? 17.125 -5.262 -14.25 1 97.19 164 ASN A O 1
ATOM 1333 N N . ASN A 1 165 ? 16.125 -6.281 -15.961 1 95.75 165 ASN A N 1
ATOM 1334 C CA . ASN A 1 165 ? 16.047 -5.055 -16.75 1 95.75 165 ASN A CA 1
ATOM 1335 C C . ASN A 1 165 ? 15.156 -4.016 -16.062 1 95.75 165 ASN A C 1
ATOM 1337 O O . ASN A 1 165 ? 15.508 -2.836 -16 1 95.75 165 ASN A O 1
ATOM 1341 N N . TYR A 1 166 ? 14 -4.484 -15.594 1 95.19 166 TYR A N 1
ATOM 1342 C CA . TYR A 1 166 ? 13.117 -3.576 -14.867 1 95.19 166 TYR A CA 1
ATOM 1343 C C . TYR A 1 166 ? 13.812 -2.99 -13.648 1 95.19 166 TYR A C 1
ATOM 1345 O O . TYR A 1 166 ? 13.688 -1.795 -13.367 1 95.19 166 TYR A O 1
ATOM 1353 N N . ALA A 1 167 ? 14.508 -3.838 -12.883 1 96.56 167 ALA A N 1
ATOM 1354 C CA . ALA A 1 167 ? 15.211 -3.381 -11.688 1 96.56 167 ALA A CA 1
ATOM 1355 C C . ALA A 1 167 ? 16.234 -2.293 -12.031 1 96.56 167 ALA A C 1
ATOM 1357 O O . ALA A 1 167 ? 16.328 -1.288 -11.328 1 96.56 167 ALA A O 1
ATOM 1358 N N . LYS A 1 168 ? 16.922 -2.496 -13.086 1 96.06 168 LYS A N 1
ATOM 1359 C CA . LYS A 1 168 ? 17.906 -1.517 -13.523 1 96.06 168 LYS A CA 1
ATOM 1360 C C . LYS A 1 168 ? 17.234 -0.219 -13.969 1 96.06 168 LYS A C 1
ATOM 1362 O O . LYS A 1 168 ? 17.656 0.869 -13.562 1 96.06 168 LYS A O 1
ATOM 1367 N N . LYS A 1 169 ? 16.25 -0.325 -14.812 1 93.44 169 LYS A N 1
ATOM 1368 C CA . LYS A 1 169 ? 15.555 0.837 -15.352 1 93.44 169 LYS A CA 1
ATOM 1369 C C . LYS A 1 169 ? 14.984 1.699 -14.227 1 93.44 169 LYS A C 1
ATOM 1371 O O . LYS A 1 169 ? 14.93 2.926 -14.344 1 93.44 169 LYS A O 1
ATOM 1376 N N . LEU A 1 170 ? 14.578 1.075 -13.203 1 92.88 170 LEU A N 1
ATOM 1377 C CA . LEU A 1 170 ? 13.938 1.79 -12.102 1 92.88 170 LEU A CA 1
ATOM 1378 C C . LEU A 1 170 ? 14.938 2.088 -10.992 1 92.88 170 LEU A C 1
ATOM 1380 O O . LEU A 1 170 ? 14.555 2.512 -9.898 1 92.88 170 LEU A O 1
ATOM 1384 N N . LYS A 1 171 ? 16.203 1.811 -11.18 1 93.25 171 LYS A N 1
ATOM 1385 C CA . LYS A 1 171 ? 17.312 2.105 -10.273 1 93.25 171 LYS A CA 1
ATOM 1386 C C . LYS A 1 171 ? 17.141 1.392 -8.938 1 93.25 171 LYS A C 1
ATOM 1388 O O . LYS A 1 171 ? 17.297 1.998 -7.879 1 93.25 171 LYS A O 1
ATOM 1393 N N . LEU A 1 172 ? 16.719 0.185 -9.031 1 96.19 172 LEU A N 1
ATOM 1394 C CA . LEU A 1 172 ? 16.547 -0.643 -7.84 1 96.19 172 LEU A CA 1
ATOM 1395 C C . LEU A 1 172 ? 17.516 -1.819 -7.848 1 96.19 172 LEU A C 1
ATOM 1397 O O . LEU A 1 172 ? 17.453 -2.686 -6.969 1 96.19 172 LEU A O 1
ATOM 1401 N N . ASP A 1 173 ? 18.422 -1.854 -8.766 1 97.19 173 ASP A N 1
ATOM 1402 C CA . ASP A 1 173 ? 19.297 -3.008 -8.953 1 97.19 173 ASP A CA 1
ATOM 1403 C C . ASP A 1 173 ? 20.328 -3.098 -7.828 1 97.19 173 ASP A C 1
ATOM 1405 O O . ASP A 1 173 ? 21.031 -4.105 -7.703 1 97.19 173 ASP A O 1
ATOM 1409 N N . HIS A 1 174 ? 20.406 -2.121 -6.957 1 96.81 174 HIS A N 1
ATOM 1410 C CA . HIS A 1 174 ? 21.25 -2.213 -5.77 1 96.81 174 HIS A CA 1
ATOM 1411 C C . HIS A 1 174 ? 20.562 -2.996 -4.66 1 96.81 174 HIS A C 1
ATOM 1413 O O . HIS A 1 174 ? 21.219 -3.471 -3.729 1 96.81 174 HIS A O 1
ATOM 1419 N N . LYS A 1 175 ? 19.25 -3.168 -4.719 1 97.94 175 LYS A N 1
ATOM 1420 C CA . LYS A 1 175 ? 18.469 -3.877 -3.707 1 97.94 175 LYS A CA 1
ATOM 1421 C C . LYS A 1 175 ? 17.844 -5.141 -4.281 1 97.94 175 LYS A C 1
ATOM 1423 O O . LYS A 1 175 ? 17.422 -6.027 -3.535 1 97.94 175 LYS A O 1
ATOM 1428 N N . LEU A 1 176 ? 17.766 -5.234 -5.598 1 98.56 176 LEU A N 1
ATOM 1429 C CA . LEU A 1 176 ? 17.062 -6.336 -6.25 1 98.56 176 LEU A CA 1
ATOM 1430 C C . LEU A 1 176 ? 18.016 -7.129 -7.145 1 98.56 176 LEU A C 1
ATOM 1432 O O . LEU A 1 176 ? 18.797 -6.547 -7.898 1 98.56 176 LEU A O 1
ATOM 1436 N N . SER A 1 177 ? 17.938 -8.391 -7.047 1 98.56 177 SER A N 1
ATOM 1437 C CA . SER A 1 177 ? 18.594 -9.312 -7.969 1 98.56 177 SER A CA 1
ATOM 1438 C C . SER A 1 177 ? 17.734 -10.531 -8.25 1 98.56 177 SER A C 1
ATOM 1440 O O . SER A 1 177 ? 17.047 -11.039 -7.355 1 98.56 177 SER A O 1
ATOM 1442 N N . PHE A 1 178 ? 17.719 -10.922 -9.469 1 98.5 178 PHE A N 1
ATOM 1443 C CA . PHE A 1 178 ? 16.906 -12.055 -9.891 1 98.5 178 PHE A CA 1
ATOM 1444 C C . PHE A 1 178 ? 17.766 -13.148 -10.516 1 98.5 178 PHE A C 1
ATOM 1446 O O . PHE A 1 178 ? 18.594 -12.867 -11.398 1 98.5 178 PHE A O 1
ATOM 1453 N N . VAL A 1 179 ? 17.562 -14.336 -10.102 1 98 179 VAL A N 1
ATOM 1454 C CA . VAL A 1 179 ? 18.438 -15.414 -10.555 1 98 179 VAL A CA 1
ATOM 1455 C C . VAL A 1 179 ? 17.594 -16.578 -11.07 1 98 179 VAL A C 1
ATOM 1457 O O . VAL A 1 179 ? 16.484 -16.812 -10.594 1 98 179 VAL A O 1
ATOM 1460 N N . LYS A 1 180 ? 18.188 -17.297 -12.047 1 96.31 180 LYS A N 1
ATOM 1461 C CA . LYS A 1 180 ? 17.594 -18.516 -12.594 1 96.31 180 LYS A CA 1
ATOM 1462 C C . LYS A 1 180 ? 17.797 -19.688 -11.648 1 96.31 180 LYS A C 1
ATOM 1464 O O . LYS A 1 180 ? 18.891 -19.906 -11.133 1 96.31 180 LYS A O 1
ATOM 1469 N N . GLY A 1 181 ? 16.734 -20.391 -11.414 1 95.75 181 GLY A N 1
ATOM 1470 C CA . GLY A 1 181 ? 16.844 -21.594 -10.609 1 95.75 181 GLY A CA 1
ATOM 1471 C C . GLY A 1 181 ? 15.547 -22.359 -10.477 1 95.75 181 GLY A C 1
ATOM 1472 O O . GLY A 1 181 ? 14.492 -21.875 -10.891 1 95.75 181 GLY A O 1
ATOM 1473 N N . ASP A 1 182 ? 15.641 -23.609 -9.984 1 95.5 182 ASP A N 1
ATOM 1474 C CA . ASP A 1 182 ? 14.508 -24.469 -9.664 1 95.5 182 ASP A CA 1
ATOM 1475 C C . ASP A 1 182 ? 14.195 -24.422 -8.172 1 95.5 182 ASP A C 1
ATOM 1477 O O . ASP A 1 182 ? 15.039 -24.766 -7.336 1 95.5 182 ASP A O 1
ATOM 1481 N N . PHE A 1 183 ? 12.914 -24.016 -7.809 1 96.5 183 PHE A N 1
ATOM 1482 C CA . PHE A 1 183 ? 12.586 -23.828 -6.398 1 96.5 183 PHE A CA 1
ATOM 1483 C C . PHE A 1 183 ? 12.484 -25.172 -5.688 1 96.5 183 PHE A C 1
ATOM 1485 O O . PHE A 1 183 ? 12.438 -25.219 -4.453 1 96.5 183 PHE A O 1
ATOM 1492 N N . MET A 1 184 ? 12.539 -26.328 -6.398 1 96 184 MET A N 1
ATOM 1493 C CA . MET A 1 184 ? 12.578 -27.656 -5.797 1 96 184 MET A CA 1
ATOM 1494 C C . MET A 1 184 ? 14.008 -28.047 -5.426 1 96 184 MET A C 1
ATOM 1496 O O . MET A 1 184 ? 14.227 -29.016 -4.707 1 96 184 MET A O 1
ATOM 1500 N N . GLN A 1 185 ? 14.992 -27.375 -5.918 1 95.06 185 GLN A N 1
ATOM 1501 C CA . GLN A 1 185 ? 16.422 -27.578 -5.668 1 95.06 185 GLN A CA 1
ATOM 1502 C C . GLN A 1 185 ? 17.188 -26.266 -5.742 1 95.06 185 GLN A C 1
ATOM 1504 O O . GLN A 1 185 ? 17.938 -26.031 -6.695 1 95.06 185 GLN A O 1
ATOM 1509 N N . MET A 1 186 ? 17.062 -25.453 -4.75 1 96.12 186 MET A N 1
ATOM 1510 C CA . MET A 1 186 ? 17.609 -24.109 -4.742 1 96.12 186 MET A CA 1
ATOM 1511 C C . MET A 1 186 ? 19.109 -24.125 -4.527 1 96.12 186 MET A C 1
ATOM 1513 O O . MET A 1 186 ? 19.625 -24.922 -3.729 1 96.12 186 MET A O 1
ATOM 1517 N N . ASP A 1 187 ? 19.812 -23.281 -5.305 1 95.5 187 ASP A N 1
ATOM 1518 C CA . ASP A 1 187 ? 21.25 -23.156 -5.184 1 95.5 187 ASP A CA 1
ATOM 1519 C C . ASP A 1 187 ? 21.625 -22.016 -4.223 1 95.5 187 ASP A C 1
ATOM 1521 O O . ASP A 1 187 ? 22.375 -21.125 -4.582 1 95.5 187 ASP A O 1
ATOM 1525 N N . PHE A 1 188 ? 21.062 -21.938 -3.119 1 98.06 188 PHE A N 1
ATOM 1526 C CA . PHE A 1 188 ? 21.391 -21 -2.053 1 98.06 188 PHE A CA 1
ATOM 1527 C C . PHE A 1 188 ? 21.953 -21.734 -0.841 1 98.06 188 PHE A C 1
ATOM 1529 O O . PHE A 1 188 ? 21.562 -22.875 -0.561 1 98.06 188 PHE A O 1
ATOM 1536 N N . GLU A 1 189 ? 22.875 -21.172 -0.178 1 98.19 189 GLU A N 1
ATOM 1537 C CA . GLU A 1 189 ? 23.359 -21.719 1.088 1 98.19 189 GLU A CA 1
ATOM 1538 C C . GLU A 1 189 ? 22.234 -21.766 2.127 1 98.19 189 GLU A C 1
ATOM 1540 O O . GLU A 1 189 ? 21.375 -20.891 2.146 1 98.19 189 GLU A O 1
ATOM 1545 N N . PRO A 1 190 ? 22.25 -22.828 2.963 1 98 190 PRO A N 1
ATOM 1546 C CA . PRO A 1 190 ? 21.266 -22.844 4.047 1 98 190 PRO A CA 1
ATOM 1547 C C . PRO A 1 190 ? 21.312 -21.578 4.895 1 98 190 PRO A C 1
ATOM 1549 O O . PRO A 1 190 ? 22.359 -20.938 5.016 1 98 190 PRO A O 1
ATOM 1552 N N . GLU A 1 191 ? 20.172 -21.203 5.402 1 98.38 191 GLU A N 1
ATOM 1553 C CA . GLU A 1 191 ? 20.062 -20.109 6.363 1 98.38 191 GLU A CA 1
ATOM 1554 C C . GLU A 1 191 ? 20.656 -18.812 5.801 1 98.38 191 GLU A C 1
ATOM 1556 O O . GLU A 1 191 ? 21.422 -18.125 6.48 1 98.38 191 GLU A O 1
ATOM 1561 N N . THR A 1 192 ? 20.344 -18.516 4.602 1 98.69 192 THR A N 1
ATOM 1562 C CA . THR A 1 192 ? 20.828 -17.328 3.904 1 98.69 192 THR A CA 1
ATOM 1563 C C . THR A 1 192 ? 19.875 -16.156 4.094 1 98.69 192 THR A C 1
ATOM 1565 O O . THR A 1 192 ? 20.312 -15.016 4.219 1 98.69 192 THR A O 1
ATOM 1568 N N . PHE A 1 193 ? 18.609 -16.422 4.156 1 98.88 193 PHE A N 1
ATOM 1569 C CA . PHE A 1 193 ? 17.609 -15.359 4.062 1 98.88 193 PHE A CA 1
ATOM 1570 C C . PHE A 1 193 ? 16.906 -15.156 5.402 1 98.88 193 PHE A C 1
ATOM 1572 O O . PHE A 1 193 ? 16.688 -16.109 6.145 1 98.88 193 PHE A O 1
ATOM 1579 N N . ASP A 1 194 ? 16.531 -13.906 5.688 1 98.88 194 ASP A N 1
ATOM 1580 C CA . ASP A 1 194 ? 15.766 -13.555 6.879 1 98.88 194 ASP A CA 1
ATOM 1581 C C . ASP A 1 194 ? 14.281 -13.883 6.688 1 98.88 194 ASP A C 1
ATOM 1583 O O . ASP A 1 194 ? 13.578 -14.172 7.656 1 98.88 194 ASP A O 1
ATOM 1587 N N . ALA A 1 195 ? 13.812 -13.812 5.508 1 98.94 195 ALA A N 1
ATOM 1588 C CA . ALA A 1 195 ? 12.422 -14.055 5.133 1 98.94 195 ALA A CA 1
ATOM 1589 C C . ALA A 1 195 ? 12.32 -14.594 3.709 1 98.94 195 ALA A C 1
ATOM 1591 O O . ALA A 1 195 ? 13.203 -14.352 2.885 1 98.94 195 ALA A O 1
ATOM 1592 N N . VAL A 1 196 ? 11.266 -15.32 3.422 1 99 196 VAL A N 1
ATOM 1593 C CA . VAL A 1 196 ? 10.93 -15.828 2.094 1 99 196 VAL A CA 1
ATOM 1594 C C . VAL A 1 196 ? 9.445 -15.633 1.825 1 99 196 VAL A C 1
ATOM 1596 O O . VAL A 1 196 ? 8.609 -15.836 2.715 1 99 196 VAL A O 1
ATOM 1599 N N . TYR A 1 197 ? 9.125 -15.195 0.703 1 98.94 197 TYR A N 1
ATOM 1600 C CA . TYR A 1 197 ? 7.715 -15.211 0.338 1 98.94 197 TYR A CA 1
ATOM 1601 C C . TYR A 1 197 ? 7.516 -15.82 -1.045 1 98.94 197 TYR A C 1
ATOM 1603 O O . TYR A 1 197 ? 8.461 -15.93 -1.826 1 98.94 197 TYR A O 1
ATOM 1611 N N . SER A 1 198 ? 6.402 -16.297 -1.29 1 98.94 198 SER A N 1
ATOM 1612 C CA . SER A 1 198 ? 5.945 -16.766 -2.594 1 98.94 198 SER A CA 1
ATOM 1613 C C . SER A 1 198 ? 4.512 -16.344 -2.867 1 98.94 198 SER A C 1
ATOM 1615 O O . SER A 1 198 ? 3.633 -16.516 -2.02 1 98.94 198 SER A O 1
ATOM 1617 N N . ILE A 1 199 ? 4.32 -15.781 -3.963 1 98.81 199 ILE A N 1
ATOM 1618 C CA . ILE A 1 199 ? 2.99 -15.328 -4.363 1 98.81 199 ILE A CA 1
ATOM 1619 C C . ILE A 1 199 ? 2.51 -16.141 -5.562 1 98.81 199 ILE A C 1
ATOM 1621 O O . ILE A 1 199 ? 2.947 -15.906 -6.691 1 98.81 199 ILE A O 1
ATOM 1625 N N . GLU A 1 200 ? 1.605 -17.078 -5.316 1 98.38 200 GLU A N 1
ATOM 1626 C CA . GLU A 1 200 ? 0.924 -17.859 -6.344 1 98.38 200 GLU A CA 1
ATOM 1627 C C . GLU A 1 200 ? 1.924 -18.578 -7.242 1 98.38 200 GLU A C 1
ATOM 1629 O O . GLU A 1 200 ? 1.76 -18.609 -8.461 1 98.38 200 GLU A O 1
ATOM 1634 N N . ALA A 1 201 ? 2.939 -19.125 -6.656 1 98.44 201 ALA A N 1
ATOM 1635 C CA . ALA A 1 201 ? 3.984 -19.734 -7.484 1 98.44 201 ALA A CA 1
ATOM 1636 C C . ALA A 1 201 ? 4.258 -21.172 -7.059 1 98.44 201 ALA A C 1
ATOM 1638 O O . ALA A 1 201 ? 4.473 -22.047 -7.902 1 98.44 201 ALA A O 1
ATOM 1639 N N . THR A 1 202 ? 4.219 -21.438 -5.773 1 98.38 202 THR A N 1
ATOM 1640 C CA . THR A 1 202 ? 4.613 -22.75 -5.277 1 98.38 202 THR A CA 1
ATOM 1641 C C . THR A 1 202 ? 3.607 -23.812 -5.711 1 98.38 202 THR A C 1
ATOM 1643 O O . THR A 1 202 ? 3.895 -25.016 -5.641 1 98.38 202 THR A O 1
ATOM 1646 N N . VAL A 1 203 ? 2.479 -23.422 -6.242 1 97.88 203 VAL A N 1
ATOM 1647 C CA . VAL A 1 203 ? 1.449 -24.344 -6.73 1 97.88 203 VAL A CA 1
ATOM 1648 C C . VAL A 1 203 ? 2 -25.156 -7.891 1 97.88 203 VAL A C 1
ATOM 1650 O O . VAL A 1 203 ? 1.498 -26.25 -8.18 1 97.88 203 VAL A O 1
ATOM 1653 N N . HIS A 1 204 ? 3.023 -24.703 -8.531 1 97 204 HIS A N 1
ATOM 1654 C CA . HIS A 1 204 ? 3.598 -25.391 -9.68 1 97 204 HIS A CA 1
ATOM 1655 C C . HIS A 1 204 ? 4.516 -26.531 -9.234 1 97 204 HIS A C 1
ATOM 1657 O O . HIS A 1 204 ? 4.984 -27.312 -10.062 1 97 204 HIS A O 1
ATOM 1663 N N . ALA A 1 205 ? 4.797 -26.609 -7.988 1 96.5 205 ALA A N 1
ATOM 1664 C CA . ALA A 1 205 ? 5.605 -27.703 -7.473 1 96.5 205 ALA A CA 1
ATOM 1665 C C . ALA A 1 205 ? 4.871 -29.047 -7.605 1 96.5 205 ALA A C 1
ATOM 1667 O O . ALA A 1 205 ? 3.666 -29.125 -7.352 1 96.5 205 ALA A O 1
ATOM 1668 N N . PRO A 1 206 ? 5.613 -30.094 -8.008 1 94.75 206 PRO A N 1
ATOM 1669 C CA . PRO A 1 206 ? 4.969 -31.406 -8.047 1 94.75 206 PRO A CA 1
ATOM 1670 C C . PRO A 1 206 ? 4.559 -31.906 -6.66 1 94.75 206 PRO A C 1
ATOM 1672 O O . PRO A 1 206 ? 3.568 -32.625 -6.531 1 94.75 206 PRO A O 1
ATOM 1675 N N . VAL A 1 207 ? 5.324 -31.562 -5.676 1 94 207 VAL A N 1
ATOM 1676 C CA . VAL A 1 207 ? 5.047 -31.859 -4.273 1 94 207 VAL A CA 1
ATOM 1677 C C . VAL A 1 207 ? 5.312 -30.609 -3.424 1 94 207 VAL A C 1
ATOM 1679 O O . VAL A 1 207 ? 6.426 -30.094 -3.412 1 94 207 VAL A O 1
ATOM 1682 N N . LEU A 1 208 ? 4.289 -30.188 -2.627 1 97.69 208 LEU A N 1
ATOM 1683 C CA . LEU A 1 208 ? 4.422 -28.953 -1.862 1 97.69 208 LEU A CA 1
ATOM 1684 C C . LEU A 1 208 ? 5.48 -29.094 -0.775 1 97.69 208 LEU A C 1
ATOM 1686 O O . LEU A 1 208 ? 6.223 -28.156 -0.499 1 97.69 208 LEU A O 1
ATOM 1690 N N . GLU A 1 209 ? 5.559 -30.25 -0.168 1 97.44 209 GLU A N 1
ATOM 1691 C CA . GLU A 1 209 ? 6.551 -30.469 0.881 1 97.44 209 GLU A CA 1
ATOM 1692 C C . GLU A 1 209 ? 7.969 -30.25 0.357 1 97.44 209 GLU A C 1
ATOM 1694 O O . GLU A 1 209 ? 8.844 -29.812 1.095 1 97.44 209 GLU A O 1
ATOM 1699 N N . GLY A 1 210 ? 8.18 -30.641 -0.898 1 96.88 210 GLY A N 1
ATOM 1700 C CA . GLY A 1 210 ? 9.492 -30.438 -1.499 1 96.88 210 GLY A CA 1
ATOM 1701 C C . GLY A 1 210 ? 9.906 -28.984 -1.559 1 96.88 210 GLY A C 1
ATOM 1702 O O . GLY A 1 210 ? 10.984 -28.625 -1.091 1 96.88 210 GLY A O 1
ATOM 1703 N N . VAL A 1 211 ? 9.039 -28.125 -2.119 1 98.19 211 VAL A N 1
ATOM 1704 C CA . VAL A 1 211 ? 9.375 -26.719 -2.262 1 98.19 211 VAL A CA 1
ATOM 1705 C C . VAL A 1 211 ? 9.406 -26.047 -0.888 1 98.19 211 VAL A C 1
ATOM 1707 O O . VAL A 1 211 ? 10.281 -25.234 -0.606 1 98.19 211 VAL A O 1
ATOM 1710 N N . TYR A 1 212 ? 8.453 -26.375 -0.017 1 98.81 212 TYR A N 1
ATOM 1711 C CA . TYR A 1 212 ? 8.461 -25.812 1.334 1 98.81 212 TYR A CA 1
ATOM 1712 C C . TYR A 1 212 ? 9.719 -26.234 2.086 1 98.81 212 TYR A C 1
ATOM 1714 O O . TYR A 1 212 ? 10.25 -25.484 2.893 1 98.81 212 TYR A O 1
ATOM 1722 N N . GLY A 1 213 ? 10.164 -27.484 1.831 1 98.62 213 GLY A N 1
ATOM 1723 C CA . GLY A 1 213 ? 11.414 -27.953 2.424 1 98.62 213 GLY A CA 1
ATOM 1724 C C . GLY A 1 213 ? 12.617 -27.141 1.979 1 98.62 213 GLY A C 1
ATOM 1725 O O . GLY A 1 213 ? 13.484 -26.812 2.791 1 98.62 213 GLY A O 1
ATOM 1726 N N . GLN A 1 214 ? 12.695 -26.844 0.689 1 98.69 214 GLN A N 1
ATOM 1727 C CA . GLN A 1 214 ? 13.773 -25.984 0.181 1 98.69 214 GLN A CA 1
ATOM 1728 C C . GLN A 1 214 ? 13.727 -24.609 0.83 1 98.69 214 GLN A C 1
ATOM 1730 O O . GLN A 1 214 ? 14.773 -24.047 1.187 1 98.69 214 GLN A O 1
ATOM 1735 N N . ILE A 1 215 ? 12.555 -24.078 0.978 1 98.88 215 ILE A N 1
ATOM 1736 C CA . ILE A 1 215 ? 12.375 -22.766 1.597 1 98.88 215 ILE A CA 1
ATOM 1737 C C . ILE A 1 215 ? 12.828 -22.812 3.055 1 98.88 215 ILE A C 1
ATOM 1739 O O . ILE A 1 215 ? 13.531 -21.922 3.527 1 98.88 215 ILE A O 1
ATOM 1743 N N . TYR A 1 216 ? 12.43 -23.891 3.691 1 98.81 216 TYR A N 1
ATOM 1744 C CA . TYR A 1 216 ? 12.844 -24.094 5.074 1 98.81 216 TYR A CA 1
ATOM 1745 C C . TYR A 1 216 ? 14.367 -24.094 5.191 1 98.81 216 TYR A C 1
ATOM 1747 O O . TYR A 1 216 ? 14.922 -23.469 6.102 1 98.81 216 TYR A O 1
ATOM 1755 N N . LYS A 1 217 ? 15.023 -24.75 4.289 1 98.44 217 LYS A N 1
ATOM 1756 C CA . LYS A 1 217 ? 16.469 -24.891 4.285 1 98.44 217 LYS A CA 1
ATOM 1757 C C . LYS A 1 217 ? 17.156 -23.531 4.148 1 98.44 217 LYS A C 1
ATOM 1759 O O . LYS A 1 217 ? 18.125 -23.234 4.852 1 98.44 217 LYS A O 1
ATOM 1764 N N . VAL A 1 218 ? 16.656 -22.641 3.344 1 98.75 218 VAL A N 1
ATOM 1765 C CA . VAL A 1 218 ? 17.375 -21.406 3.025 1 98.75 218 VAL A CA 1
ATOM 1766 C C . VAL A 1 218 ? 17 -20.328 4.023 1 98.75 218 VAL A C 1
ATOM 1768 O O . VAL A 1 218 ? 17.656 -19.281 4.098 1 98.75 218 VAL A O 1
ATOM 1771 N N . LEU A 1 219 ? 16 -20.531 4.773 1 98.81 219 LEU A N 1
ATOM 1772 C CA . LEU A 1 219 ? 15.555 -19.578 5.785 1 98.81 219 LEU A CA 1
ATOM 1773 C C . LEU A 1 219 ? 16.406 -19.688 7.047 1 98.81 219 LEU A C 1
ATOM 1775 O O . LEU A 1 219 ? 16.719 -20.797 7.496 1 98.81 219 LEU A O 1
ATOM 1779 N N . LYS A 1 220 ? 16.781 -18.562 7.609 1 98.69 220 LYS A N 1
ATOM 1780 C CA . LYS A 1 220 ? 17.438 -18.547 8.906 1 98.69 220 LYS A CA 1
ATOM 1781 C C . LYS A 1 220 ? 16.516 -19.047 10.008 1 98.69 220 LYS A C 1
ATOM 1783 O O . LYS A 1 220 ? 15.289 -18.906 9.906 1 98.69 220 LYS A O 1
ATOM 1788 N N . PRO A 1 221 ? 17.141 -19.688 11.094 1 98.5 221 PRO A N 1
ATOM 1789 C CA . PRO A 1 221 ? 16.281 -19.922 12.266 1 98.5 221 PRO A CA 1
ATOM 1790 C C . PRO A 1 221 ? 15.57 -18.656 12.734 1 98.5 221 PRO A C 1
ATOM 1792 O O . PRO A 1 221 ? 16.172 -17.578 12.766 1 98.5 221 PRO A O 1
ATOM 1795 N N . GLY A 1 222 ? 14.328 -18.812 13.039 1 98.44 222 GLY A N 1
ATOM 1796 C CA . GLY A 1 222 ? 13.531 -17.656 13.422 1 98.44 222 GLY A CA 1
ATOM 1797 C C . GLY A 1 222 ? 12.977 -16.891 12.227 1 98.44 222 GLY A C 1
ATOM 1798 O O . GLY A 1 222 ? 12.156 -15.992 12.391 1 98.44 222 GLY A O 1
ATOM 1799 N N . GLY A 1 223 ? 13.43 -17.312 11.039 1 98.69 223 GLY A N 1
ATOM 1800 C CA . GLY A 1 223 ? 12.977 -16.641 9.836 1 98.69 223 GLY A CA 1
ATOM 1801 C C . GLY A 1 223 ? 11.516 -16.906 9.516 1 98.69 223 GLY A C 1
ATOM 1802 O O . GLY A 1 223 ? 10.898 -17.797 10.086 1 98.69 223 GLY A O 1
ATOM 1803 N N . VAL A 1 224 ? 10.922 -16.109 8.648 1 98.94 224 VAL A N 1
ATOM 1804 C CA . VAL A 1 224 ? 9.492 -16.172 8.352 1 98.94 224 VAL A CA 1
ATOM 1805 C C . VAL A 1 224 ? 9.281 -16.516 6.875 1 98.94 224 VAL A C 1
ATOM 1807 O O . VAL A 1 224 ? 10.031 -16.047 6.012 1 98.94 224 VAL A O 1
ATOM 1810 N N . PHE A 1 225 ? 8.352 -17.391 6.645 1 98.94 225 PHE A N 1
ATOM 1811 C CA . PHE A 1 225 ? 7.883 -17.688 5.297 1 98.94 225 PHE A CA 1
ATOM 1812 C C . PHE A 1 225 ? 6.418 -17.297 5.133 1 98.94 225 PHE A C 1
ATOM 1814 O O . PHE A 1 225 ? 5.57 -17.688 5.938 1 98.94 225 PHE A O 1
ATOM 1821 N N . GLY A 1 226 ? 6.121 -16.391 4.172 1 98.94 226 GLY A N 1
ATOM 1822 C CA . GLY A 1 226 ? 4.766 -16.031 3.791 1 98.94 226 GLY A CA 1
ATOM 1823 C C . GLY A 1 226 ? 4.398 -16.484 2.389 1 98.94 226 GLY A C 1
ATOM 1824 O O . GLY A 1 226 ? 5.199 -16.359 1.46 1 98.94 226 GLY A O 1
ATOM 1825 N N . VAL A 1 227 ? 3.127 -17 2.219 1 98.94 227 VAL A N 1
ATOM 1826 C CA . VAL A 1 227 ? 2.771 -17.5 0.894 1 98.94 227 VAL A CA 1
ATOM 1827 C C . VAL A 1 227 ? 1.286 -17.266 0.632 1 98.94 227 VAL A C 1
ATOM 1829 O O . VAL A 1 227 ? 0.457 -17.422 1.529 1 98.94 227 VAL A O 1
ATOM 1832 N N . TYR A 1 228 ? 0.967 -16.703 -0.462 1 98.88 228 TYR A N 1
ATOM 1833 C CA . TYR A 1 228 ? -0.346 -16.859 -1.081 1 98.88 228 TYR A CA 1
ATOM 1834 C C . TYR A 1 228 ? -0.407 -18.109 -1.937 1 98.88 228 TYR A C 1
ATOM 1836 O O . TYR A 1 228 ? 0.02 -18.109 -3.094 1 98.88 228 TYR A O 1
ATOM 1844 N N . GLU A 1 229 ? -0.985 -19.141 -1.416 1 98.81 229 GLU A N 1
ATOM 1845 C CA . GLU A 1 229 ? -0.971 -20.438 -2.068 1 98.81 229 GLU A CA 1
ATOM 1846 C C . GLU A 1 229 ? -2.266 -20.688 -2.838 1 98.81 229 GLU A C 1
ATOM 1848 O O . GLU A 1 229 ? -3.35 -20.328 -2.371 1 98.81 229 GLU A O 1
ATOM 1853 N N . TRP A 1 230 ? -2.084 -21.188 -4.082 1 98.81 230 TRP A N 1
ATOM 1854 C CA . TRP A 1 230 ? -3.242 -21.703 -4.809 1 98.81 230 TRP A CA 1
ATOM 1855 C C . TRP A 1 230 ? -3.662 -23.062 -4.273 1 98.81 230 TRP A C 1
ATOM 1857 O O . TRP A 1 230 ? -2.879 -24.016 -4.301 1 98.81 230 TRP A O 1
ATOM 1867 N N . VAL A 1 231 ? -4.883 -23.156 -3.777 1 98.81 231 VAL A N 1
ATOM 1868 C CA . VAL A 1 231 ? -5.352 -24.453 -3.268 1 98.81 231 VAL A CA 1
ATOM 1869 C C . VAL A 1 231 ? -6.836 -24.609 -3.58 1 98.81 231 VAL A C 1
ATOM 1871 O O . VAL A 1 231 ? -7.551 -23.625 -3.787 1 98.81 231 VAL A O 1
ATOM 1874 N N . MET A 1 232 ? -7.211 -25.891 -3.701 1 98.69 232 MET A N 1
ATOM 1875 C CA . MET A 1 232 ? -8.641 -26.188 -3.646 1 98.69 232 MET A CA 1
ATOM 1876 C C . MET A 1 232 ? -9.164 -26.062 -2.221 1 98.69 232 MET A C 1
ATOM 1878 O O . MET A 1 232 ? -8.5 -26.469 -1.27 1 98.69 232 MET A O 1
ATOM 1882 N N . THR A 1 233 ? -10.312 -25.453 -2.086 1 98.31 233 THR A N 1
ATOM 1883 C CA . THR A 1 233 ? -10.891 -25.219 -0.765 1 98.31 233 THR A CA 1
ATOM 1884 C C . THR A 1 233 ? -11.555 -26.5 -0.233 1 98.31 233 THR A C 1
ATOM 1886 O O . THR A 1 233 ? -11.516 -27.547 -0.882 1 98.31 233 THR A O 1
ATOM 1889 N N . ASP A 1 234 ? -12.148 -26.344 0.982 1 97.19 234 ASP A N 1
ATOM 1890 C CA . ASP A 1 234 ? -12.844 -27.484 1.6 1 97.19 234 ASP A CA 1
ATOM 1891 C C . ASP A 1 234 ? -14.133 -27.812 0.849 1 97.19 234 ASP A C 1
ATOM 1893 O O . ASP A 1 234 ? -14.688 -28.906 1.002 1 97.19 234 ASP A O 1
ATOM 1897 N N . GLU A 1 235 ? -14.609 -26.938 0.02 1 97.56 235 GLU A N 1
ATOM 1898 C CA . GLU A 1 235 ? -15.82 -27.141 -0.768 1 97.56 235 GLU A CA 1
ATOM 1899 C C . GLU A 1 235 ? -15.547 -28.031 -1.977 1 97.56 235 GLU A C 1
ATOM 1901 O O . GLU A 1 235 ? -16.484 -28.547 -2.6 1 97.56 235 GLU A O 1
ATOM 1906 N N . TYR A 1 236 ? -14.336 -28.203 -2.32 1 98.25 236 TYR A N 1
ATOM 1907 C CA . TYR A 1 236 ? -13.961 -29.047 -3.451 1 98.25 236 TYR A CA 1
ATOM 1908 C C . TYR A 1 236 ? -14.148 -30.531 -3.113 1 98.25 236 TYR A C 1
ATOM 1910 O O . TYR A 1 236 ? -13.633 -31 -2.104 1 98.25 236 TYR A O 1
ATOM 1918 N N . ASP A 1 237 ? -14.906 -31.188 -3.92 1 97.31 237 ASP A N 1
ATOM 1919 C CA . ASP A 1 237 ? -15.164 -32.625 -3.822 1 97.31 237 ASP A CA 1
ATOM 1920 C C . ASP A 1 237 ? -14.602 -33.375 -5.035 1 97.31 237 ASP A C 1
ATOM 1922 O O . ASP A 1 237 ? -15.172 -33.312 -6.125 1 97.31 237 ASP A O 1
ATOM 1926 N N . GLU A 1 238 ? -13.578 -34.156 -4.82 1 93.5 238 GLU A N 1
ATOM 1927 C CA . GLU A 1 238 ? -12.883 -34.844 -5.898 1 93.5 238 GLU A CA 1
ATOM 1928 C C . GLU A 1 238 ? -13.789 -35.875 -6.555 1 93.5 238 GLU A C 1
ATOM 1930 O O . GLU A 1 238 ? -13.539 -36.312 -7.684 1 93.5 238 GLU A O 1
ATOM 1935 N N . THR A 1 239 ? -14.781 -36.312 -5.887 1 95.06 239 THR A N 1
ATOM 1936 C CA . THR A 1 239 ? -15.68 -37.344 -6.445 1 95.06 239 THR A CA 1
ATOM 1937 C C . THR A 1 239 ? -16.734 -36.688 -7.34 1 95.06 239 THR A C 1
ATOM 1939 O O . THR A 1 239 ? -17.422 -37.375 -8.094 1 95.06 239 THR A O 1
ATOM 1942 N N . ASN A 1 240 ? -16.859 -35.406 -7.211 1 96.69 240 ASN A N 1
ATOM 1943 C CA . ASN A 1 240 ? -17.797 -34.656 -8.047 1 96.69 240 ASN A CA 1
ATOM 1944 C C . ASN A 1 240 ? -17.188 -34.312 -9.406 1 96.69 240 ASN A C 1
ATOM 1946 O O . ASN A 1 240 ? -16.203 -33.594 -9.492 1 96.69 240 ASN A O 1
ATOM 1950 N N . GLU A 1 241 ? -17.797 -34.781 -10.492 1 95.62 241 GLU A N 1
ATOM 1951 C CA . GLU A 1 241 ? -17.25 -34.656 -11.844 1 95.62 241 GLU A CA 1
ATOM 1952 C C . GLU A 1 241 ? -17.109 -33.188 -12.242 1 95.62 241 GLU A C 1
ATOM 1954 O O . GLU A 1 241 ? -16.141 -32.812 -12.883 1 95.62 241 GLU A O 1
ATOM 1959 N N . GLU A 1 242 ? -18.078 -32.438 -11.898 1 96.56 242 GLU A N 1
ATOM 1960 C CA . GLU A 1 242 ? -18.031 -31.016 -12.219 1 96.56 242 GLU A CA 1
ATOM 1961 C C . GLU A 1 242 ? -16.891 -30.328 -11.492 1 96.56 242 GLU A C 1
ATOM 1963 O O . GLU A 1 242 ? -16.219 -29.453 -12.055 1 96.56 242 GLU A O 1
ATOM 1968 N N . HIS A 1 243 ? -16.703 -30.625 -10.25 1 97.62 243 HIS A N 1
ATOM 1969 C CA . HIS A 1 243 ? -15.578 -30.078 -9.484 1 97.62 243 HIS A CA 1
ATOM 1970 C C . HIS A 1 243 ? -14.25 -30.453 -10.125 1 97.62 243 HIS A C 1
ATOM 1972 O O . HIS A 1 243 ? -13.367 -29.609 -10.273 1 97.62 243 HIS A O 1
ATOM 1978 N N . ARG A 1 244 ? -14.141 -31.672 -10.586 1 95.75 244 ARG A N 1
ATOM 1979 C CA . ARG A 1 244 ? -12.906 -32.125 -11.211 1 95.75 244 ARG A CA 1
ATOM 1980 C C . ARG A 1 244 ? -12.641 -31.391 -12.516 1 95.75 244 ARG A C 1
ATOM 1982 O O . ARG A 1 244 ? -11.492 -31.078 -12.836 1 95.75 244 ARG A O 1
ATOM 1989 N N . LYS A 1 245 ? -13.688 -31.203 -13.203 1 95.5 245 LYS A N 1
ATOM 1990 C CA . LYS A 1 245 ? -13.57 -30.469 -14.461 1 95.5 245 LYS A CA 1
ATOM 1991 C C . LYS A 1 245 ? -13.023 -29.062 -14.234 1 95.5 245 LYS A C 1
ATOM 1993 O O . LYS A 1 245 ? -12.164 -28.594 -14.984 1 95.5 245 LYS A O 1
ATOM 1998 N N . ILE A 1 246 ? -13.523 -28.422 -13.25 1 96.75 246 ILE A N 1
ATOM 1999 C CA . ILE A 1 246 ? -13.086 -27.062 -12.914 1 96.75 246 ILE A CA 1
ATOM 2000 C C . ILE A 1 246 ? -11.625 -27.094 -12.484 1 96.75 246 ILE A C 1
ATOM 2002 O O . ILE A 1 246 ? -10.82 -26.281 -12.953 1 96.75 246 ILE A O 1
ATOM 2006 N N . ALA A 1 247 ? -11.273 -28 -11.602 1 96.69 247 ALA A N 1
ATOM 2007 C CA . ALA A 1 247 ? -9.891 -28.125 -11.156 1 96.69 247 ALA A CA 1
ATOM 2008 C C . ALA A 1 247 ? -8.953 -28.391 -12.328 1 96.69 247 ALA A C 1
ATOM 2010 O O . ALA A 1 247 ? -7.891 -27.766 -12.438 1 96.69 247 ALA A O 1
ATOM 2011 N N . TYR A 1 248 ? -9.367 -29.281 -13.195 1 94.81 248 TYR A N 1
ATOM 2012 C CA . TYR A 1 248 ? -8.57 -29.625 -14.367 1 94.81 248 TYR A CA 1
ATOM 2013 C C . TYR A 1 248 ? -8.422 -28.422 -15.297 1 94.81 248 TYR A C 1
ATOM 2015 O O . TYR A 1 248 ? -7.348 -28.172 -15.844 1 94.81 248 TYR A O 1
ATOM 2023 N N . GLY A 1 249 ? -9.477 -27.703 -15.492 1 94.44 249 GLY A N 1
ATOM 2024 C CA . GLY A 1 249 ? -9.422 -26.5 -16.297 1 94.44 249 GLY A CA 1
ATOM 2025 C C . GLY A 1 249 ? -8.445 -25.469 -15.75 1 94.44 249 GLY A C 1
ATOM 2026 O O . GLY A 1 249 ? -7.754 -24.797 -16.516 1 94.44 249 GLY A O 1
ATOM 2027 N N . ILE A 1 250 ? -8.422 -25.297 -14.422 1 96.25 250 ILE A N 1
ATOM 2028 C CA . ILE A 1 250 ? -7.477 -24.391 -13.781 1 96.25 250 ILE A CA 1
ATOM 2029 C C . ILE A 1 250 ? -6.051 -24.891 -14.008 1 96.25 250 ILE A C 1
ATOM 2031 O O . ILE A 1 250 ? -5.156 -24.109 -14.328 1 96.25 250 ILE A O 1
ATOM 2035 N N . GLU A 1 251 ? -5.805 -26.203 -13.898 1 95.06 251 GLU A N 1
ATOM 2036 C CA . GLU A 1 251 ? -4.488 -26.781 -14.117 1 95.06 251 GLU A CA 1
ATOM 2037 C C . GLU A 1 251 ? -4 -26.531 -15.539 1 95.06 251 GLU A C 1
ATOM 2039 O O . GLU A 1 251 ? -2.898 -26.031 -15.742 1 95.06 251 GLU A O 1
ATOM 2044 N N . VAL A 1 252 ? -4.84 -26.812 -16.516 1 92.44 252 VAL A N 1
ATOM 2045 C CA . VAL A 1 252 ? -4.496 -26.656 -17.922 1 92.44 252 VAL A CA 1
ATOM 2046 C C . VAL A 1 252 ? -4.234 -25.172 -18.219 1 92.44 252 VAL A C 1
ATOM 2048 O O . VAL A 1 252 ? -3.217 -24.828 -18.828 1 92.44 252 VAL A O 1
ATOM 2051 N N . GLY A 1 253 ? -5.109 -24.375 -17.734 1 91.94 253 GLY A N 1
ATOM 2052 C CA . GLY A 1 253 ? -5.082 -22.969 -18.109 1 91.94 253 GLY A CA 1
ATOM 2053 C C . GLY A 1 253 ? -3.941 -22.203 -17.453 1 91.94 253 GLY A C 1
ATOM 2054 O O . GLY A 1 253 ? -3.594 -21.109 -17.891 1 91.94 253 GLY A O 1
ATOM 2055 N N . ASP A 1 254 ? -3.375 -22.781 -16.438 1 94.31 254 ASP A N 1
ATOM 2056 C CA . ASP A 1 254 ? -2.359 -22.047 -15.688 1 94.31 254 ASP A CA 1
ATOM 2057 C C . ASP A 1 254 ? -1.072 -22.859 -15.562 1 94.31 254 ASP A C 1
ATOM 2059 O O . ASP A 1 254 ? -0.183 -22.5 -14.781 1 94.31 254 ASP A O 1
ATOM 2063 N N . GLY A 1 255 ? -0.984 -23.953 -16.312 1 93.44 255 GLY A N 1
ATOM 2064 C CA . GLY A 1 255 ? 0.228 -24.766 -16.344 1 93.44 255 GLY A CA 1
ATOM 2065 C C . GLY A 1 255 ? 0.574 -25.375 -15 1 93.44 255 GLY A C 1
ATOM 2066 O O . GLY A 1 255 ? 1.744 -25.406 -14.617 1 93.44 255 GLY A O 1
ATOM 2067 N N . ILE A 1 256 ? -0.402 -25.75 -14.258 1 95.69 256 ILE A N 1
ATOM 2068 C CA . ILE A 1 256 ? -0.222 -26.344 -12.938 1 95.69 256 ILE A CA 1
ATOM 2069 C C . ILE A 1 256 ? -0.297 -27.859 -13.047 1 95.69 256 ILE A C 1
ATOM 2071 O O . ILE A 1 256 ? -1.299 -28.406 -13.508 1 95.69 256 ILE A O 1
ATOM 2075 N N . PRO A 1 257 ? 0.737 -28.547 -12.602 1 94.44 257 PRO A N 1
ATOM 2076 C CA . PRO A 1 257 ? 0.721 -30 -12.734 1 94.44 257 PRO A CA 1
ATOM 2077 C C . PRO A 1 257 ? -0.45 -30.656 -12 1 94.44 257 PRO A C 1
ATOM 2079 O O . PRO A 1 257 ? -1.07 -31.578 -12.523 1 94.44 257 PRO A O 1
ATOM 2082 N N . LYS A 1 258 ? -0.675 -30.172 -10.852 1 94.69 258 LYS A N 1
ATOM 2083 C CA . LYS A 1 258 ? -1.756 -30.688 -10.031 1 94.69 258 LYS A CA 1
ATOM 2084 C C . LYS A 1 258 ? -2.164 -29.688 -8.953 1 94.69 258 LYS A C 1
ATOM 2086 O O . LYS A 1 258 ? -1.309 -29.125 -8.266 1 94.69 258 LYS A O 1
ATOM 2091 N N . MET A 1 259 ? -3.473 -29.516 -8.836 1 96.81 259 MET A N 1
ATOM 2092 C CA . MET A 1 259 ? -3.996 -28.703 -7.742 1 96.81 259 MET A CA 1
ATOM 2093 C C . MET A 1 259 ? -4.148 -29.547 -6.473 1 96.81 259 MET A C 1
ATOM 2095 O O . MET A 1 259 ? -4.594 -30.688 -6.523 1 96.81 259 MET A O 1
ATOM 2099 N N . TYR A 1 260 ? -3.795 -28.984 -5.383 1 97.56 260 TYR A N 1
ATOM 2100 C CA . TYR A 1 260 ? -3.922 -29.672 -4.102 1 97.56 260 TYR A CA 1
ATOM 2101 C C . TYR A 1 260 ? -4.934 -28.969 -3.207 1 97.56 260 TYR A C 1
ATOM 2103 O O . TYR A 1 260 ? -5.141 -27.766 -3.322 1 97.56 260 TYR A O 1
ATOM 2111 N N . LYS A 1 261 ? -5.512 -29.734 -2.305 1 97.75 261 LYS A N 1
ATOM 2112 C CA . LYS A 1 261 ? -6.395 -29.156 -1.29 1 97.75 261 LYS A CA 1
ATOM 2113 C C . LYS A 1 261 ? -5.605 -28.375 -0.247 1 97.75 261 LYS A C 1
ATOM 2115 O O . LYS A 1 261 ? -4.422 -28.641 -0.024 1 97.75 261 LYS A O 1
ATOM 2120 N N . ARG A 1 262 ? -6.301 -27.469 0.411 1 97.5 262 ARG A N 1
ATOM 2121 C CA . ARG A 1 262 ? -5.68 -26.609 1.417 1 97.5 262 ARG A CA 1
ATOM 2122 C C . ARG A 1 262 ? -5.023 -27.438 2.514 1 97.5 262 ARG A C 1
ATOM 2124 O O . ARG A 1 262 ? -3.955 -27.078 3.016 1 97.5 262 ARG A O 1
ATOM 2131 N N . GLU A 1 263 ? -5.602 -28.562 2.879 1 97.75 263 GLU A N 1
ATOM 2132 C CA . GLU A 1 263 ? -5.074 -29.422 3.938 1 97.75 263 GLU A CA 1
ATOM 2133 C C . GLU A 1 263 ? -3.693 -29.953 3.576 1 97.75 263 GLU A C 1
ATOM 2135 O O . GLU A 1 263 ? -2.848 -30.156 4.453 1 97.75 263 GLU A O 1
ATOM 2140 N N . VAL A 1 264 ? -3.523 -30.234 2.297 1 98.06 264 VAL A N 1
ATOM 2141 C CA . VAL A 1 264 ? -2.238 -30.734 1.834 1 98.06 264 VAL A CA 1
ATOM 2142 C C . VAL A 1 264 ? -1.15 -29.688 2.057 1 98.06 264 VAL A C 1
ATOM 2144 O O . VAL A 1 264 ? -0.049 -30.016 2.506 1 98.06 264 VAL A O 1
ATOM 2147 N N . ALA A 1 265 ? -1.459 -28.469 1.817 1 98.62 265 ALA A N 1
ATOM 2148 C CA . ALA A 1 265 ? -0.498 -27.391 2.02 1 98.62 265 ALA A CA 1
ATOM 2149 C C . ALA A 1 265 ? -0.163 -27.219 3.5 1 98.62 265 ALA A C 1
ATOM 2151 O O . ALA A 1 265 ? 1.009 -27.109 3.869 1 98.62 265 ALA A O 1
ATOM 2152 N N . GLU A 1 266 ? -1.167 -27.188 4.289 1 98.5 266 GLU A N 1
ATOM 2153 C CA . GLU A 1 266 ? -0.964 -27.016 5.727 1 98.5 266 GLU A CA 1
ATOM 2154 C C . GLU A 1 266 ? -0.126 -28.141 6.309 1 98.5 266 GLU A C 1
ATOM 2156 O O . GLU A 1 266 ? 0.792 -27.906 7.098 1 98.5 266 GLU A O 1
ATOM 2161 N N . LYS A 1 267 ? -0.515 -29.344 5.926 1 98.5 267 LYS A N 1
ATOM 2162 C CA . LYS A 1 267 ? 0.236 -30.5 6.395 1 98.5 267 LYS A CA 1
ATOM 2163 C C . LYS A 1 267 ? 1.688 -30.453 5.922 1 98.5 267 LYS A C 1
ATOM 2165 O O . LYS A 1 267 ? 2.602 -30.797 6.672 1 98.5 267 LYS A O 1
ATOM 2170 N N . ALA A 1 268 ? 1.872 -30.062 4.703 1 98.75 268 ALA A N 1
ATOM 2171 C CA . ALA A 1 268 ? 3.223 -29.953 4.156 1 98.75 268 ALA A CA 1
ATOM 2172 C C . ALA A 1 268 ? 4.059 -28.953 4.953 1 98.75 268 ALA A C 1
ATOM 2174 O O . ALA A 1 268 ? 5.219 -29.234 5.277 1 98.75 268 ALA A O 1
ATOM 2175 N N . LEU A 1 269 ? 3.502 -27.797 5.297 1 98.81 269 LEU A N 1
ATOM 2176 C CA . LEU A 1 269 ? 4.199 -26.781 6.078 1 98.81 269 LEU A CA 1
ATOM 2177 C C . LEU A 1 269 ? 4.594 -27.328 7.445 1 98.81 269 LEU A C 1
ATOM 2179 O O . LEU A 1 269 ? 5.734 -27.156 7.887 1 98.81 269 LEU A O 1
ATOM 2183 N N . LYS A 1 270 ? 3.662 -28.016 8.047 1 98.62 270 LYS A N 1
ATOM 2184 C CA . LYS A 1 270 ? 3.926 -28.578 9.359 1 98.62 270 LYS A CA 1
ATOM 2185 C C . LYS A 1 270 ? 4.961 -29.703 9.281 1 98.62 270 LYS A C 1
ATOM 2187 O O . LYS A 1 270 ? 5.863 -29.781 10.117 1 98.62 270 LYS A O 1
ATOM 2192 N N . ASN A 1 271 ? 4.832 -30.562 8.281 1 98.44 271 ASN A N 1
ATOM 2193 C CA . ASN A 1 271 ? 5.738 -31.688 8.117 1 98.44 271 ASN A CA 1
ATOM 2194 C C . ASN A 1 271 ? 7.184 -31.234 7.941 1 98.44 271 ASN A C 1
ATOM 2196 O O . ASN A 1 271 ? 8.109 -31.891 8.406 1 98.44 271 ASN A O 1
ATOM 2200 N N . VAL A 1 272 ? 7.332 -30.125 7.27 1 98.06 272 VAL A N 1
ATOM 2201 C CA . VAL A 1 272 ? 8.672 -29.609 7.004 1 98.06 272 VAL A CA 1
ATOM 2202 C C . VAL A 1 272 ? 9.273 -29.031 8.281 1 98.06 272 VAL A C 1
ATOM 2204 O O . VAL A 1 272 ? 10.492 -28.953 8.422 1 98.06 272 VAL A O 1
ATOM 2207 N N . GLY A 1 273 ? 8.43 -28.547 9.18 1 98.38 273 GLY A N 1
ATOM 2208 C CA . GLY A 1 273 ? 8.906 -28.062 10.469 1 98.38 273 GLY A CA 1
ATOM 2209 C C . GLY A 1 273 ? 8.453 -26.656 10.789 1 98.38 273 GLY A C 1
ATOM 2210 O O . GLY A 1 273 ? 8.805 -26.109 11.836 1 98.38 273 GLY A O 1
ATOM 2211 N N . PHE A 1 274 ? 7.68 -26.094 9.992 1 98.81 274 PHE A N 1
ATOM 2212 C CA . PHE A 1 274 ? 7.242 -24.719 10.219 1 98.81 274 PHE A CA 1
ATOM 2213 C C . PHE A 1 274 ? 6.191 -24.672 11.32 1 98.81 274 PHE A C 1
ATOM 2215 O O . PHE A 1 274 ? 5.41 -25.594 11.492 1 98.81 274 PHE A O 1
ATOM 2222 N N . GLU A 1 275 ? 6.168 -23.594 12 1 98.69 275 GLU A N 1
ATOM 2223 C CA . GLU A 1 275 ? 5.062 -23.219 12.875 1 98.69 275 GLU A CA 1
ATOM 2224 C C . GLU A 1 275 ? 4.129 -22.234 12.195 1 98.69 275 GLU A C 1
ATOM 2226 O O . GLU A 1 275 ? 4.547 -21.125 11.828 1 98.69 275 GLU A O 1
ATOM 2231 N N . ILE A 1 276 ? 2.928 -22.609 12.055 1 98.62 276 ILE A N 1
ATOM 2232 C CA . ILE A 1 276 ? 1.968 -21.719 11.398 1 98.62 276 ILE A CA 1
ATOM 2233 C C . ILE A 1 276 ? 1.517 -20.641 12.383 1 98.62 276 ILE A C 1
ATOM 2235 O O . ILE A 1 276 ? 0.9 -20.938 13.406 1 98.62 276 ILE A O 1
ATOM 2239 N N . GLU A 1 277 ? 1.794 -19.391 12.094 1 98.5 277 GLU A N 1
ATOM 2240 C CA . GLU A 1 277 ? 1.465 -18.266 12.977 1 98.5 277 GLU A CA 1
ATOM 2241 C C . GLU A 1 277 ? 0.177 -17.578 12.531 1 98.5 277 GLU A C 1
ATOM 2243 O O . GLU A 1 277 ? -0.514 -16.969 13.344 1 98.5 277 GLU A O 1
ATOM 2248 N N . TYR A 1 278 ? -0.112 -17.641 11.305 1 98.31 278 TYR A N 1
ATOM 2249 C CA . TYR A 1 278 ? -1.289 -16.969 10.75 1 98.31 278 TYR A CA 1
ATOM 2250 C C . TYR A 1 278 ? -1.8 -17.703 9.516 1 98.31 278 TYR A C 1
ATOM 2252 O O . TYR A 1 278 ? -1.011 -18.156 8.688 1 98.31 278 TYR A O 1
ATOM 2260 N N . THR A 1 279 ? -3.016 -17.922 9.352 1 98.19 279 THR A N 1
ATOM 2261 C CA . THR A 1 279 ? -3.672 -18.5 8.188 1 98.19 279 THR A CA 1
ATOM 2262 C C . THR A 1 279 ? -5.004 -17.812 7.91 1 98.19 279 THR A C 1
ATOM 2264 O O . THR A 1 279 ? -5.746 -17.5 8.844 1 98.19 279 THR A O 1
ATOM 2267 N N . ARG A 1 280 ? -5.223 -17.516 6.68 1 97.69 280 ARG A N 1
ATOM 2268 C CA . ARG A 1 280 ? -6.484 -16.891 6.273 1 97.69 280 ARG A CA 1
ATOM 2269 C C . ARG A 1 280 ? -6.703 -17.031 4.77 1 97.69 280 ARG A C 1
ATOM 2271 O O . ARG A 1 280 ? -5.785 -16.797 3.98 1 97.69 280 ARG A O 1
ATOM 2278 N N . ASP A 1 281 ? -7.84 -17.484 4.375 1 98.38 281 ASP A N 1
ATOM 2279 C CA . ASP A 1 281 ? -8.219 -17.406 2.967 1 98.38 281 ASP A CA 1
ATOM 2280 C C . ASP A 1 281 ? -8.672 -15.992 2.605 1 98.38 281 ASP A C 1
ATOM 2282 O O . ASP A 1 281 ? -9.82 -15.617 2.867 1 98.38 281 ASP A O 1
ATOM 2286 N N . LEU A 1 282 ? -7.895 -15.211 1.938 1 98 282 LEU A N 1
ATOM 2287 C CA . LEU A 1 282 ? -8.188 -13.812 1.656 1 98 282 LEU A CA 1
ATOM 2288 C C . LEU A 1 282 ? -9.211 -13.68 0.539 1 98 282 LEU A C 1
ATOM 2290 O O . LEU A 1 282 ? -9.797 -12.617 0.344 1 98 282 LEU A O 1
ATOM 2294 N N . ALA A 1 283 ? -9.391 -14.75 -0.243 1 97.38 283 ALA A N 1
ATOM 2295 C CA . ALA A 1 283 ? -10.406 -14.734 -1.293 1 97.38 283 ALA A CA 1
ATOM 2296 C C . ALA A 1 283 ? -11.812 -14.789 -0.699 1 97.38 283 ALA A C 1
ATOM 2298 O O . ALA A 1 283 ? -12.789 -14.445 -1.369 1 97.38 283 ALA A O 1
ATOM 2299 N N . ASP A 1 284 ? -11.891 -15.297 0.501 1 94.69 284 ASP A N 1
ATOM 2300 C CA . ASP A 1 284 ? -13.172 -15.414 1.188 1 94.69 284 ASP A CA 1
ATOM 2301 C C . ASP A 1 284 ? -13.281 -14.398 2.324 1 94.69 284 ASP A C 1
ATOM 2303 O O . ASP A 1 284 ? -13.555 -14.773 3.469 1 94.69 284 ASP A O 1
ATOM 2307 N N . ALA A 1 285 ? -13.148 -13.172 2.037 1 91.31 285 ALA A N 1
ATOM 2308 C CA . ALA A 1 285 ? -13.117 -12.133 3.061 1 91.31 285 ALA A CA 1
ATOM 2309 C C . ALA A 1 285 ? -14.391 -11.297 3.029 1 91.31 285 ALA A C 1
ATOM 2311 O O . ALA A 1 285 ? -14.523 -10.32 3.773 1 91.31 285 ALA A O 1
ATOM 2312 N N . GLY A 1 286 ? -15.305 -11.656 2.164 1 89.88 286 GLY A N 1
ATOM 2313 C CA . GLY A 1 286 ? -16.578 -10.953 2.117 1 89.88 286 GLY A CA 1
ATOM 2314 C C . GLY A 1 286 ? -16.5 -9.625 1.379 1 89.88 286 GLY A C 1
ATOM 2315 O O . GLY A 1 286 ? -17.328 -8.742 1.596 1 89.88 286 GLY A O 1
ATOM 2316 N N . ASP A 1 287 ? -15.531 -9.531 0.505 1 92.5 287 ASP A N 1
ATOM 2317 C CA . ASP A 1 287 ? -15.367 -8.297 -0.252 1 92.5 287 ASP A CA 1
ATOM 2318 C C . ASP A 1 287 ? -16.516 -8.117 -1.255 1 92.5 287 ASP A C 1
ATOM 2320 O O . ASP A 1 287 ? -16.969 -9.086 -1.861 1 92.5 287 ASP A O 1
ATOM 2324 N N . GLU A 1 288 ? -16.906 -6.879 -1.427 1 91.62 288 GLU A N 1
ATOM 2325 C CA . GLU A 1 288 ? -17.969 -6.562 -2.383 1 91.62 288 GLU A CA 1
ATOM 2326 C C . GLU A 1 288 ? -17.531 -6.883 -3.811 1 91.62 288 GLU A C 1
ATOM 2328 O O . GLU A 1 288 ? -18.328 -7.359 -4.617 1 91.62 288 GLU A O 1
ATOM 2333 N N . ILE A 1 289 ? -16.328 -6.547 -4.125 1 93.5 289 ILE A N 1
ATOM 2334 C CA . ILE A 1 289 ? -15.75 -6.871 -5.422 1 93.5 289 ILE A CA 1
ATOM 2335 C C . ILE A 1 289 ? -14.93 -8.156 -5.316 1 93.5 289 ILE A C 1
ATOM 2337 O O . ILE A 1 289 ? -13.945 -8.211 -4.578 1 93.5 289 ILE A O 1
ATOM 2341 N N . PRO A 1 290 ? -15.297 -9.156 -6.051 1 95.31 290 PRO A N 1
ATOM 2342 C CA . PRO A 1 290 ? -14.586 -10.43 -5.922 1 95.31 290 PRO A CA 1
ATOM 2343 C C . PRO A 1 290 ? -13.188 -10.391 -6.527 1 95.31 290 PRO A C 1
ATOM 2345 O O . PRO A 1 290 ? -12.93 -9.602 -7.445 1 95.31 290 PRO A O 1
ATOM 2348 N N . TRP A 1 291 ? -12.32 -11.297 -6.066 1 96.62 291 TRP A N 1
ATOM 2349 C CA . TRP A 1 291 ? -10.938 -11.336 -6.527 1 96.62 291 TRP A CA 1
ATOM 2350 C C . TRP A 1 291 ? -10.867 -11.664 -8.016 1 96.62 291 TRP A C 1
ATOM 2352 O O . TRP A 1 291 ? -9.883 -11.344 -8.688 1 96.62 291 TRP A O 1
ATOM 2362 N N . TYR A 1 292 ? -11.883 -12.32 -8.641 1 95.81 292 TYR A N 1
ATOM 2363 C CA . TYR A 1 292 ? -11.859 -12.766 -10.023 1 95.81 292 TYR A CA 1
ATOM 2364 C C . TYR A 1 292 ? -12.516 -11.742 -10.945 1 95.81 292 TYR A C 1
ATOM 2366 O O . TYR A 1 292 ? -12.727 -12.008 -12.133 1 95.81 292 TYR A O 1
ATOM 2374 N N . TYR A 1 293 ? -12.844 -10.508 -10.469 1 92.88 293 TYR A N 1
ATOM 2375 C CA . TYR A 1 293 ? -13.586 -9.547 -11.281 1 92.88 293 TYR A CA 1
ATOM 2376 C C . TYR A 1 293 ? -12.828 -9.219 -12.562 1 92.88 293 TYR A C 1
ATOM 2378 O O . TYR A 1 293 ? -13.438 -9.047 -13.617 1 92.88 293 TYR A O 1
ATOM 2386 N N . PRO A 1 294 ? -11.453 -9.164 -12.492 1 90.12 294 PRO A N 1
ATOM 2387 C CA . PRO A 1 294 ? -10.766 -8.805 -13.734 1 90.12 294 PRO A CA 1
ATOM 2388 C C . PRO A 1 294 ? -10.922 -9.867 -14.812 1 90.12 294 PRO A C 1
ATOM 2390 O O . PRO A 1 294 ? -10.578 -9.625 -15.977 1 90.12 294 PRO A O 1
ATOM 2393 N N . LEU A 1 295 ? -11.367 -11.008 -14.461 1 92.12 295 LEU A N 1
ATOM 2394 C CA . LEU A 1 295 ? -11.508 -12.109 -15.414 1 92.12 295 LEU A CA 1
ATOM 2395 C C . LEU A 1 295 ? -12.969 -12.289 -15.82 1 92.12 295 LEU A C 1
ATOM 2397 O O . LEU A 1 295 ? -13.258 -12.977 -16.797 1 92.12 295 LEU A O 1
ATOM 2401 N N . SER A 1 296 ? -13.898 -11.734 -15.086 1 89.81 296 SER A N 1
ATOM 2402 C CA . SER A 1 296 ? -15.312 -12.086 -15.18 1 89.81 296 SER A CA 1
ATOM 2403 C C . SER A 1 296 ? -15.953 -11.484 -16.422 1 89.81 296 SER A C 1
ATOM 2405 O O . SER A 1 296 ? -16.938 -12.016 -16.938 1 89.81 296 SER A O 1
ATOM 2407 N N . GLY A 1 297 ? -15.438 -10.352 -16.844 1 86.56 297 GLY A N 1
ATOM 2408 C CA . GLY A 1 297 ? -16.062 -9.633 -17.938 1 86.56 297 GLY A CA 1
ATOM 2409 C C . GLY A 1 297 ? -17.406 -9.039 -17.578 1 86.56 297 GLY A C 1
ATOM 2410 O O . GLY A 1 297 ? -18.234 -8.773 -18.453 1 86.56 297 GLY A O 1
ATOM 2411 N N . ASP A 1 298 ? -17.641 -8.875 -16.328 1 87.94 298 ASP A N 1
ATOM 2412 C CA . ASP A 1 298 ? -18.906 -8.352 -15.836 1 87.94 298 ASP A CA 1
ATOM 2413 C C . ASP A 1 298 ? -18.844 -6.84 -15.641 1 87.94 298 ASP A C 1
ATOM 2415 O O . ASP A 1 298 ? -18.047 -6.348 -14.844 1 87.94 298 ASP A O 1
ATOM 2419 N N . PHE A 1 299 ? -19.75 -6.188 -16.203 1 88.06 299 PHE A N 1
ATOM 2420 C CA . PHE A 1 299 ? -19.781 -4.73 -16.156 1 88.06 299 PHE A CA 1
ATOM 2421 C C . PHE A 1 299 ? -20.078 -4.242 -14.742 1 88.06 299 PHE A C 1
ATOM 2423 O O . PHE A 1 299 ? -19.703 -3.127 -14.375 1 88.06 299 PHE A O 1
ATOM 2430 N N . LYS A 1 300 ? -20.734 -4.992 -13.969 1 88.5 300 LYS A N 1
ATOM 2431 C CA . LYS A 1 300 ? -21.141 -4.566 -12.633 1 88.5 300 LYS A CA 1
ATOM 2432 C C . LYS A 1 300 ? -19.938 -4.293 -11.742 1 88.5 300 LYS A C 1
ATOM 2434 O O . LYS A 1 300 ? -20.062 -3.629 -10.711 1 88.5 300 LYS A O 1
ATOM 2439 N N . TYR A 1 301 ? -18.766 -4.754 -12.18 1 87.69 301 TYR A N 1
ATOM 2440 C CA . TYR A 1 301 ? -17.578 -4.57 -11.344 1 87.69 301 TYR A CA 1
ATOM 2441 C C . TYR A 1 301 ? -16.766 -3.373 -11.805 1 87.69 301 TYR A C 1
ATOM 2443 O O . TYR A 1 301 ? -15.719 -3.064 -11.227 1 87.69 301 TYR A O 1
ATOM 2451 N N . VAL A 1 302 ? -17.188 -2.648 -12.852 1 86.56 302 VAL A N 1
ATOM 2452 C CA . VAL A 1 302 ? -16.469 -1.489 -13.359 1 86.56 302 VAL A CA 1
ATOM 2453 C C . VAL A 1 302 ? -16.641 -0.313 -12.398 1 86.56 302 VAL A C 1
ATOM 2455 O O . VAL A 1 302 ? -17.766 0.083 -12.086 1 86.56 302 VAL A O 1
ATOM 2458 N N . GLN A 1 303 ? -15.539 0.173 -11.914 1 82.12 303 GLN A N 1
ATOM 2459 C CA . GLN A 1 303 ? -15.594 1.267 -10.945 1 82.12 303 GLN A CA 1
ATOM 2460 C C . GLN A 1 303 ? -14.781 2.465 -11.422 1 82.12 303 GLN A C 1
ATOM 2462 O O . GLN A 1 303 ? -15.07 3.604 -11.055 1 82.12 303 GLN A O 1
ATOM 2467 N N . THR A 1 304 ? -13.742 2.248 -12.117 1 79.12 304 THR A N 1
ATOM 2468 C CA . THR A 1 304 ? -12.828 3.289 -12.578 1 79.12 304 THR A CA 1
ATOM 2469 C C . THR A 1 304 ? -12.734 3.293 -14.102 1 79.12 304 THR A C 1
ATOM 2471 O O . THR A 1 304 ? -13.188 2.355 -14.758 1 79.12 304 THR A O 1
ATOM 2474 N N . LEU A 1 305 ? -12.117 4.293 -14.602 1 77.19 305 LEU A N 1
ATOM 2475 C CA . LEU A 1 305 ? -11.914 4.336 -16.047 1 77.19 305 LEU A CA 1
ATOM 2476 C C . LEU A 1 305 ? -11.016 3.195 -16.5 1 77.19 305 LEU A C 1
ATOM 2478 O O . LEU A 1 305 ? -11.219 2.631 -17.578 1 77.19 305 LEU A O 1
ATOM 2482 N N . GLY A 1 306 ? -10.047 2.883 -15.648 1 78.56 306 GLY A N 1
ATOM 2483 C CA . GLY A 1 306 ? -9.18 1.756 -15.961 1 78.56 306 GLY A CA 1
ATOM 2484 C C . GLY A 1 306 ? -9.93 0.438 -16.047 1 78.56 306 GLY A C 1
ATOM 2485 O O . GLY A 1 306 ? -9.562 -0.436 -16.844 1 78.56 306 GLY A O 1
ATOM 2486 N N . ASP A 1 307 ? -10.969 0.378 -15.305 1 80.25 307 ASP A N 1
ATOM 2487 C CA . ASP A 1 307 ? -11.773 -0.839 -15.305 1 80.25 307 ASP A CA 1
ATOM 2488 C C . ASP A 1 307 ? -12.484 -1.031 -16.641 1 80.25 307 ASP A C 1
ATOM 2490 O O . ASP A 1 307 ? -12.836 -2.154 -17.016 1 80.25 307 ASP A O 1
ATOM 2494 N N . LEU A 1 308 ? -12.672 0.083 -17.297 1 79.81 308 LEU A N 1
ATOM 2495 C CA . LEU A 1 308 ? -13.344 -0.03 -18.594 1 79.81 308 LEU A CA 1
ATOM 2496 C C . LEU A 1 308 ? -12.477 -0.806 -19.578 1 79.81 308 LEU A C 1
ATOM 2498 O O . LEU A 1 308 ? -12.992 -1.599 -20.375 1 79.81 308 LEU A O 1
ATOM 2502 N N . TRP A 1 309 ? -11.258 -0.549 -19.453 1 80.19 309 TRP A N 1
ATOM 2503 C CA . TRP A 1 309 ? -10.344 -1.308 -20.312 1 80.19 309 TRP A CA 1
ATOM 2504 C C . TRP A 1 309 ? -10.344 -2.783 -19.922 1 80.19 309 TRP A C 1
ATOM 2506 O O . TRP A 1 309 ? -10.367 -3.656 -20.797 1 80.19 309 TRP A O 1
ATOM 2516 N N . THR A 1 310 ? -10.289 -3.006 -18.672 1 78.81 310 THR A N 1
ATOM 2517 C CA . THR A 1 310 ? -10.328 -4.379 -18.172 1 78.81 310 THR A CA 1
ATOM 2518 C C . THR A 1 310 ? -11.617 -5.07 -18.594 1 78.81 310 THR A C 1
ATOM 2520 O O . THR A 1 310 ? -11.602 -6.211 -19.062 1 78.81 310 THR A O 1
ATOM 2523 N N . PHE A 1 311 ? -12.672 -4.379 -18.453 1 80.69 311 PHE A N 1
ATOM 2524 C CA . PHE A 1 311 ? -13.977 -4.895 -18.844 1 80.69 311 PHE A CA 1
ATOM 2525 C C . PHE A 1 311 ? -13.992 -5.223 -20.344 1 80.69 311 PHE A C 1
ATOM 2527 O O . PHE A 1 311 ? -14.438 -6.301 -20.734 1 80.69 311 PHE A O 1
ATOM 2534 N N . PHE A 1 312 ? -13.461 -4.336 -21.109 1 80.06 312 PHE A N 1
ATOM 2535 C CA . PHE A 1 312 ? -13.453 -4.566 -22.547 1 80.06 312 PHE A CA 1
ATOM 2536 C C . PHE A 1 312 ? -12.641 -5.809 -22.891 1 80.06 312 PHE A C 1
ATOM 2538 O O . PHE A 1 312 ? -13.094 -6.664 -23.656 1 80.06 312 PHE A O 1
ATOM 2545 N N . ARG A 1 313 ? -11.555 -5.953 -22.312 1 80 313 ARG A N 1
ATOM 2546 C CA . ARG A 1 313 ? -10.633 -7.043 -22.625 1 80 313 ARG A CA 1
ATOM 2547 C C . ARG A 1 313 ? -11.219 -8.391 -22.203 1 80 313 ARG A C 1
ATOM 2549 O O . ARG A 1 313 ? -11 -9.398 -22.875 1 80 313 ARG A O 1
ATOM 2556 N N . THR A 1 314 ? -12.023 -8.32 -21.188 1 82 314 THR A N 1
ATOM 2557 C CA . THR A 1 314 ? -12.445 -9.586 -20.609 1 82 314 THR A CA 1
ATOM 2558 C C . THR A 1 314 ? -13.914 -9.859 -20.922 1 82 314 THR A C 1
ATOM 2560 O O . THR A 1 314 ? -14.438 -10.93 -20.594 1 82 314 THR A O 1
ATOM 2563 N N . SER A 1 315 ? -14.547 -8.938 -21.5 1 80.81 315 SER A N 1
ATOM 2564 C CA . SER A 1 315 ? -15.922 -9.156 -21.922 1 80.81 315 SER A CA 1
ATOM 2565 C C . SER A 1 315 ? -15.984 -10.188 -23.062 1 80.81 315 SER A C 1
ATOM 2567 O O . SER A 1 315 ? -14.977 -10.492 -23.688 1 80.81 315 SER A O 1
ATOM 2569 N N . THR A 1 316 ? -17.156 -10.758 -23.156 1 79.56 316 THR A N 1
ATOM 2570 C CA . THR A 1 316 ? -17.359 -11.727 -24.234 1 79.56 316 THR A CA 1
ATOM 2571 C C . THR A 1 316 ? -16.938 -11.133 -25.578 1 79.56 316 THR A C 1
ATOM 2573 O O . THR A 1 316 ? -16.219 -11.781 -26.344 1 79.56 316 THR A O 1
ATOM 2576 N N . LEU A 1 317 ? -17.391 -9.922 -25.812 1 80.12 317 LEU A N 1
ATOM 2577 C CA . LEU A 1 317 ? -17.062 -9.258 -27.062 1 80.12 317 LEU A CA 1
ATOM 2578 C C . LEU A 1 317 ? -15.555 -8.992 -27.156 1 80.12 317 LEU A C 1
ATOM 2580 O O . LEU A 1 317 ? -14.953 -9.18 -28.203 1 80.12 317 LEU A O 1
ATOM 2584 N N . GLY A 1 318 ? -15.023 -8.5 -26.062 1 81.06 318 GLY A N 1
ATOM 2585 C CA . GLY A 1 318 ? -13.594 -8.234 -26.047 1 81.06 318 GLY A CA 1
ATOM 2586 C C . GLY A 1 318 ? -12.758 -9.477 -26.297 1 81.06 318 GLY A C 1
ATOM 2587 O O . GLY A 1 318 ? -11.773 -9.422 -27.047 1 81.06 318 GLY A O 1
ATOM 2588 N N . ARG A 1 319 ? -13.117 -10.531 -25.719 1 82.12 319 ARG A N 1
ATOM 2589 C CA . ARG A 1 319 ? -12.422 -11.797 -25.906 1 82.12 319 ARG A CA 1
ATOM 2590 C C . ARG A 1 319 ? -12.508 -12.258 -27.359 1 82.12 319 ARG A C 1
ATOM 2592 O O . ARG A 1 319 ? -11.531 -12.75 -27.922 1 82.12 319 ARG A O 1
ATOM 2599 N N . LYS A 1 320 ? -13.664 -12.125 -27.875 1 80.56 320 LYS A N 1
ATOM 2600 C CA . LYS A 1 320 ? -13.852 -12.492 -29.281 1 80.56 320 LYS A CA 1
ATOM 2601 C C . LYS A 1 320 ? -12.969 -11.641 -30.188 1 80.56 320 LYS A C 1
ATOM 2603 O O . LYS A 1 320 ? -12.359 -12.156 -31.125 1 80.56 320 LYS A O 1
ATOM 2608 N N . ILE A 1 321 ? -13.008 -10.383 -29.906 1 82.44 321 ILE A N 1
ATOM 2609 C CA . ILE A 1 321 ? -12.211 -9.469 -30.703 1 82.44 321 ILE A CA 1
ATOM 2610 C C . ILE A 1 321 ? -10.734 -9.82 -30.578 1 82.44 321 ILE A C 1
ATOM 2612 O O . ILE A 1 321 ? -10.008 -9.867 -31.562 1 82.44 321 ILE A O 1
ATOM 2616 N N . THR A 1 322 ? -10.312 -9.992 -29.359 1 81.69 322 THR A N 1
ATOM 2617 C CA . THR A 1 322 ? -8.914 -10.32 -29.109 1 81.69 322 THR A CA 1
ATOM 2618 C C . THR A 1 322 ? -8.531 -11.625 -29.812 1 81.69 322 THR A C 1
ATOM 2620 O O . THR A 1 322 ? -7.508 -11.695 -30.5 1 81.69 322 THR A O 1
ATOM 2623 N N . THR A 1 323 ? -9.305 -12.641 -29.656 1 82 323 THR A N 1
ATOM 2624 C CA . THR A 1 323 ? -9.031 -13.938 -30.281 1 82 323 THR A CA 1
ATOM 2625 C C . THR A 1 323 ? -9.062 -13.82 -31.797 1 82 323 THR A C 1
ATOM 2627 O O . THR A 1 323 ? -8.227 -14.406 -32.5 1 82 323 THR A O 1
ATOM 2630 N N . GLY A 1 324 ? -10.047 -13.102 -32.219 1 84.44 324 GLY A N 1
ATOM 2631 C CA . GLY A 1 324 ? -10.133 -12.875 -33.656 1 84.44 324 GLY A CA 1
ATOM 2632 C C . GLY A 1 324 ? -8.93 -12.133 -34.219 1 84.44 324 GLY A C 1
ATOM 2633 O O . GLY A 1 324 ? -8.406 -12.484 -35.281 1 84.44 324 GLY A O 1
ATOM 2634 N N . SER A 1 325 ? -8.578 -11.109 -33.5 1 87.62 325 SER A N 1
ATOM 2635 C CA . SER A 1 325 ? -7.414 -10.336 -33.938 1 87.62 325 SER A CA 1
ATOM 2636 C C . SER A 1 325 ? -6.152 -11.188 -33.938 1 87.62 325 SER A C 1
ATOM 2638 O O . SER A 1 325 ? -5.34 -11.102 -34.875 1 87.62 325 SER A O 1
ATOM 2640 N N . VAL A 1 326 ? -5.957 -11.977 -32.969 1 87.19 326 VAL A N 1
ATOM 2641 C CA . VAL A 1 326 ? -4.805 -12.867 -32.875 1 87.19 326 VAL A CA 1
ATOM 2642 C C . VAL A 1 326 ? -4.848 -13.883 -34.031 1 87.19 326 VAL A C 1
ATOM 2644 O O . VAL A 1 326 ? -3.822 -14.172 -34.656 1 87.19 326 VAL A O 1
ATOM 2647 N N . GLY A 1 327 ? -6 -14.398 -34.219 1 87.62 327 GLY A N 1
ATOM 2648 C CA . GLY A 1 327 ? -6.164 -15.32 -35.344 1 87.62 327 GLY A CA 1
ATOM 2649 C C . GLY A 1 327 ? -5.809 -14.703 -36.656 1 87.62 327 GLY A C 1
ATOM 2650 O O . GLY A 1 327 ? -5.148 -15.336 -37.5 1 87.62 327 GLY A O 1
ATOM 2651 N N . LEU A 1 328 ? -6.309 -13.445 -36.844 1 89.12 328 LEU A N 1
ATOM 2652 C CA . LEU A 1 328 ? -5.992 -12.727 -38.062 1 89.12 328 LEU A CA 1
ATOM 2653 C C . LEU A 1 328 ? -4.492 -12.492 -38.188 1 89.12 328 LEU A C 1
ATOM 2655 O O . LEU A 1 328 ? -3.918 -12.672 -39.281 1 89.12 328 LEU A O 1
ATOM 2659 N N . MET A 1 329 ? -3.918 -12.164 -37.156 1 89 329 MET A N 1
ATOM 2660 C CA . MET A 1 329 ? -2.477 -11.922 -37.156 1 89 329 MET A CA 1
ATOM 2661 C C . MET A 1 329 ? -1.711 -13.211 -37.438 1 89 329 MET A C 1
ATOM 2663 O O . MET A 1 329 ? -0.686 -13.195 -38.125 1 89 329 MET A O 1
ATOM 2667 N N . GLU A 1 330 ? -2.162 -14.203 -36.844 1 89.06 330 GLU A N 1
ATOM 2668 C CA . GLU A 1 330 ? -1.549 -15.5 -37.094 1 89.06 330 GLU A CA 1
ATOM 2669 C C . GLU A 1 330 ? -1.673 -15.883 -38.562 1 89.06 330 GLU A C 1
ATOM 2671 O O . GLU A 1 330 ? -0.706 -16.344 -39.188 1 89.06 330 GLU A O 1
ATOM 2676 N N . LYS A 1 331 ? -2.785 -15.695 -39.156 1 89.81 331 LYS A N 1
ATOM 2677 C CA . LYS A 1 331 ? -3.045 -16.016 -40.562 1 89.81 331 LYS A CA 1
ATOM 2678 C C . LYS A 1 331 ? -2.178 -15.18 -41.469 1 89.81 331 LYS A C 1
ATOM 2680 O O . LYS A 1 331 ? -1.723 -15.664 -42.531 1 89.81 331 LYS A O 1
ATOM 2685 N N . LEU A 1 332 ? -2.041 -13.922 -41.062 1 92 332 LEU A N 1
ATOM 2686 C CA . LEU A 1 332 ? -1.269 -13 -41.875 1 92 332 LEU A CA 1
ATOM 2687 C C . LEU A 1 332 ? 0.227 -13.195 -41.656 1 92 332 LEU A C 1
ATOM 2689 O O . LEU A 1 332 ? 1.046 -12.523 -42.312 1 92 332 LEU A O 1
ATOM 2693 N N . GLY A 1 333 ? 0.553 -14.078 -40.688 1 85.81 333 GLY A N 1
ATOM 2694 C CA . GLY A 1 333 ? 1.953 -14.367 -40.438 1 85.81 333 GLY A CA 1
ATOM 2695 C C . GLY A 1 333 ? 2.613 -13.336 -39.531 1 85.81 333 GLY A C 1
ATOM 2696 O O . GLY A 1 333 ? 3.838 -13.32 -39.406 1 85.81 333 GLY A O 1
ATOM 2697 N N . ILE A 1 334 ? 1.826 -12.508 -39 1 85.38 334 ILE A N 1
ATOM 2698 C CA . ILE A 1 334 ? 2.328 -11.492 -38.094 1 85.38 334 ILE A CA 1
ATOM 2699 C C . ILE A 1 334 ? 2.576 -12.109 -36.719 1 85.38 334 ILE A C 1
ATOM 2701 O O . ILE A 1 334 ? 3.605 -11.852 -36.094 1 85.38 334 ILE A O 1
ATOM 2705 N N . ALA A 1 335 ? 1.672 -12.914 -36.281 1 85.75 335 ALA A N 1
ATOM 2706 C CA . ALA A 1 335 ? 1.83 -13.633 -35.031 1 85.75 335 ALA A CA 1
ATOM 2707 C C . ALA A 1 335 ? 2.293 -15.07 -35.25 1 85.75 335 ALA A C 1
ATOM 2709 O O . ALA A 1 335 ? 1.988 -15.656 -36.312 1 85.75 335 ALA A O 1
ATOM 2710 N N . PRO A 1 336 ? 3.062 -15.562 -34.344 1 83.88 336 PRO A N 1
ATOM 2711 C CA . PRO A 1 336 ? 3.52 -16.938 -34.5 1 83.88 336 PRO A CA 1
ATOM 2712 C C . PRO A 1 336 ? 2.367 -17.938 -34.562 1 83.88 336 PRO A C 1
ATOM 2714 O O . PRO A 1 336 ? 1.303 -17.703 -34 1 83.88 336 PRO A O 1
ATOM 2717 N N . LYS A 1 337 ? 2.65 -19.094 -35.281 1 83.75 337 LYS A N 1
ATOM 2718 C CA . LYS A 1 337 ? 1.677 -20.172 -35.344 1 83.75 337 LYS A CA 1
ATOM 2719 C C . LYS A 1 337 ? 1.374 -20.719 -33.938 1 83.75 337 LYS A C 1
ATOM 2721 O O . LYS A 1 337 ? 2.277 -20.844 -33.125 1 83.75 337 LYS A O 1
ATOM 2726 N N . GLY A 1 338 ? 0.119 -20.969 -33.688 1 84.69 338 GLY A N 1
ATOM 2727 C CA . GLY A 1 338 ? -0.285 -21.5 -32.406 1 84.69 338 GLY A CA 1
ATOM 2728 C C . GLY A 1 338 ? -0.734 -20.422 -31.422 1 84.69 338 GLY A C 1
ATOM 2729 O O . GLY A 1 338 ? -1.221 -20.734 -30.344 1 84.69 338 GLY A O 1
ATOM 2730 N N . SER A 1 339 ? -0.599 -19.234 -31.875 1 85.75 339 SER A N 1
ATOM 2731 C CA . SER A 1 339 ? -0.995 -18.125 -31.016 1 85.75 339 SER A CA 1
ATOM 2732 C C . SER A 1 339 ? -2.471 -18.203 -30.641 1 85.75 339 SER A C 1
ATOM 2734 O O . SER A 1 339 ? -2.854 -17.875 -29.516 1 85.75 339 SER A O 1
ATOM 2736 N N . VAL A 1 340 ? -3.254 -18.609 -31.5 1 87.06 340 VAL A N 1
ATOM 2737 C CA . VAL A 1 340 ? -4.684 -18.734 -31.25 1 87.06 340 VAL A CA 1
ATOM 2738 C C . VAL A 1 340 ? -4.922 -19.797 -30.172 1 87.06 340 VAL A C 1
ATOM 2740 O O . VAL A 1 340 ? -5.746 -19.609 -29.281 1 87.06 340 VAL A O 1
ATOM 2743 N N . LYS A 1 341 ? -4.195 -20.859 -30.312 1 86.12 341 LYS A N 1
ATOM 2744 C CA . LYS A 1 341 ? -4.324 -21.922 -29.328 1 86.12 341 LYS A CA 1
ATOM 2745 C C . LYS A 1 341 ? -3.953 -21.453 -27.938 1 86.12 341 LYS A C 1
ATOM 2747 O O . LYS A 1 341 ? -4.613 -21.797 -26.953 1 86.12 341 LYS A O 1
ATOM 2752 N N . VAL A 1 342 ? -2.916 -20.719 -27.859 1 85.5 342 VAL A N 1
ATOM 2753 C CA . VAL A 1 342 ? -2.473 -20.156 -26.578 1 85.5 342 VAL A CA 1
ATOM 2754 C C . VAL A 1 342 ? -3.543 -19.234 -26.031 1 85.5 342 VAL A C 1
ATOM 2756 O O . VAL A 1 342 ? -3.875 -19.297 -24.844 1 85.5 342 VAL A O 1
ATOM 2759 N N . THR A 1 343 ? -4.059 -18.391 -26.859 1 86.25 343 THR A N 1
ATOM 2760 C CA . THR A 1 343 ? -5.09 -17.453 -26.438 1 86.25 343 THR A CA 1
ATOM 2761 C C . THR A 1 343 ? -6.328 -18.188 -25.938 1 86.25 343 THR A C 1
ATOM 2763 O O . THR A 1 343 ? -6.934 -17.797 -24.938 1 86.25 343 THR A O 1
ATOM 2766 N N . GLU A 1 344 ? -6.676 -19.219 -26.625 1 85.69 344 GLU A N 1
ATOM 2767 C CA . GLU A 1 344 ? -7.828 -20.016 -26.219 1 85.69 344 GLU A CA 1
ATOM 2768 C C . GLU A 1 344 ? -7.602 -20.672 -24.875 1 85.69 344 GLU A C 1
ATOM 2770 O O . GLU A 1 344 ? -8.516 -20.75 -24.047 1 85.69 344 GLU A O 1
ATOM 2775 N N . ALA A 1 345 ? -6.449 -21.172 -24.688 1 83.75 345 ALA A N 1
ATOM 2776 C CA . ALA A 1 345 ? -6.113 -21.781 -23.391 1 83.75 345 ALA A CA 1
ATOM 2777 C C . ALA A 1 345 ? -6.227 -20.75 -22.266 1 83.75 345 ALA A C 1
ATOM 2779 O O . ALA A 1 345 ? -6.703 -21.078 -21.172 1 83.75 345 ALA A O 1
ATOM 2780 N N . LEU A 1 346 ? -5.742 -19.578 -22.531 1 85.81 346 LEU A N 1
ATOM 2781 C CA . LEU A 1 346 ? -5.801 -18.516 -21.531 1 85.81 346 LEU A CA 1
ATOM 2782 C C . LEU A 1 346 ? -7.246 -18.125 -21.25 1 85.81 346 LEU A C 1
ATOM 2784 O O . LEU A 1 346 ? -7.605 -17.844 -20.109 1 85.81 346 LEU A O 1
ATOM 2788 N N . GLU A 1 347 ? -8.023 -18.062 -22.25 1 86.94 347 GLU A N 1
ATOM 2789 C CA . GLU A 1 347 ? -9.438 -17.75 -22.078 1 86.94 347 GLU A CA 1
ATOM 2790 C C . GLU A 1 347 ? -10.141 -18.844 -21.266 1 86.94 347 GLU A C 1
ATOM 2792 O O . GLU A 1 347 ? -10.977 -18.531 -20.406 1 86.94 347 GLU A O 1
ATOM 2797 N N . ASP A 1 348 ? -9.82 -20.031 -21.578 1 87.19 348 ASP A N 1
ATOM 2798 C CA . ASP A 1 348 ? -10.383 -21.141 -20.797 1 87.19 348 ASP A CA 1
ATOM 2799 C C . ASP A 1 348 ? -9.953 -21.062 -19.328 1 87.19 348 ASP A C 1
ATOM 2801 O O . ASP A 1 348 ? -10.742 -21.328 -18.438 1 87.19 348 ASP A O 1
ATOM 2805 N N . ALA A 1 349 ? -8.711 -20.734 -19.203 1 89.62 349 ALA A N 1
ATOM 2806 C CA . ALA A 1 349 ? -8.219 -20.578 -17.828 1 89.62 349 ALA A CA 1
ATOM 2807 C C . ALA A 1 349 ? -9.062 -19.547 -17.078 1 89.62 349 ALA A C 1
ATOM 2809 O O . ALA A 1 349 ? -9.43 -19.781 -15.914 1 89.62 349 ALA A O 1
ATOM 2810 N N . ALA A 1 350 ? -9.328 -18.469 -17.719 1 91.75 350 ALA A N 1
ATOM 2811 C CA . ALA A 1 350 ? -10.125 -17.406 -17.109 1 91.75 350 ALA A CA 1
ATOM 2812 C C . ALA A 1 350 ? -11.5 -17.922 -16.703 1 91.75 350 ALA A C 1
ATOM 2814 O O . ALA A 1 350 ? -11.984 -17.641 -15.602 1 91.75 350 ALA A O 1
ATOM 2815 N N . VAL A 1 351 ? -12.125 -18.688 -17.562 1 92.62 351 VAL A N 1
ATOM 2816 C CA . VAL A 1 351 ? -13.461 -19.219 -17.312 1 92.62 351 VAL A CA 1
ATOM 2817 C C . VAL A 1 351 ? -13.438 -20.125 -16.078 1 92.62 351 VAL A C 1
ATOM 2819 O O . VAL A 1 351 ? -14.281 -19.984 -15.195 1 92.62 351 VAL A O 1
ATOM 2822 N N . TYR A 1 352 ? -12.5 -21 -16.031 1 96 352 TYR A N 1
ATOM 2823 C CA . TYR A 1 352 ? -12.469 -21.984 -14.945 1 96 352 TYR A CA 1
ATOM 2824 C C . TYR A 1 352 ? -12.031 -21.328 -13.641 1 96 352 TYR A C 1
ATOM 2826 O O . TYR A 1 352 ? -12.477 -21.719 -12.562 1 96 352 TYR A O 1
ATOM 2834 N N . LEU A 1 353 ? -11.148 -20.328 -13.711 1 97.25 353 LEU A N 1
ATOM 2835 C CA . LEU A 1 353 ? -10.789 -19.578 -12.508 1 97.25 353 LEU A CA 1
ATOM 2836 C C . LEU A 1 353 ? -12.016 -18.875 -11.93 1 97.25 353 LEU A C 1
ATOM 2838 O O . LEU A 1 353 ? -12.25 -18.922 -10.719 1 97.25 353 LEU A O 1
ATOM 2842 N N . VAL A 1 354 ? -12.766 -18.234 -12.789 1 96.12 354 VAL A N 1
ATOM 2843 C CA . VAL A 1 354 ? -13.961 -17.516 -12.352 1 96.12 354 VAL A CA 1
ATOM 2844 C C . VAL A 1 354 ? -14.953 -18.516 -11.742 1 96.12 354 VAL A C 1
ATOM 2846 O O . VAL A 1 354 ? -15.5 -18.266 -10.664 1 96.12 354 VAL A O 1
ATOM 2849 N N . GLU A 1 355 ? -15.148 -19.641 -12.43 1 96.88 355 GLU A N 1
ATOM 2850 C CA . GLU A 1 355 ? -16.062 -20.656 -11.914 1 96.88 355 GLU A CA 1
ATOM 2851 C C . GLU A 1 355 ? -15.594 -21.203 -10.578 1 96.88 355 GLU A C 1
ATOM 2853 O O . GLU A 1 355 ? -16.406 -21.422 -9.672 1 96.88 355 GLU A O 1
ATOM 2858 N N . GLY A 1 356 ? -14.305 -21.5 -10.531 1 97.75 356 GLY A N 1
ATOM 2859 C CA . GLY A 1 356 ? -13.742 -21.938 -9.266 1 97.75 356 GLY A CA 1
ATOM 2860 C C . GLY A 1 356 ? -13.961 -20.938 -8.141 1 97.75 356 GLY A C 1
ATOM 2861 O O . GLY A 1 356 ? -14.242 -21.328 -7.004 1 97.75 356 GLY A O 1
ATOM 2862 N N . GLY A 1 357 ? -13.766 -19.656 -8.406 1 97.25 357 GLY A N 1
ATOM 2863 C CA . GLY A 1 357 ? -13.992 -18.609 -7.426 1 97.25 357 GLY A CA 1
ATOM 2864 C C . GLY A 1 357 ? -15.453 -18.453 -7.051 1 97.25 357 GLY A C 1
ATOM 2865 O O . GLY A 1 357 ? -15.789 -18.359 -5.867 1 97.25 357 GLY A O 1
ATOM 2866 N N . LYS A 1 358 ? -16.312 -18.453 -8.031 1 96.31 358 LYS A N 1
ATOM 2867 C CA . LYS A 1 358 ? -17.75 -18.266 -7.809 1 96.31 358 LYS A CA 1
ATOM 2868 C C . LYS A 1 358 ? -18.312 -19.375 -6.906 1 96.31 358 LYS A C 1
ATOM 2870 O O . LYS A 1 358 ? -19.125 -19.094 -6.027 1 96.31 358 LYS A O 1
ATOM 2875 N N . ARG A 1 359 ? -17.828 -20.547 -7.129 1 97 359 ARG A N 1
ATOM 2876 C CA . ARG A 1 359 ? -18.344 -21.688 -6.395 1 97 359 ARG A CA 1
ATOM 2877 C C . ARG A 1 359 ? -17.531 -21.938 -5.125 1 97 359 ARG A C 1
ATOM 2879 O O . ARG A 1 359 ? -17.812 -22.875 -4.371 1 97 359 ARG A O 1
ATOM 2886 N N . LYS A 1 360 ? -16.516 -21.141 -4.914 1 97.25 360 LYS A N 1
ATOM 2887 C CA . LYS A 1 360 ? -15.656 -21.203 -3.736 1 97.25 360 LYS A CA 1
ATOM 2888 C C . LYS A 1 360 ? -14.93 -22.531 -3.656 1 97.25 360 LYS A C 1
ATOM 2890 O O . LYS A 1 360 ? -14.727 -23.078 -2.566 1 97.25 360 LYS A O 1
ATOM 2895 N N . LEU A 1 361 ? -14.648 -23.109 -4.812 1 98.19 361 LEU A N 1
ATOM 2896 C CA . LEU A 1 361 ? -13.938 -24.375 -4.887 1 98.19 361 LEU A CA 1
ATOM 2897 C C . LEU A 1 361 ? -12.43 -24.156 -4.828 1 98.19 361 LEU A C 1
ATOM 2899 O O . LEU A 1 361 ? -11.672 -25.078 -4.531 1 98.19 361 LEU A O 1
ATOM 2903 N N . PHE A 1 362 ? -12 -22.969 -5.125 1 97.81 362 PHE A N 1
ATOM 2904 C CA . PHE A 1 362 ? -10.602 -22.641 -5.348 1 97.81 362 PHE A CA 1
ATOM 2905 C C . PHE A 1 362 ? -10.281 -21.25 -4.777 1 97.81 362 PHE A C 1
ATOM 2907 O O . PHE A 1 362 ? -11.141 -20.375 -4.77 1 97.81 362 PHE A O 1
ATOM 2914 N N . THR A 1 363 ? -9.07 -21.125 -4.219 1 98.56 363 THR A N 1
ATOM 2915 C CA . THR A 1 363 ? -8.578 -19.812 -3.812 1 98.56 363 THR A CA 1
ATOM 2916 C C . THR A 1 363 ? -7.137 -19.609 -4.277 1 98.56 363 THR A C 1
ATOM 2918 O O . THR A 1 363 ? -6.309 -20.516 -4.168 1 98.56 363 THR A O 1
ATOM 2921 N N . PRO A 1 364 ? -6.852 -18.516 -4.883 1 98.44 364 PRO A N 1
ATOM 2922 C CA . PRO A 1 364 ? -5.473 -18.188 -5.266 1 98.44 364 PRO A CA 1
ATOM 2923 C C . PRO A 1 364 ? -4.691 -17.5 -4.148 1 98.44 364 PRO A C 1
ATOM 2925 O O . PRO A 1 364 ? -3.541 -17.109 -4.348 1 98.44 364 PRO A O 1
ATOM 2928 N N . MET A 1 365 ? -5.293 -17.312 -2.986 1 98.62 365 MET A N 1
ATOM 2929 C CA . MET A 1 365 ? -4.629 -16.5 -1.965 1 98.62 365 MET A CA 1
ATOM 2930 C C . MET A 1 365 ? -4.914 -17.047 -0.57 1 98.62 365 MET A C 1
ATOM 2932 O O . MET A 1 365 ? -5.355 -16.312 0.312 1 98.62 365 MET A O 1
ATOM 2936 N N . MET A 1 366 ? -4.785 -18.375 -0.422 1 98.69 366 MET A N 1
ATOM 2937 C CA . MET A 1 366 ? -4.664 -18.922 0.929 1 98.69 366 MET A CA 1
ATOM 2938 C C . MET A 1 366 ? -3.375 -18.438 1.592 1 98.69 366 MET A C 1
ATOM 2940 O O . MET A 1 366 ? -2.285 -18.891 1.225 1 98.69 366 MET A O 1
ATOM 2944 N N . LEU A 1 367 ? -3.533 -17.562 2.547 1 98.81 367 LEU A N 1
ATOM 2945 C CA . LEU A 1 367 ? -2.367 -16.953 3.172 1 98.81 367 LEU A CA 1
ATOM 2946 C C . LEU A 1 367 ? -1.883 -17.781 4.352 1 98.81 367 LEU A C 1
ATOM 2948 O O . LEU A 1 367 ? -2.66 -18.094 5.258 1 98.81 367 LEU A O 1
ATOM 2952 N N . TYR A 1 368 ? -0.656 -18.172 4.32 1 98.88 368 TYR A N 1
ATOM 2953 C CA . TYR A 1 368 ? 0.05 -18.734 5.469 1 98.88 368 TYR A CA 1
ATOM 2954 C C . TYR A 1 368 ? 1.256 -17.875 5.836 1 98.88 368 TYR A C 1
ATOM 2956 O O . TYR A 1 368 ? 2.049 -17.5 4.969 1 98.88 368 TYR A O 1
ATOM 2964 N N . ILE A 1 369 ? 1.338 -17.469 7.047 1 98.88 369 ILE A N 1
ATOM 2965 C CA . ILE A 1 369 ? 2.559 -16.938 7.645 1 98.88 369 ILE A CA 1
ATOM 2966 C C . ILE A 1 369 ? 3.131 -17.938 8.641 1 98.88 369 ILE A C 1
ATOM 2968 O O . ILE A 1 369 ? 2.496 -18.266 9.648 1 98.88 369 ILE A O 1
ATOM 2972 N N . VAL A 1 370 ? 4.305 -18.406 8.32 1 98.94 370 VAL A N 1
ATOM 2973 C CA . VAL A 1 370 ? 4.844 -19.5 9.125 1 98.94 370 VAL A CA 1
ATOM 2974 C C . VAL A 1 370 ? 6.27 -19.156 9.562 1 98.94 370 VAL A C 1
ATOM 2976 O O . VAL A 1 370 ? 6.961 -18.375 8.898 1 98.94 370 VAL A O 1
ATOM 2979 N N . ARG A 1 371 ? 6.715 -19.719 10.656 1 98.81 371 ARG A N 1
ATOM 2980 C CA . ARG A 1 371 ? 8.008 -19.422 11.273 1 98.81 371 ARG A CA 1
ATOM 2981 C C . ARG A 1 371 ? 8.875 -20.672 11.344 1 98.81 371 ARG A C 1
ATOM 2983 O O . ARG A 1 371 ? 8.398 -21.75 11.695 1 98.81 371 ARG A O 1
ATOM 2990 N N . LYS A 1 372 ? 10.047 -20.531 10.828 1 98.69 372 LYS A N 1
ATOM 2991 C CA . LYS A 1 372 ? 11.047 -21.531 11.203 1 98.69 372 LYS A CA 1
ATOM 2992 C C . LYS A 1 372 ? 11.445 -21.391 12.664 1 98.69 372 LYS A C 1
ATOM 2994 O O . LYS A 1 372 ? 11.898 -20.328 13.094 1 98.69 372 LYS A O 1
ATOM 2999 N N . PRO A 1 373 ? 11.289 -22.438 13.438 1 97.69 373 PRO A N 1
ATOM 3000 C CA . PRO A 1 373 ? 11.625 -22.312 14.859 1 97.69 373 PRO A CA 1
ATOM 3001 C C . PRO A 1 373 ? 13.07 -21.859 15.086 1 97.69 373 PRO A C 1
ATOM 3003 O O . PRO A 1 373 ? 13.961 -22.234 14.328 1 97.69 373 PRO A O 1
ATOM 3006 N N . LEU A 1 374 ? 13.227 -21.062 16.172 1 95 374 LEU A N 1
ATOM 3007 C CA . LEU A 1 374 ? 14.547 -20.547 16.516 1 95 374 LEU A CA 1
ATOM 3008 C C . LEU A 1 374 ? 15.516 -21.688 16.812 1 95 374 LEU A C 1
ATOM 3010 O O . LEU A 1 374 ? 16.719 -21.562 16.578 1 95 374 LEU A O 1
ATOM 3014 N N . ASP A 1 375 ? 15.055 -22.734 17.281 1 89.75 375 ASP A N 1
ATOM 3015 C CA . ASP A 1 375 ? 15.898 -23.859 17.688 1 89.75 375 ASP A CA 1
ATOM 3016 C C . ASP A 1 375 ? 15.961 -24.922 16.578 1 89.75 375 ASP A C 1
ATOM 3018 O O . ASP A 1 375 ? 16.359 -26.062 16.844 1 89.75 375 ASP A O 1
ATOM 3022 N N . ALA A 1 376 ? 15.477 -24.547 15.516 1 79 376 ALA A N 1
ATOM 3023 C CA . ALA A 1 376 ? 15.484 -25.5 14.414 1 79 376 ALA A CA 1
ATOM 3024 C C . ALA A 1 376 ? 16.906 -25.984 14.125 1 79 376 ALA A C 1
ATOM 3026 O O . ALA A 1 376 ? 17.844 -25.203 14.125 1 79 376 ALA A O 1
ATOM 3027 N N . LYS A 1 377 ? 17.125 -27.359 14.125 1 59.97 377 LYS A N 1
ATOM 3028 C CA . LYS A 1 377 ? 18.391 -28.031 13.922 1 59.97 377 LYS A CA 1
ATOM 3029 C C . LYS A 1 377 ? 18.703 -28.203 12.438 1 59.97 377 LYS A C 1
ATOM 3031 O O . LYS A 1 377 ? 17.781 -28.344 11.625 1 59.97 377 LYS A O 1
ATOM 3036 N N . MET B 1 1 ? 10.461 27.891 32.094 1 28.97 1 MET B N 1
ATOM 3037 C CA . MET B 1 1 ? 9.094 28.078 32.594 1 28.97 1 MET B CA 1
ATOM 3038 C C . MET B 1 1 ? 8.078 27.516 31.594 1 28.97 1 MET B C 1
ATOM 3040 O O . MET B 1 1 ? 8.016 27.969 30.453 1 28.97 1 MET B O 1
ATOM 3044 N N . SER B 1 2 ? 7.828 26.297 31.484 1 40.72 2 SER B N 1
ATOM 3045 C CA . SER B 1 2 ? 6.875 25.625 30.594 1 40.72 2 SER B CA 1
ATOM 3046 C C . SER B 1 2 ? 5.551 26.375 30.531 1 40.72 2 SER B C 1
ATOM 3048 O O . SER B 1 2 ? 4.855 26.5 31.547 1 40.72 2 SER B O 1
ATOM 3050 N N . SER B 1 3 ? 5.496 27.562 29.984 1 47.22 3 SER B N 1
ATOM 3051 C CA . SER B 1 3 ? 4.355 28.469 29.969 1 47.22 3 SER B CA 1
ATOM 3052 C C . SER B 1 3 ? 3.041 27.719 29.812 1 47.22 3 SER B C 1
ATOM 3054 O O . SER B 1 3 ? 2.93 26.812 28.984 1 47.22 3 SER B O 1
ATOM 3056 N N . GLU B 1 4 ? 2.262 27.734 30.875 1 62.19 4 GLU B N 1
ATOM 3057 C CA . GLU B 1 4 ? 0.935 27.156 31.062 1 62.19 4 GLU B CA 1
ATOM 3058 C C . GLU B 1 4 ? 0.018 27.484 29.891 1 62.19 4 GLU B C 1
ATOM 3060 O O . GLU B 1 4 ? -0.276 28.656 29.625 1 62.19 4 GLU B O 1
ATOM 3065 N N . ILE B 1 5 ? 0.115 26.672 28.859 1 69.75 5 ILE B N 1
ATOM 3066 C CA . ILE B 1 5 ? -0.81 26.844 27.75 1 69.75 5 ILE B CA 1
ATOM 3067 C C . ILE B 1 5 ? -2.244 26.641 28.234 1 69.75 5 ILE B C 1
ATOM 3069 O O . ILE B 1 5 ? -2.559 25.641 28.875 1 69.75 5 ILE B O 1
ATOM 3073 N N . LYS B 1 6 ? -2.99 27.734 28.203 1 74.94 6 LYS B N 1
ATOM 3074 C CA . LYS B 1 6 ? -4.414 27.641 28.5 1 74.94 6 LYS B CA 1
ATOM 3075 C C . LYS B 1 6 ? -5.137 26.766 27.484 1 74.94 6 LYS B C 1
ATOM 3077 O O . LYS B 1 6 ? -5.039 27.016 26.266 1 74.94 6 LYS B O 1
ATOM 3082 N N . LEU B 1 7 ? -5.73 25.719 27.922 1 81.88 7 LEU B N 1
ATOM 3083 C CA . LEU B 1 7 ? -6.469 24.812 27.047 1 81.88 7 LEU B CA 1
ATOM 3084 C C . LEU B 1 7 ? -7.777 25.453 26.594 1 81.88 7 LEU B C 1
ATOM 3086 O O . LEU B 1 7 ? -8.398 26.203 27.344 1 81.88 7 LEU B O 1
ATOM 3090 N N . ALA B 1 8 ? -8.117 25.219 25.391 1 81.38 8 ALA B N 1
ATOM 3091 C CA . ALA B 1 8 ? -9.344 25.766 24.828 1 81.38 8 ALA B CA 1
ATOM 3092 C C . ALA B 1 8 ? -10.578 25.141 25.469 1 81.38 8 ALA B C 1
ATOM 3094 O O . ALA B 1 8 ? -10.594 23.938 25.75 1 81.38 8 ALA B O 1
ATOM 3095 N N . PRO B 1 9 ? -11.602 26 25.766 1 80.81 9 PRO B N 1
ATOM 3096 C CA . PRO B 1 9 ? -12.852 25.391 26.25 1 80.81 9 PRO B CA 1
ATOM 3097 C C . PRO B 1 9 ? -13.508 24.5 25.203 1 80.81 9 PRO B C 1
ATOM 3099 O O . PRO B 1 9 ? -13.438 24.781 24.016 1 80.81 9 PRO B O 1
ATOM 3102 N N . LYS B 1 10 ? -14.039 23.391 25.812 1 82.81 10 LYS B N 1
ATOM 3103 C CA . LYS B 1 10 ? -14.758 22.469 24.938 1 82.81 10 LYS B CA 1
ATOM 3104 C C . LYS B 1 10 ? -16.203 22.922 24.734 1 82.81 10 LYS B C 1
ATOM 3106 O O . LYS B 1 10 ? -17.016 22.875 25.656 1 82.81 10 LYS B O 1
ATOM 3111 N N . ASP B 1 11 ? -16.469 23.625 23.609 1 82.06 11 ASP B N 1
ATOM 3112 C CA . ASP B 1 11 ? -17.844 24.016 23.297 1 82.06 11 ASP B CA 1
ATOM 3113 C C . ASP B 1 11 ? -18.359 23.266 22.078 1 82.06 11 ASP B C 1
ATOM 3115 O O . ASP B 1 11 ? -18.453 23.844 20.984 1 82.06 11 ASP B O 1
ATOM 3119 N N . TYR B 1 12 ? -18.828 22.062 22.25 1 86.69 12 TYR B N 1
ATOM 3120 C CA . TYR B 1 12 ? -19.203 21.156 21.172 1 86.69 12 TYR B CA 1
ATOM 3121 C C . TYR B 1 12 ? -20.453 21.672 20.453 1 86.69 12 TYR B C 1
ATOM 3123 O O . TYR B 1 12 ? -20.531 21.625 19.219 1 86.69 12 TYR B O 1
ATOM 3131 N N . GLU B 1 13 ? -21.344 22.125 21.234 1 85.62 13 GLU B N 1
ATOM 3132 C CA . GLU B 1 13 ? -22.594 22.594 20.641 1 85.62 13 GLU B CA 1
ATOM 3133 C C . GLU B 1 13 ? -22.375 23.828 19.766 1 85.62 13 GLU B C 1
ATOM 3135 O O . GLU B 1 13 ? -22.891 23.906 18.656 1 85.62 13 GLU B O 1
ATOM 3140 N N . LYS B 1 14 ? -21.625 24.766 20.25 1 84 14 LYS B N 1
ATOM 3141 C CA . LYS B 1 14 ? -21.344 25.984 19.5 1 84 14 LYS B CA 1
ATOM 3142 C C . LYS B 1 14 ? -20.609 25.672 18.203 1 84 14 LYS B C 1
ATOM 3144 O O . LYS B 1 14 ? -20.906 26.234 17.156 1 84 14 LYS B O 1
ATOM 3149 N N . ASP B 1 15 ? -19.672 24.844 18.328 1 86.88 15 ASP B N 1
ATOM 3150 C CA . ASP B 1 15 ? -18.891 24.453 17.156 1 86.88 15 ASP B CA 1
ATOM 3151 C C . ASP B 1 15 ? -19.766 23.766 16.109 1 86.88 15 ASP B C 1
ATOM 3153 O O . ASP B 1 15 ? -19.625 24.031 14.922 1 86.88 15 ASP B O 1
ATOM 3157 N N . LYS B 1 16 ? -20.562 22.891 16.594 1 86.75 16 LYS B N 1
ATOM 3158 C CA . LYS B 1 16 ? -21.469 22.172 15.695 1 86.75 16 LYS B CA 1
ATOM 3159 C C . LYS B 1 16 ? -22.422 23.125 14.984 1 86.75 16 LYS B C 1
ATOM 3161 O O . LYS B 1 16 ? -22.672 23 13.789 1 86.75 16 LYS B O 1
ATOM 3166 N N . GLU B 1 17 ? -22.938 24.078 15.711 1 85 17 GLU B N 1
ATOM 3167 C CA . GLU B 1 17 ? -23.844 25.062 15.141 1 85 17 GLU B CA 1
ATOM 3168 C C . GLU B 1 17 ? -23.141 25.922 14.102 1 85 17 GLU B C 1
ATOM 3170 O O . GLU B 1 17 ? -23.719 26.25 13.062 1 85 17 GLU B O 1
ATOM 3175 N N . PHE B 1 18 ? -22.031 26.281 14.406 1 83.44 18 PHE B N 1
ATOM 3176 C CA . PHE B 1 18 ? -21.266 27.094 13.461 1 83.44 18 PHE B CA 1
ATOM 3177 C C . PHE B 1 18 ? -21.016 26.312 12.172 1 83.44 18 PHE B C 1
ATOM 3179 O O . PHE B 1 18 ? -21.156 26.859 11.078 1 83.44 18 PHE B O 1
ATOM 3186 N N . ALA B 1 19 ? -20.578 25.094 12.328 1 84.88 19 ALA B N 1
ATOM 3187 C CA . ALA B 1 19 ? -20.328 24.266 11.156 1 84.88 19 ALA B CA 1
ATOM 3188 C C . ALA B 1 19 ? -21.594 24.109 10.305 1 84.88 19 ALA B C 1
ATOM 3190 O O . ALA B 1 19 ? -21.531 24.188 9.078 1 84.88 19 ALA B O 1
ATOM 3191 N N . LYS B 1 20 ? -22.672 23.891 10.945 1 85.5 20 LYS B N 1
ATOM 3192 C CA . LYS B 1 20 ? -23.953 23.781 10.242 1 85.5 20 LYS B CA 1
ATOM 3193 C C . LYS B 1 20 ? -24.281 25.078 9.516 1 85.5 20 LYS B C 1
ATOM 3195 O O . LYS B 1 20 ? -24.797 25.062 8.391 1 85.5 20 LYS B O 1
ATOM 3200 N N . ALA B 1 21 ? -24 26.109 10.188 1 80.06 21 ALA B N 1
ATOM 3201 C CA . ALA B 1 21 ? -24.266 27.406 9.594 1 80.06 21 ALA B CA 1
ATOM 3202 C C . ALA B 1 21 ? -23.375 27.656 8.375 1 80.06 21 ALA B C 1
ATOM 3204 O O . ALA B 1 21 ? -23.844 28.172 7.355 1 80.06 21 ALA B O 1
ATOM 3205 N N . LEU B 1 22 ? -22.25 27.281 8.484 1 82.75 22 LEU B N 1
ATOM 3206 C CA . LEU B 1 22 ? -21.266 27.562 7.445 1 82.75 22 LEU B CA 1
ATOM 3207 C C . LEU B 1 22 ? -21.438 26.625 6.258 1 82.75 22 LEU B C 1
ATOM 3209 O O . LEU B 1 22 ? -21.406 27.062 5.105 1 82.75 22 LEU B O 1
ATOM 3213 N N . HIS B 1 23 ? -21.672 25.344 6.5 1 87.19 23 HIS B N 1
ATOM 3214 C CA . HIS B 1 23 ? -21.578 24.344 5.445 1 87.19 23 HIS B CA 1
ATOM 3215 C C . HIS B 1 23 ? -22.953 23.812 5.062 1 87.19 23 HIS B C 1
ATOM 3217 O O . HIS B 1 23 ? -23.109 23.156 4.031 1 87.19 23 HIS B O 1
ATOM 3223 N N . GLY B 1 24 ? -23.844 24.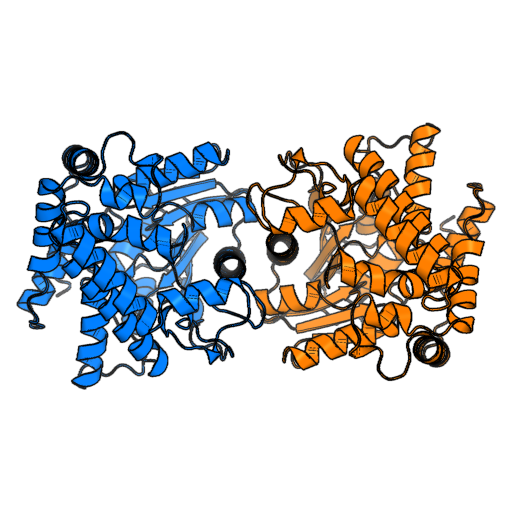062 5.836 1 79.62 24 GLY B N 1
ATOM 3224 C CA . GLY B 1 24 ? -25.203 23.625 5.543 1 79.62 24 GLY B CA 1
ATOM 3225 C C . GLY B 1 24 ? -25.516 22.234 6.047 1 79.62 24 GLY B C 1
ATOM 3226 O O . GLY B 1 24 ? -24.641 21.547 6.559 1 79.62 24 GLY B O 1
ATOM 3227 N N . LYS B 1 25 ? -26.828 21.797 5.812 1 71.44 25 LYS B N 1
ATOM 3228 C CA . LYS B 1 25 ? -27.328 20.531 6.332 1 71.44 25 LYS B CA 1
ATOM 3229 C C . LYS B 1 25 ? -26.844 19.359 5.484 1 71.44 25 LYS B C 1
ATOM 3231 O O . LYS B 1 25 ? -26.688 18.234 5.988 1 71.44 25 LYS B O 1
ATOM 3236 N N . ASP B 1 26 ? -26.5 19.625 4.273 1 71.12 26 ASP B N 1
ATOM 3237 C CA . ASP B 1 26 ? -26.094 18.516 3.398 1 71.12 26 ASP B CA 1
ATOM 3238 C C . ASP B 1 26 ? -24.594 18.547 3.139 1 71.12 26 ASP B C 1
ATOM 3240 O O . ASP B 1 26 ? -24.125 18.078 2.092 1 71.12 26 ASP B O 1
ATOM 3244 N N . ALA B 1 27 ? -23.953 19.047 4.051 1 75.62 27 ALA B N 1
ATOM 3245 C CA . ALA B 1 27 ? -22.531 19.312 3.885 1 75.62 27 ALA B CA 1
ATOM 3246 C C . ALA B 1 27 ? -21.75 18 3.729 1 75.62 27 ALA B C 1
ATOM 3248 O O . ALA B 1 27 ? -20.734 17.953 3.018 1 75.62 27 ALA B O 1
ATOM 3249 N N . ALA B 1 28 ? -22.297 17 4.277 1 77.81 28 ALA B N 1
ATOM 3250 C CA . ALA B 1 28 ? -21.594 15.711 4.27 1 77.81 28 ALA B CA 1
ATOM 3251 C C . ALA B 1 28 ? -21.578 15.094 2.875 1 77.81 28 ALA B C 1
ATOM 3253 O O . ALA B 1 28 ? -20.672 14.336 2.529 1 77.81 28 ALA B O 1
ATOM 3254 N N . ASN B 1 29 ? -22.438 15.453 2.023 1 78.5 29 ASN B N 1
ATOM 3255 C CA . ASN B 1 29 ? -22.594 14.789 0.731 1 78.5 29 ASN B CA 1
ATOM 3256 C C . ASN B 1 29 ? -21.953 15.609 -0.394 1 78.5 29 ASN B C 1
ATOM 3258 O O . ASN B 1 29 ? -21.672 15.078 -1.47 1 78.5 29 ASN B O 1
ATOM 3262 N N . ALA B 1 30 ? -21.891 16.891 -0.179 1 77.62 30 ALA B N 1
ATOM 3263 C CA . ALA B 1 30 ? -21.281 17.75 -1.197 1 77.62 30 ALA B CA 1
ATOM 3264 C C . ALA B 1 30 ? -19.766 17.625 -1.185 1 77.62 30 ALA B C 1
ATOM 3266 O O . ALA B 1 30 ? -19.172 17.344 -0.143 1 77.62 30 ALA B O 1
ATOM 3267 N N . LYS B 1 31 ? -19.25 17.703 -2.465 1 75.81 31 LYS B N 1
ATOM 3268 C CA . LYS B 1 31 ? -17.797 17.547 -2.518 1 75.81 31 LYS B CA 1
ATOM 3269 C C . LYS B 1 31 ? -17.156 18.641 -3.373 1 75.81 31 LYS B C 1
ATOM 3271 O O . LYS B 1 31 ? -17.797 19.156 -4.293 1 75.81 31 LYS B O 1
ATOM 3276 N N . GLY B 1 32 ? -15.938 18.969 -2.838 1 73.56 32 GLY B N 1
ATOM 3277 C CA . GLY B 1 32 ? -15.102 19.828 -3.664 1 73.56 32 GLY B CA 1
ATOM 3278 C C . GLY B 1 32 ? -15.688 21.219 -3.873 1 73.56 32 GLY B C 1
ATOM 3279 O O . GLY B 1 32 ? -16.062 21.891 -2.91 1 73.56 32 GLY B O 1
ATOM 3280 N N . MET B 1 33 ? -15.695 21.578 -5.156 1 74.62 33 MET B N 1
ATOM 3281 C CA . MET B 1 33 ? -16.062 22.938 -5.523 1 74.62 33 MET B CA 1
ATOM 3282 C C . MET B 1 33 ? -17.562 23.172 -5.293 1 74.62 33 MET B C 1
ATOM 3284 O O . MET B 1 33 ? -17.969 24.281 -4.914 1 74.62 33 MET B O 1
ATOM 3288 N N . SER B 1 34 ? -18.344 22.125 -5.449 1 74.06 34 SER B N 1
ATOM 3289 C CA . SER B 1 34 ? -19.781 22.266 -5.215 1 74.06 34 SER B CA 1
ATOM 3290 C C . SER B 1 34 ? -20.062 22.578 -3.748 1 74.06 34 SER B C 1
ATOM 3292 O O . SER B 1 34 ? -20.953 23.375 -3.441 1 74.06 34 SER B O 1
ATOM 3294 N N . ALA B 1 35 ? -19.328 22.016 -2.855 1 79.31 35 ALA B N 1
ATOM 3295 C CA . ALA B 1 35 ? -19.484 22.297 -1.428 1 79.31 35 ALA B CA 1
ATOM 3296 C C . ALA B 1 35 ? -18.984 23.688 -1.079 1 79.31 35 ALA B C 1
ATOM 3298 O O . ALA B 1 35 ? -19.609 24.391 -0.284 1 79.31 35 ALA B O 1
ATOM 3299 N N . TRP B 1 36 ? -17.938 24.047 -1.718 1 78.19 36 TRP B N 1
ATOM 3300 C CA . TRP B 1 36 ? -17.328 25.344 -1.445 1 78.19 36 TRP B CA 1
ATOM 3301 C C . TRP B 1 36 ? -18.281 26.469 -1.819 1 78.19 36 TRP B C 1
ATOM 3303 O O . TRP B 1 36 ? -18.453 27.422 -1.052 1 78.19 36 TRP B O 1
ATOM 3313 N N . VAL B 1 37 ? -18.953 26.375 -2.928 1 76.62 37 VAL B N 1
ATOM 3314 C CA . VAL B 1 37 ? -19.812 27.438 -3.432 1 76.62 37 VAL B CA 1
ATOM 3315 C C . VAL B 1 37 ? -21.062 27.547 -2.559 1 76.62 37 VAL B C 1
ATOM 3317 O O . VAL B 1 37 ? -21.703 28.609 -2.516 1 76.62 37 VAL B O 1
ATOM 3320 N N . LYS B 1 38 ? -21.375 26.547 -1.812 1 76.12 38 LYS B N 1
ATOM 3321 C CA . LYS B 1 38 ? -22.609 26.516 -1.038 1 76.12 38 LYS B CA 1
ATOM 3322 C C . LYS B 1 38 ? -22.391 27.078 0.365 1 76.12 38 LYS B C 1
ATOM 3324 O O . LYS B 1 38 ? -23.344 27.219 1.138 1 76.12 38 LYS B O 1
ATOM 3329 N N . LYS B 1 39 ? -21.234 27.484 0.697 1 82.94 39 LYS B N 1
ATOM 3330 C CA . LYS B 1 39 ? -20.938 27.984 2.037 1 82.94 39 LYS B CA 1
ATOM 3331 C C . LYS B 1 39 ? -21.672 29.297 2.307 1 82.94 39 LYS B C 1
ATOM 3333 O O . LYS B 1 39 ? -21.797 30.141 1.417 1 82.94 39 LYS B O 1
ATOM 3338 N N . ASP B 1 40 ? -22.078 29.453 3.615 1 83.31 40 ASP B N 1
ATOM 3339 C CA . ASP B 1 40 ? -22.734 30.672 4.035 1 83.31 40 ASP B CA 1
ATOM 3340 C C . ASP B 1 40 ? -21.75 31.844 4.07 1 83.31 40 ASP B C 1
ATOM 3342 O O . ASP B 1 40 ? -20.688 31.75 4.695 1 83.31 40 ASP B O 1
ATOM 3346 N N . LYS B 1 41 ? -22.125 32.938 3.58 1 81.44 41 LYS B N 1
ATOM 3347 C CA . LYS B 1 41 ? -21.234 34.094 3.389 1 81.44 41 LYS B CA 1
ATOM 3348 C C . LYS B 1 41 ? -20.875 34.719 4.723 1 81.44 41 LYS B C 1
ATOM 3350 O O . LYS B 1 41 ? -19.719 35.094 4.953 1 81.44 41 LYS B O 1
ATOM 3355 N N . GLU B 1 42 ? -21.812 34.906 5.543 1 82.75 42 GLU B N 1
ATOM 3356 C CA . GLU B 1 42 ? -21.547 35.531 6.828 1 82.75 42 GLU B CA 1
ATOM 3357 C C . GLU B 1 42 ? -20.656 34.656 7.711 1 82.75 42 GLU B C 1
ATOM 3359 O O . GLU B 1 42 ? -19.734 35.156 8.359 1 82.75 42 GLU B O 1
ATOM 3364 N N . ALA B 1 43 ? -20.984 33.438 7.773 1 84.62 43 ALA B N 1
ATOM 3365 C CA . ALA B 1 43 ? -20.172 32.5 8.555 1 84.62 43 ALA B CA 1
ATOM 3366 C C . ALA B 1 43 ? -18.766 32.406 7.996 1 84.62 43 ALA B C 1
ATOM 3368 O O . ALA B 1 43 ? -17.797 32.25 8.758 1 84.62 43 ALA B O 1
ATOM 3369 N N . GLN B 1 44 ? -18.703 32.469 6.75 1 86.31 44 GLN B N 1
ATOM 3370 C CA . GLN B 1 44 ? -17.391 32.438 6.121 1 86.31 44 GLN B CA 1
ATOM 3371 C C . GLN B 1 44 ? -16.562 33.656 6.531 1 86.31 44 GLN B C 1
ATOM 3373 O O . GLN B 1 44 ? -15.359 33.562 6.75 1 86.31 44 GLN B O 1
ATOM 3378 N N . LYS B 1 45 ? -17.141 34.75 6.562 1 84.5 45 LYS B N 1
ATOM 3379 C CA . LYS B 1 45 ? -16.469 35.969 7 1 84.5 45 LYS B CA 1
ATOM 3380 C C . LYS B 1 45 ? -15.938 35.812 8.422 1 84.5 45 LYS B C 1
ATOM 3382 O O . LYS B 1 45 ? -14.82 36.25 8.719 1 84.5 45 LYS B O 1
ATOM 3387 N N . ILE B 1 46 ? -16.719 35.281 9.195 1 85.75 46 ILE B N 1
ATOM 3388 C CA . ILE B 1 46 ? -16.328 35.062 10.586 1 85.75 46 ILE B CA 1
ATOM 3389 C C . ILE B 1 46 ? -15.109 34.125 10.633 1 85.75 46 ILE B C 1
ATOM 3391 O O . ILE B 1 46 ? -14.156 34.375 11.383 1 85.75 46 ILE B O 1
ATOM 3395 N N . ALA B 1 47 ? -15.188 33.062 9.922 1 87.38 47 ALA B N 1
ATOM 3396 C CA . ALA B 1 47 ? -14.07 32.125 9.859 1 87.38 47 ALA B CA 1
ATOM 3397 C C . ALA B 1 47 ? -12.812 32.812 9.336 1 87.38 47 ALA B C 1
ATOM 3399 O O . ALA B 1 47 ? -11.711 32.594 9.859 1 87.38 47 ALA B O 1
ATOM 3400 N N . MET B 1 48 ? -12.953 33.625 8.344 1 88.31 48 MET B N 1
ATOM 3401 C CA . MET B 1 48 ? -11.828 34.344 7.75 1 88.31 48 MET B CA 1
ATOM 3402 C C . MET B 1 48 ? -11.203 35.312 8.766 1 88.31 48 MET B C 1
ATOM 3404 O O . MET B 1 48 ? -9.984 35.312 8.93 1 88.31 48 MET B O 1
ATOM 3408 N N . GLU B 1 49 ? -12.016 36.031 9.367 1 88 49 GLU B N 1
ATOM 3409 C CA . GLU B 1 49 ? -11.531 36.969 10.367 1 88 49 GLU B CA 1
ATOM 3410 C C . GLU B 1 49 ? -10.867 36.25 11.531 1 88 49 GLU B C 1
ATOM 3412 O O . GLU B 1 49 ? -9.82 36.688 12.031 1 88 49 GLU B O 1
ATOM 3417 N N . GLY B 1 50 ? -11.547 35.25 11.961 1 86.62 50 GLY B N 1
ATOM 3418 C CA . GLY B 1 50 ? -10.984 34.438 13.039 1 86.62 50 GLY B CA 1
ATOM 3419 C C . GLY B 1 50 ? -9.625 33.844 12.695 1 86.62 50 GLY B C 1
ATOM 3420 O O . GLY B 1 50 ? -8.75 33.781 13.562 1 86.62 50 GLY B O 1
ATOM 3421 N N . TYR B 1 51 ? -9.422 33.5 11.469 1 88.88 51 TYR B N 1
ATOM 3422 C CA . TYR B 1 51 ? -8.156 32.906 11.047 1 88.88 51 TYR B CA 1
ATOM 3423 C C . TYR B 1 51 ? -7.109 34 10.805 1 88.88 51 TYR B C 1
ATOM 3425 O O . TYR B 1 51 ? -6.012 33.938 11.359 1 88.88 51 TYR B O 1
ATOM 3433 N N . PHE B 1 52 ? -7.352 35.031 10.078 1 89.75 52 PHE B N 1
ATOM 3434 C CA . PHE B 1 52 ? -6.355 35.969 9.562 1 89.75 52 PHE B CA 1
ATOM 3435 C C . PHE B 1 52 ? -5.996 37 10.617 1 89.75 52 PHE B C 1
ATOM 3437 O O . PHE B 1 52 ? -5.004 37.719 10.477 1 89.75 52 PHE B O 1
ATOM 3444 N N . LYS B 1 53 ? -6.785 37.125 11.672 1 88.06 53 LYS B N 1
ATOM 3445 C CA . LYS B 1 53 ? -6.469 38.062 12.734 1 88.06 53 LYS B CA 1
ATOM 3446 C C . LYS B 1 53 ? -5.105 37.781 13.352 1 88.06 53 LYS B C 1
ATOM 3448 O O . LYS B 1 53 ? -4.469 38.656 13.922 1 88.06 53 LYS B O 1
ATOM 3453 N N . HIS B 1 54 ? -4.695 36.562 13.242 1 87.25 54 HIS B N 1
ATOM 3454 C CA . HIS B 1 54 ? -3.439 36.156 13.859 1 87.25 54 HIS B CA 1
ATOM 3455 C C . HIS B 1 54 ? -2.258 36.406 12.93 1 87.25 54 HIS B C 1
ATOM 3457 O O . HIS B 1 54 ? -1.104 36.25 13.328 1 87.25 54 HIS B O 1
ATOM 3463 N N . TRP B 1 55 ? -2.477 36.812 11.719 1 89.12 55 TRP B N 1
ATOM 3464 C CA . TRP B 1 55 ? -1.419 36.844 10.711 1 89.12 55 TRP B CA 1
ATOM 3465 C C . TRP B 1 55 ? -1.246 38.25 10.156 1 89.12 55 TRP B C 1
ATOM 3467 O O . TRP B 1 55 ? -1.551 38.5 8.992 1 89.12 55 TRP B O 1
ATOM 3477 N N . ASP B 1 56 ? -0.71 39.031 10.945 1 84.38 56 ASP B N 1
ATOM 3478 C CA . ASP B 1 56 ? -0.518 40.438 10.57 1 84.38 56 ASP B CA 1
ATOM 3479 C C . ASP B 1 56 ? 0.929 40.719 10.164 1 84.38 56 ASP B C 1
ATOM 3481 O O . ASP B 1 56 ? 1.361 41.875 10.109 1 84.38 56 ASP B O 1
ATOM 3485 N N . GLY B 1 57 ? 1.632 39.625 9.961 1 82.12 57 GLY B N 1
ATOM 3486 C CA . GLY B 1 57 ? 3.006 39.781 9.5 1 82.12 57 GLY B CA 1
ATOM 3487 C C . GLY B 1 57 ? 4 39.875 10.641 1 82.12 57 GLY B C 1
ATOM 3488 O O . GLY B 1 57 ? 5.211 39.781 10.43 1 82.12 57 GLY B O 1
ATOM 3489 N N . LYS B 1 58 ? 3.602 40.062 11.844 1 83.38 58 LYS B N 1
ATOM 3490 C CA . LYS B 1 58 ? 4.48 40.188 13.008 1 83.38 58 LYS B CA 1
ATOM 3491 C C . LYS B 1 58 ? 4.918 38.812 13.516 1 83.38 58 LYS B C 1
ATOM 3493 O O . LYS B 1 58 ? 4.156 37.844 13.438 1 83.38 58 LYS B O 1
ATOM 3498 N N . THR B 1 59 ? 6.172 38.75 13.969 1 83.38 59 THR B N 1
ATOM 3499 C CA . THR B 1 59 ? 6.723 37.469 14.438 1 83.38 59 THR B CA 1
ATOM 3500 C C . THR B 1 59 ? 7.289 37.625 15.852 1 83.38 59 THR B C 1
ATOM 3502 O O . THR B 1 59 ? 8.148 36.844 16.266 1 83.38 59 THR B O 1
ATOM 3505 N N . ASP B 1 60 ? 6.805 38.625 16.484 1 86.12 60 ASP B N 1
ATOM 3506 C CA . ASP B 1 60 ? 7.297 38.844 17.844 1 86.12 60 ASP B CA 1
ATOM 3507 C C . ASP B 1 60 ? 6.691 37.844 18.812 1 86.12 60 ASP B C 1
ATOM 3509 O O . ASP B 1 60 ? 5.77 37.094 18.469 1 86.12 60 ASP B O 1
ATOM 3513 N N . GLU B 1 61 ? 7.211 37.812 19.984 1 88.31 61 GLU B N 1
ATOM 3514 C CA . GLU B 1 61 ? 6.836 36.812 21 1 88.31 61 GLU B CA 1
ATOM 3515 C C . GLU B 1 61 ? 5.359 36.938 21.375 1 88.31 61 GLU B C 1
ATOM 3517 O O . GLU B 1 61 ? 4.691 35.938 21.609 1 88.31 61 GLU B O 1
ATOM 3522 N N . GLU B 1 62 ? 4.91 38.125 21.438 1 88.06 62 GLU B N 1
ATOM 3523 C CA . GLU B 1 62 ? 3.523 38.375 21.828 1 88.06 62 GLU B CA 1
ATOM 3524 C C . GLU B 1 62 ? 2.559 37.781 20.797 1 88.06 62 GLU B C 1
ATOM 3526 O O . GLU B 1 62 ? 1.559 37.156 21.172 1 88.06 62 GLU B O 1
ATOM 3531 N N . THR B 1 63 ? 2.83 38.031 19.609 1 88.75 63 THR B N 1
ATOM 3532 C CA . THR B 1 63 ? 1.985 37.5 18.547 1 88.75 63 THR B CA 1
ATOM 3533 C C . THR B 1 63 ? 2.051 35.969 18.516 1 88.75 63 THR B C 1
ATOM 3535 O O . THR B 1 63 ? 1.035 35.312 18.297 1 88.75 63 THR B O 1
ATOM 3538 N N . GLU B 1 64 ? 3.215 35.5 18.625 1 90.12 64 GLU B N 1
ATOM 3539 C CA . GLU B 1 64 ? 3.377 34.062 18.688 1 90.12 64 GLU B CA 1
ATOM 3540 C C . GLU B 1 64 ? 2.576 33.469 19.828 1 90.12 64 GLU B C 1
ATOM 3542 O O . GLU B 1 64 ? 1.888 32.438 19.656 1 90.12 64 GLU B O 1
ATOM 3547 N N . LYS B 1 65 ? 2.672 34.062 20.969 1 90.69 65 LYS B N 1
ATOM 3548 C CA . LYS B 1 65 ? 1.931 33.594 22.141 1 90.69 65 LYS B CA 1
ATOM 3549 C C . LYS B 1 65 ? 0.426 33.625 21.891 1 90.69 65 LYS B C 1
ATOM 3551 O O . LYS B 1 65 ? -0.303 32.75 22.359 1 90.69 65 LYS B O 1
ATOM 3556 N N . SER B 1 66 ? 0.022 34.594 21.25 1 89.44 66 SER B N 1
ATOM 3557 C CA . SER B 1 66 ? -1.399 34.719 20.938 1 89.44 66 SER B CA 1
ATOM 3558 C C . SER B 1 66 ? -1.861 33.531 20.078 1 89.44 66 SER B C 1
ATOM 3560 O O . SER B 1 66 ? -2.936 32.969 20.312 1 89.44 66 SER B O 1
ATOM 3562 N N . ARG B 1 67 ? -1.097 33.188 19.094 1 91.75 67 ARG B N 1
ATOM 3563 C CA . ARG B 1 67 ? -1.418 32.031 18.25 1 91.75 67 ARG B CA 1
ATOM 3564 C C . ARG B 1 67 ? -1.432 30.75 19.062 1 91.75 67 ARG B C 1
ATOM 3566 O O . ARG B 1 67 ? -2.324 29.906 18.891 1 91.75 67 ARG B O 1
ATOM 3573 N N . LEU B 1 68 ? -0.477 30.625 19.891 1 92.25 68 LEU B N 1
ATOM 3574 C CA . LEU B 1 68 ? -0.352 29.422 20.703 1 92.25 68 LEU B CA 1
ATOM 3575 C C . LEU B 1 68 ? -1.535 29.281 21.656 1 92.25 68 LEU B C 1
ATOM 3577 O O . LEU B 1 68 ? -2.057 28.188 21.859 1 92.25 68 LEU B O 1
ATOM 3581 N N . GLN B 1 69 ? -1.972 30.406 22.156 1 90.31 69 GLN B N 1
ATOM 3582 C CA . GLN B 1 69 ? -3.084 30.406 23.094 1 90.31 69 GLN B CA 1
ATOM 3583 C C . GLN B 1 69 ? -4.406 30.125 22.391 1 90.31 69 GLN B C 1
ATOM 3585 O O . GLN B 1 69 ? -5.324 29.547 22.969 1 90.31 69 GLN B O 1
ATOM 3590 N N . ASP B 1 70 ? -4.438 30.484 21.172 1 91.31 70 ASP B N 1
ATOM 3591 C CA . ASP B 1 70 ? -5.66 30.344 20.391 1 91.31 70 ASP B CA 1
ATOM 3592 C C . ASP B 1 70 ? -5.543 29.188 19.391 1 91.31 70 ASP B C 1
ATOM 3594 O O . ASP B 1 70 ? -6.211 29.188 18.344 1 91.31 70 ASP B O 1
ATOM 3598 N N . TYR B 1 71 ? -4.711 28.25 19.719 1 91 71 TYR B N 1
ATOM 3599 C CA . TYR B 1 71 ? -4.367 27.203 18.766 1 91 71 TYR B CA 1
ATOM 3600 C C . TYR B 1 71 ? -5.613 26.484 18.266 1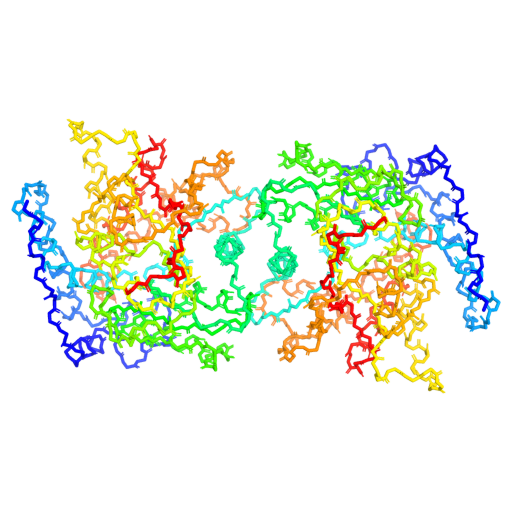 91 71 TYR B C 1
ATOM 3602 O O . TYR B 1 71 ? -5.727 26.172 17.078 1 91 71 TYR B O 1
ATOM 3610 N N . SER B 1 72 ? -6.559 26.141 19.141 1 91.62 72 SER B N 1
ATOM 3611 C CA . SER B 1 72 ? -7.738 25.344 18.812 1 91.62 72 SER B CA 1
ATOM 3612 C C . SER B 1 72 ? -8.641 26.078 17.828 1 91.62 72 SER B C 1
ATOM 3614 O O . SER B 1 72 ? -9.023 25.531 16.797 1 91.62 72 SER B O 1
ATOM 3616 N N . THR B 1 73 ? -8.906 27.344 18.156 1 89.94 73 THR B N 1
ATOM 3617 C CA . THR B 1 73 ? -9.75 28.141 17.281 1 89.94 73 THR B CA 1
ATOM 3618 C C . THR B 1 73 ? -9.047 28.438 15.961 1 89.94 73 THR B C 1
ATOM 3620 O O . THR B 1 73 ? -9.68 28.422 14.906 1 89.94 73 THR B O 1
ATOM 3623 N N . LEU B 1 74 ? -7.82 28.688 16.078 1 90.69 74 LEU B N 1
ATOM 3624 C CA . LEU B 1 74 ? -7.023 28.953 14.875 1 90.69 74 LEU B CA 1
ATOM 3625 C C . LEU B 1 74 ? -7.117 27.797 13.891 1 90.69 74 LEU B C 1
ATOM 3627 O O . LEU B 1 74 ? -7.43 28 12.719 1 90.69 74 LEU B O 1
ATOM 3631 N N . THR B 1 75 ? -6.863 26.594 14.328 1 91.88 75 THR B N 1
ATOM 3632 C CA . THR B 1 75 ? -6.871 25.422 13.477 1 91.88 75 THR B CA 1
ATOM 3633 C C . THR B 1 75 ? -8.281 25.109 12.977 1 91.88 75 THR B C 1
ATOM 3635 O O . THR B 1 75 ? -8.469 24.75 11.812 1 91.88 75 THR B O 1
ATOM 3638 N N . LYS B 1 76 ? -9.203 25.25 13.812 1 91.25 76 LYS B N 1
ATOM 3639 C CA . LYS B 1 76 ? -10.602 25.031 13.445 1 91.25 76 LYS B CA 1
ATOM 3640 C C . LYS B 1 76 ? -11.016 25.953 12.305 1 91.25 76 LYS B C 1
ATOM 3642 O O . LYS B 1 76 ? -11.594 25.5 11.312 1 91.25 76 LYS B O 1
ATOM 3647 N N . HIS B 1 77 ? -10.789 27.234 12.469 1 89.56 77 HIS B N 1
ATOM 3648 C CA . HIS B 1 77 ? -11.141 28.203 11.438 1 89.56 77 HIS B CA 1
ATOM 3649 C C . HIS B 1 77 ? -10.367 27.938 10.148 1 89.56 77 HIS B C 1
ATOM 3651 O O . HIS B 1 77 ? -10.914 28.078 9.055 1 89.56 77 HIS B O 1
ATOM 3657 N N . TYR B 1 78 ? -9.211 27.625 10.289 1 90.69 78 TYR B N 1
ATOM 3658 C CA . TYR B 1 78 ? -8.414 27.266 9.125 1 90.69 78 TYR B CA 1
ATOM 3659 C C . TYR B 1 78 ? -9.094 26.172 8.312 1 90.69 78 TYR B C 1
ATOM 3661 O O . TYR B 1 78 ? -9.336 26.328 7.109 1 90.69 78 TYR B O 1
ATOM 3669 N N . TYR B 1 79 ? -9.445 25.062 8.961 1 90.19 79 TYR B N 1
ATOM 3670 C CA . TYR B 1 79 ? -9.984 23.906 8.234 1 90.19 79 TYR B CA 1
ATOM 3671 C C . TYR B 1 79 ? -11.414 24.172 7.793 1 90.19 79 TYR B C 1
ATOM 3673 O O . TYR B 1 79 ? -11.875 23.609 6.797 1 90.19 79 TYR B O 1
ATOM 3681 N N . ASN B 1 80 ? -12.125 25.047 8.461 1 88.06 80 ASN B N 1
ATOM 3682 C CA . ASN B 1 80 ? -13.414 25.5 7.945 1 88.06 80 ASN B CA 1
ATOM 3683 C C . ASN B 1 80 ? -13.266 26.172 6.59 1 88.06 80 ASN B C 1
ATOM 3685 O O . ASN B 1 80 ? -14.148 26.094 5.742 1 88.06 80 ASN B O 1
ATOM 3689 N N . LEU B 1 81 ? -12.156 26.797 6.406 1 85.12 81 LEU B N 1
ATOM 3690 C CA . LEU B 1 81 ? -11.938 27.578 5.191 1 85.12 81 LEU B CA 1
ATOM 3691 C C . LEU B 1 81 ? -11.375 26.703 4.078 1 85.12 81 LEU B C 1
ATOM 3693 O O . LEU B 1 81 ? -11.773 26.844 2.92 1 85.12 81 LEU B O 1
ATOM 3697 N N . VAL B 1 82 ? -10.555 25.734 4.391 1 87.81 82 VAL B N 1
ATOM 3698 C CA . VAL B 1 82 ? -9.695 25.203 3.336 1 87.81 82 VAL B CA 1
ATOM 3699 C C . VAL B 1 82 ? -10.102 23.766 3.01 1 87.81 82 VAL B C 1
ATOM 3701 O O . VAL B 1 82 ? -9.672 23.219 1.997 1 87.81 82 VAL B O 1
ATOM 3704 N N . THR B 1 83 ? -10.922 23.094 3.771 1 89 83 THR B N 1
ATOM 3705 C CA . THR B 1 83 ? -11.211 21.672 3.633 1 89 83 THR B CA 1
ATOM 3706 C C . THR B 1 83 ? -11.703 21.359 2.223 1 89 83 THR B C 1
ATOM 3708 O O . THR B 1 83 ? -11.234 20.406 1.599 1 89 83 THR B O 1
ATOM 3711 N N . ASP B 1 84 ? -12.562 22.141 1.692 1 84.81 84 ASP B N 1
ATOM 3712 C CA . ASP B 1 84 ? -13.125 21.875 0.371 1 84.81 84 ASP B CA 1
ATOM 3713 C C . ASP B 1 84 ? -12.062 22 -0.715 1 84.81 84 ASP B C 1
ATOM 3715 O O . ASP B 1 84 ? -12.078 21.266 -1.698 1 84.81 84 ASP B O 1
ATOM 3719 N N . PHE B 1 85 ? -11.164 22.922 -0.518 1 82.69 85 PHE B N 1
ATOM 3720 C CA . PHE B 1 85 ? -10.055 23.078 -1.457 1 82.69 85 PHE B CA 1
ATOM 3721 C C . PHE B 1 85 ? -9.117 21.875 -1.386 1 82.69 85 PHE B C 1
ATOM 3723 O O . PHE B 1 85 ? -8.617 21.406 -2.412 1 82.69 85 PHE B O 1
ATOM 3730 N N . TYR B 1 86 ? -8.852 21.359 -0.188 1 85.12 86 TYR B N 1
ATOM 3731 C CA . TYR B 1 86 ? -8.016 20.172 -0.017 1 85.12 86 TYR B CA 1
ATOM 3732 C C . TYR B 1 86 ? -8.648 18.953 -0.686 1 85.12 86 TYR B C 1
ATOM 3734 O O . TYR B 1 86 ? -7.961 18.188 -1.358 1 85.12 86 TYR B O 1
ATOM 3742 N N . GLU B 1 87 ? -9.867 18.797 -0.52 1 84.94 87 GLU B N 1
ATOM 3743 C CA . GLU B 1 87 ? -10.547 17.641 -1.118 1 84.94 87 GLU B CA 1
ATOM 3744 C C . GLU B 1 87 ? -10.508 17.719 -2.643 1 84.94 87 GLU B C 1
ATOM 3746 O O . GLU B 1 87 ? -10.352 16.688 -3.314 1 84.94 87 GLU B O 1
ATOM 3751 N N . TYR B 1 88 ? -10.617 18.922 -3.105 1 77.44 88 TYR B N 1
ATOM 3752 C CA . TYR B 1 88 ? -10.555 19.125 -4.547 1 77.44 88 TYR B CA 1
ATOM 3753 C C . TYR B 1 88 ? -9.148 18.859 -5.078 1 77.44 88 TYR B C 1
ATOM 3755 O O . TYR B 1 88 ? -8.984 18.203 -6.105 1 77.44 88 TYR B O 1
ATOM 3763 N N . GLY B 1 89 ? -8.195 19.25 -4.398 1 76.69 89 GLY B N 1
ATOM 3764 C CA . GLY B 1 89 ? -6.832 19.203 -4.895 1 76.69 89 GLY B CA 1
ATOM 3765 C C . GLY B 1 89 ? -6.09 17.938 -4.492 1 76.69 89 GLY B C 1
ATOM 3766 O O . GLY B 1 89 ? -5.238 17.453 -5.234 1 76.69 89 GLY B O 1
ATOM 3767 N N . TRP B 1 90 ? -6.332 17.422 -3.268 1 80.88 90 TRP B N 1
ATOM 3768 C CA . TRP B 1 90 ? -5.531 16.344 -2.705 1 80.88 90 TRP B CA 1
ATOM 3769 C C . TRP B 1 90 ? -6.355 15.07 -2.568 1 80.88 90 TRP B C 1
ATOM 3771 O O . TRP B 1 90 ? -5.801 13.977 -2.432 1 80.88 90 TRP B O 1
ATOM 3781 N N . GLY B 1 91 ? -7.66 15.195 -2.553 1 85.31 91 GLY B N 1
ATOM 3782 C CA . GLY B 1 91 ? -8.508 14.062 -2.203 1 85.31 91 GLY B CA 1
ATOM 3783 C C . GLY B 1 91 ? -8.812 13.984 -0.718 1 85.31 91 GLY B C 1
ATOM 3784 O O . GLY B 1 91 ? -8.961 15.016 -0.054 1 85.31 91 GLY B O 1
ATOM 3785 N N . SER B 1 92 ? -9.008 12.766 -0.243 1 88.81 92 SER B N 1
ATOM 3786 C CA . SER B 1 92 ? -9.484 12.625 1.128 1 88.81 92 SER B CA 1
ATOM 3787 C C . SER B 1 92 ? -8.328 12.398 2.096 1 88.81 92 SER B C 1
ATOM 3789 O O . SER B 1 92 ? -8.531 12.32 3.309 1 88.81 92 SER B O 1
ATOM 3791 N N . SER B 1 93 ? -7.117 12.25 1.599 1 91.31 93 SER B N 1
ATOM 3792 C CA . SER B 1 93 ? -5.93 12.117 2.434 1 91.31 93 SER B CA 1
ATOM 3793 C C . SER B 1 93 ? -5.066 13.375 2.367 1 91.31 93 SER B C 1
ATOM 3795 O O . SER B 1 93 ? -4.266 13.539 1.443 1 91.31 93 SER B O 1
ATOM 3797 N N . PHE B 1 94 ? -5.137 14.188 3.406 1 90.62 94 PHE B N 1
ATOM 3798 C CA . PHE B 1 94 ? -4.492 15.492 3.428 1 90.62 94 PHE B CA 1
ATOM 3799 C C . PHE B 1 94 ? -3.07 15.383 3.973 1 90.62 94 PHE B C 1
ATOM 3801 O O . PHE B 1 94 ? -2.77 15.914 5.043 1 90.62 94 PHE B O 1
ATOM 3808 N N . HIS B 1 95 ? -2.238 14.734 3.297 1 96 95 HIS B N 1
ATOM 3809 C CA . HIS B 1 95 ? -0.852 14.656 3.744 1 96 95 HIS B CA 1
ATOM 3810 C C . HIS B 1 95 ? 0.097 14.445 2.568 1 96 95 HIS B C 1
ATOM 3812 O O . HIS B 1 95 ? -0.34 14.109 1.466 1 96 95 HIS B O 1
ATOM 3818 N N . PHE B 1 96 ? 1.29 14.758 2.801 1 96.69 96 PHE B N 1
ATOM 3819 C CA . PHE B 1 96 ? 2.328 14.508 1.809 1 96.69 96 PHE B CA 1
ATOM 3820 C C . PHE B 1 96 ? 2.818 13.07 1.887 1 96.69 96 PHE B C 1
ATOM 3822 O O . PHE B 1 96 ? 2.525 12.359 2.854 1 96.69 96 PHE B O 1
ATOM 3829 N N . SER B 1 97 ? 3.473 12.625 0.821 1 96.88 97 SER B N 1
ATOM 3830 C CA . SER B 1 97 ? 3.998 11.266 0.73 1 96.88 97 SER B CA 1
ATOM 3831 C C . SER B 1 97 ? 5.301 11.234 -0.06 1 96.88 97 SER B C 1
ATOM 3833 O O . SER B 1 97 ? 5.727 12.25 -0.612 1 96.88 97 SER B O 1
ATOM 3835 N N . ARG B 1 98 ? 5.984 10.117 0.019 1 96.44 98 ARG B N 1
ATOM 3836 C CA . ARG B 1 98 ? 7.066 9.828 -0.917 1 96.44 98 ARG B CA 1
ATOM 3837 C C . ARG B 1 98 ? 6.52 9.359 -2.26 1 96.44 98 ARG B C 1
ATOM 3839 O O . ARG B 1 98 ? 5.43 8.781 -2.322 1 96.44 98 ARG B O 1
ATOM 3846 N N . TYR B 1 99 ? 7.309 9.617 -3.277 1 94.19 99 TYR B N 1
ATOM 3847 C CA . TYR B 1 99 ? 6.875 9.258 -4.625 1 94.19 99 TYR B CA 1
ATOM 3848 C C . TYR B 1 99 ? 7.969 8.5 -5.363 1 94.19 99 TYR B C 1
ATOM 3850 O O . TYR B 1 99 ? 9.156 8.828 -5.246 1 94.19 99 TYR B O 1
ATOM 3858 N N . TYR B 1 100 ? 7.559 7.457 -6.043 1 92.69 100 TYR B N 1
ATOM 3859 C CA . TYR B 1 100 ? 8.461 6.727 -6.93 1 92.69 100 TYR B CA 1
ATOM 3860 C C . TYR B 1 100 ? 8.07 6.93 -8.391 1 92.69 100 TYR B C 1
ATOM 3862 O O . TYR B 1 100 ? 6.91 7.23 -8.695 1 92.69 100 TYR B O 1
ATOM 3870 N N . LYS B 1 101 ? 9.039 6.762 -9.25 1 88.75 101 LYS B N 1
ATOM 3871 C CA . LYS B 1 101 ? 8.789 6.891 -10.688 1 88.75 101 LYS B CA 1
ATOM 3872 C C . LYS B 1 101 ? 7.691 5.926 -11.133 1 88.75 101 LYS B C 1
ATOM 3874 O O . LYS B 1 101 ? 7.719 4.742 -10.789 1 88.75 101 LYS B O 1
ATOM 3879 N N . GLY B 1 102 ? 6.738 6.516 -11.836 1 86.06 102 GLY B N 1
ATOM 3880 C CA . GLY B 1 102 ? 5.684 5.699 -12.422 1 86.06 102 GLY B CA 1
ATOM 3881 C C . GLY B 1 102 ? 4.539 5.43 -11.461 1 86.06 102 GLY B C 1
ATOM 3882 O O . GLY B 1 102 ? 3.523 4.848 -11.844 1 86.06 102 GLY B O 1
ATOM 3883 N N . GLU B 1 103 ? 4.633 5.801 -10.281 1 90.5 103 GLU B N 1
ATOM 3884 C CA . GLU B 1 103 ? 3.584 5.555 -9.297 1 90.5 103 GLU B CA 1
ATOM 3885 C C . GLU B 1 103 ? 2.574 6.699 -9.273 1 90.5 103 GLU B C 1
ATOM 38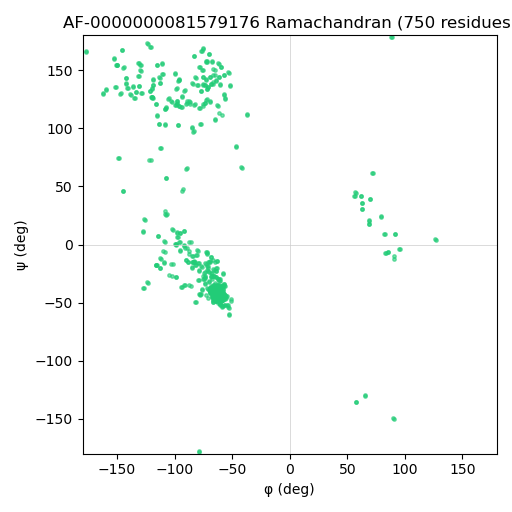87 O O . GLU B 1 103 ? 2.941 7.855 -9.055 1 90.5 103 GLU B O 1
ATOM 3892 N N . PRO B 1 104 ? 1.317 6.41 -9.531 1 89.69 104 PRO B N 1
ATOM 3893 C CA . PRO B 1 104 ? 0.309 7.469 -9.445 1 89.69 104 PRO B CA 1
ATOM 3894 C C . PRO B 1 104 ? 0.196 8.07 -8.047 1 89.69 104 PRO B C 1
ATOM 3896 O O . PRO B 1 104 ? 0.463 7.391 -7.055 1 89.69 104 PRO B O 1
ATOM 3899 N N . PHE B 1 105 ? -0.293 9.352 -7.961 1 90.38 105 PHE B N 1
ATOM 3900 C CA . PHE B 1 105 ? -0.359 10.164 -6.754 1 90.38 105 PHE B CA 1
ATOM 3901 C C . PHE B 1 105 ? -1.085 9.422 -5.641 1 90.38 105 PHE B C 1
ATOM 3903 O O . PHE B 1 105 ? -0.547 9.258 -4.543 1 90.38 105 PHE B O 1
ATOM 3910 N N . ARG B 1 106 ? -2.297 8.898 -5.902 1 91.75 106 ARG B N 1
ATOM 3911 C CA . ARG B 1 106 ? -3.107 8.273 -4.867 1 91.75 106 ARG B CA 1
ATOM 3912 C C . ARG B 1 106 ? -2.479 6.965 -4.398 1 91.75 106 ARG B C 1
ATOM 3914 O O . ARG B 1 106 ? -2.574 6.609 -3.223 1 91.75 106 ARG B O 1
ATOM 3921 N N . GLN B 1 107 ? -1.902 6.23 -5.352 1 94.38 107 GLN B N 1
ATOM 3922 C CA . GLN B 1 107 ? -1.218 4.992 -5 1 94.38 107 GLN B CA 1
ATOM 3923 C C . GLN B 1 107 ? -0.037 5.258 -4.07 1 94.38 107 GLN B C 1
ATOM 3925 O O . GLN B 1 107 ? 0.202 4.504 -3.127 1 94.38 107 GLN B O 1
ATOM 3930 N N . ALA B 1 108 ? 0.715 6.328 -4.324 1 95.62 108 ALA B N 1
ATOM 3931 C CA . ALA B 1 108 ? 1.838 6.719 -3.479 1 95.62 108 ALA B CA 1
ATOM 3932 C C . ALA B 1 108 ? 1.36 7.113 -2.082 1 95.62 108 ALA B C 1
ATOM 3934 O O . ALA B 1 108 ? 1.979 6.746 -1.081 1 95.62 108 ALA B O 1
ATOM 3935 N N . CYS B 1 109 ? 0.291 7.855 -2.027 1 95.81 109 CYS B N 1
ATOM 3936 C CA . CYS B 1 109 ? -0.276 8.258 -0.745 1 95.81 109 CYS B CA 1
ATOM 3937 C C . CYS B 1 109 ? -0.692 7.043 0.074 1 95.81 109 CYS B C 1
ATOM 3939 O O . CYS B 1 109 ? -0.411 6.969 1.271 1 95.81 109 CYS B O 1
ATOM 3941 N N . ALA B 1 110 ? -1.355 6.094 -0.596 1 97.56 110 ALA B N 1
ATOM 3942 C CA . ALA B 1 110 ? -1.766 4.867 0.08 1 97.56 110 ALA B CA 1
ATOM 3943 C C . ALA B 1 110 ? -0.556 4.102 0.611 1 97.56 110 ALA B C 1
ATOM 3945 O O . ALA B 1 110 ? -0.554 3.65 1.758 1 97.56 110 ALA B O 1
ATOM 3946 N N . ARG B 1 111 ? 0.471 3.965 -0.238 1 98.25 111 ARG B N 1
ATOM 3947 C CA . ARG B 1 111 ? 1.683 3.262 0.173 1 98.25 111 ARG B CA 1
ATOM 3948 C C . ARG B 1 111 ? 2.299 3.91 1.408 1 98.25 111 ARG B C 1
ATOM 3950 O O . ARG B 1 111 ? 2.775 3.215 2.307 1 98.25 111 ARG B O 1
ATOM 3957 N N . HIS B 1 112 ? 2.322 5.227 1.431 1 98.5 112 HIS B N 1
ATOM 3958 C CA . HIS B 1 112 ? 2.877 5.984 2.547 1 98.5 112 HIS B CA 1
ATOM 3959 C C . HIS B 1 112 ? 2.113 5.703 3.836 1 98.5 112 HIS B C 1
ATOM 3961 O O . HIS B 1 112 ? 2.715 5.586 4.906 1 98.5 112 HIS B O 1
ATOM 3967 N N . GLU B 1 113 ? 0.789 5.617 3.762 1 98.75 113 GLU B N 1
ATOM 3968 C CA . GLU B 1 113 ? -0.06 5.273 4.898 1 98.75 113 GLU B CA 1
ATOM 3969 C C . GLU B 1 113 ? 0.143 3.822 5.316 1 98.75 113 GLU B C 1
ATOM 3971 O O . GLU B 1 113 ? 0.206 3.518 6.512 1 98.75 113 GLU B O 1
ATOM 3976 N N . HIS B 1 114 ? 0.283 2.893 4.316 1 98.88 114 HIS B N 1
ATOM 3977 C CA . HIS B 1 114 ? 0.588 1.496 4.605 1 98.88 114 HIS B CA 1
ATOM 3978 C C . HIS B 1 114 ? 1.922 1.362 5.332 1 98.88 114 HIS B C 1
ATOM 3980 O O . HIS B 1 114 ? 2.066 0.522 6.223 1 98.88 114 HIS B O 1
ATOM 3986 N N . TYR B 1 115 ? 2.91 2.154 4.953 1 98.81 115 TYR B N 1
ATOM 3987 C CA . TYR B 1 115 ? 4.238 2.094 5.551 1 98.81 115 TYR B CA 1
ATOM 3988 C C . TYR B 1 115 ? 4.184 2.422 7.035 1 98.81 115 TYR B C 1
ATOM 3990 O O . TYR B 1 115 ? 4.852 1.775 7.848 1 98.81 115 TYR B O 1
ATOM 3998 N N . LEU B 1 116 ? 3.383 3.412 7.367 1 98.88 116 LEU B N 1
ATOM 3999 C CA . LEU B 1 116 ? 3.195 3.732 8.781 1 98.88 116 LEU B CA 1
ATOM 4000 C C . LEU B 1 116 ? 2.645 2.533 9.539 1 98.88 116 LEU B C 1
ATOM 4002 O O . LEU B 1 116 ? 3.145 2.193 10.617 1 98.88 116 LEU B O 1
ATOM 4006 N N . ALA B 1 117 ? 1.604 1.906 8.984 1 98.88 117 ALA B N 1
ATOM 4007 C CA . ALA B 1 117 ? 1.003 0.733 9.617 1 98.88 117 ALA B CA 1
ATOM 4008 C C . ALA B 1 117 ? 2.023 -0.392 9.766 1 98.88 117 ALA B C 1
ATOM 4010 O O . ALA B 1 117 ? 2.053 -1.08 10.789 1 98.88 117 ALA B O 1
ATOM 4011 N N . LEU B 1 118 ? 2.844 -0.576 8.719 1 98.75 118 LEU B N 1
ATOM 4012 C CA . LEU B 1 118 ? 3.879 -1.603 8.758 1 98.75 118 LEU B CA 1
ATOM 4013 C C . LEU B 1 118 ? 4.859 -1.339 9.898 1 98.75 118 LEU B C 1
ATOM 4015 O O . LEU B 1 118 ? 5.141 -2.232 10.703 1 98.75 118 LEU B O 1
ATOM 4019 N N . LYS B 1 119 ? 5.402 -0.137 10 1 98.62 119 LYS B N 1
ATOM 4020 C CA . LYS B 1 119 ? 6.41 0.211 11 1 98.62 119 LYS B CA 1
ATOM 4021 C C . LYS B 1 119 ? 5.836 0.118 12.406 1 98.62 119 LYS B C 1
ATOM 4023 O O . LYS B 1 119 ? 6.555 -0.218 13.352 1 98.62 119 LYS B O 1
ATOM 4028 N N . MET B 1 120 ? 4.559 0.319 12.516 1 98.81 120 MET B N 1
ATOM 4029 C CA . MET B 1 120 ? 3.904 0.29 13.82 1 98.81 120 MET B CA 1
ATOM 4030 C C . MET B 1 120 ? 3.469 -1.127 14.18 1 98.81 120 MET B C 1
ATOM 4032 O O . MET B 1 120 ? 3.096 -1.396 15.328 1 98.81 120 MET B O 1
ATOM 4036 N N . GLY B 1 121 ? 3.441 -2.025 13.195 1 98.06 121 GLY B N 1
ATOM 4037 C CA . GLY B 1 121 ? 2.986 -3.387 13.438 1 98.06 121 GLY B CA 1
ATOM 4038 C C . GLY B 1 121 ? 1.499 -3.477 13.719 1 98.06 121 GLY B C 1
ATOM 4039 O O . GLY B 1 121 ? 1.075 -4.23 14.602 1 98.06 121 GLY B O 1
ATOM 4040 N N . ILE B 1 122 ? 0.676 -2.684 13 1 98.75 122 ILE B N 1
ATOM 4041 C CA . ILE B 1 122 ? -0.763 -2.678 13.242 1 98.75 122 ILE B CA 1
ATOM 4042 C C . ILE B 1 122 ? -1.379 -3.975 12.727 1 98.75 122 ILE B C 1
ATOM 4044 O O . ILE B 1 122 ? -1.064 -4.418 11.617 1 98.75 122 ILE B O 1
ATOM 4048 N N . THR B 1 123 ? -2.223 -4.598 13.484 1 97.69 123 THR B N 1
ATOM 4049 C CA . THR B 1 123 ? -2.895 -5.84 13.117 1 97.69 123 THR B CA 1
ATOM 4050 C C . THR B 1 123 ? -4.41 -5.68 13.203 1 97.69 123 THR B C 1
ATOM 4052 O O . THR B 1 123 ? -4.902 -4.684 13.734 1 97.69 123 THR B O 1
ATOM 4055 N N . GLU B 1 124 ? -5.105 -6.707 12.75 1 97.25 124 GLU B N 1
ATOM 4056 C CA . GLU B 1 124 ? -6.562 -6.68 12.688 1 97.25 124 GLU B CA 1
ATOM 4057 C C . GLU B 1 124 ? -7.184 -6.707 14.078 1 97.25 124 GLU B C 1
ATOM 4059 O O . GLU B 1 124 ? -8.359 -6.383 14.242 1 97.25 124 GLU B O 1
ATOM 4064 N N . ASN B 1 125 ? -6.453 -7.02 15.062 1 97.62 125 ASN B N 1
ATOM 4065 C CA . ASN B 1 125 ? -6.988 -7.16 16.406 1 97.62 125 ASN B CA 1
ATOM 4066 C C . ASN B 1 125 ? -6.801 -5.883 17.219 1 97.62 125 ASN B C 1
ATOM 4068 O O . ASN B 1 125 ? -7.18 -5.824 18.391 1 97.62 125 ASN B O 1
ATOM 4072 N N . MET B 1 126 ? -6.289 -4.871 16.703 1 98.69 126 MET B N 1
ATOM 4073 C CA . MET B 1 126 ? -5.949 -3.658 17.438 1 98.69 126 MET B CA 1
ATOM 4074 C C . MET B 1 126 ? -7.059 -2.617 17.328 1 98.69 126 MET B C 1
ATOM 4076 O O . MET B 1 126 ? -7.691 -2.5 16.266 1 98.69 126 MET B O 1
ATOM 4080 N N . LYS B 1 127 ? -7.289 -1.926 18.391 1 98.88 127 LYS B N 1
ATOM 4081 C CA . LYS B 1 127 ? -8.031 -0.667 18.406 1 98.88 127 LYS B CA 1
ATOM 4082 C C . LYS B 1 127 ? -7.086 0.527 18.312 1 98.88 127 LYS B C 1
ATOM 4084 O O . LYS B 1 127 ? -6.254 0.734 19.203 1 98.88 127 LYS B O 1
ATOM 4089 N N . VAL B 1 128 ? -7.219 1.313 17.266 1 98.94 128 VAL B N 1
ATOM 4090 C CA . VAL B 1 128 ? -6.223 2.326 16.938 1 98.94 128 VAL B CA 1
ATOM 4091 C C . VAL B 1 128 ? -6.859 3.713 16.984 1 98.94 128 VAL B C 1
ATOM 4093 O O . VAL B 1 128 ? -8.016 3.881 16.594 1 98.94 128 VAL B O 1
ATOM 4096 N N . LEU B 1 129 ? -6.129 4.664 17.469 1 98.94 129 LEU B N 1
ATOM 4097 C CA . LEU B 1 129 ? -6.566 6.055 17.453 1 98.94 129 LEU B CA 1
ATOM 4098 C C . LEU B 1 129 ? -5.82 6.848 16.375 1 98.94 129 LEU B C 1
ATOM 4100 O O . LEU B 1 129 ? -4.594 6.797 16.312 1 98.94 129 LEU B O 1
ATOM 4104 N N . ASP B 1 130 ? -6.543 7.492 15.516 1 98.94 130 ASP B N 1
ATOM 4105 C CA . ASP B 1 130 ? -6.023 8.438 14.539 1 98.94 130 ASP B CA 1
ATOM 4106 C C . ASP B 1 130 ? -6.164 9.875 15.031 1 98.94 130 ASP B C 1
ATOM 4108 O O . ASP B 1 130 ? -7.246 10.461 14.953 1 98.94 130 ASP B O 1
ATOM 4112 N N . VAL B 1 131 ? -5.086 10.469 15.5 1 98.88 131 VAL B N 1
ATOM 4113 C CA . VAL B 1 131 ? -5.109 11.812 16.078 1 98.88 131 VAL B CA 1
ATOM 4114 C C . VAL B 1 131 ? -4.949 12.852 14.969 1 98.88 131 VAL B C 1
ATOM 4116 O O . VAL B 1 131 ? -3.904 12.922 14.32 1 98.88 131 VAL B O 1
ATOM 4119 N N . GLY B 1 132 ? -5.949 13.742 14.891 1 98.38 132 GLY B N 1
ATOM 4120 C CA . GLY B 1 132 ? -5.992 14.648 13.75 1 98.38 132 GLY B CA 1
ATOM 4121 C C . GLY B 1 132 ? -6.371 13.953 12.453 1 98.38 132 GLY B C 1
ATOM 4122 O O . GLY B 1 132 ? -5.641 14.039 11.461 1 98.38 132 GLY B O 1
ATOM 4123 N N . CYS B 1 133 ? -7.543 13.398 12.422 1 98.31 133 CYS B N 1
ATOM 4124 C CA . CYS B 1 133 ? -7.879 12.414 11.398 1 98.31 133 CYS B CA 1
ATOM 4125 C C . CYS B 1 133 ? -8.344 13.086 10.117 1 98.31 133 CYS B C 1
ATOM 4127 O O . CYS B 1 133 ? -8.492 12.438 9.086 1 98.31 133 CYS B O 1
ATOM 4129 N N . GLY B 1 134 ? -8.586 14.422 10.125 1 96.94 134 GLY B N 1
ATOM 4130 C CA . GLY B 1 134 ? -9.156 15.07 8.953 1 96.94 134 GLY B CA 1
ATOM 4131 C C . GLY B 1 134 ? -10.492 14.484 8.539 1 96.94 134 GLY B C 1
ATOM 4132 O O . GLY B 1 134 ? -11.375 14.281 9.375 1 96.94 134 GLY B O 1
ATOM 4133 N N . VAL B 1 135 ? -10.648 14.273 7.266 1 96.56 135 VAL B N 1
ATOM 4134 C CA . VAL B 1 135 ? -11.906 13.727 6.777 1 96.56 135 VAL B CA 1
ATOM 4135 C C . VAL B 1 135 ? -11.82 12.203 6.723 1 96.56 135 VAL B C 1
ATOM 4137 O O . VAL B 1 135 ? -12.609 11.555 6.035 1 96.56 135 VAL B O 1
ATOM 4140 N N . GLY B 1 136 ? -10.781 11.633 7.328 1 97.94 136 GLY B N 1
ATOM 4141 C CA . GLY B 1 136 ? -10.727 10.203 7.594 1 97.94 136 GLY B CA 1
ATOM 4142 C C . GLY B 1 136 ? -10.062 9.414 6.48 1 97.94 136 GLY B C 1
ATOM 4143 O O . GLY B 1 136 ? -10.156 8.188 6.445 1 97.94 136 GLY B O 1
ATOM 4144 N N . GLY B 1 137 ? -9.461 10.031 5.523 1 97.44 137 GLY B N 1
ATOM 4145 C CA . GLY B 1 137 ? -8.82 9.344 4.41 1 97.44 137 GLY B CA 1
ATOM 4146 C C . GLY B 1 137 ? -7.84 8.273 4.855 1 97.44 137 GLY B C 1
ATOM 4147 O O . GLY B 1 137 ? -8 7.098 4.523 1 97.44 137 GLY B O 1
ATOM 4148 N N . PRO B 1 138 ? -6.793 8.688 5.605 1 98.38 138 PRO B N 1
ATOM 4149 C CA . PRO B 1 138 ? -5.816 7.699 6.074 1 98.38 138 PRO B CA 1
ATOM 4150 C C . PRO B 1 138 ? -6.449 6.594 6.914 1 98.38 138 PRO B C 1
ATOM 4152 O O . PRO B 1 138 ? -6.035 5.434 6.828 1 98.38 138 PRO B O 1
ATOM 4155 N N . ALA B 1 139 ? -7.41 6.93 7.746 1 98.81 139 ALA B N 1
ATOM 4156 C CA . ALA B 1 139 ? -8.07 5.918 8.57 1 98.81 139 ALA B CA 1
ATOM 4157 C C . ALA B 1 139 ? -8.727 4.852 7.699 1 98.81 139 ALA B C 1
ATOM 4159 O O . ALA B 1 139 ? -8.594 3.654 7.965 1 98.81 139 ALA B O 1
ATOM 4160 N N . ARG B 1 140 ? -9.461 5.266 6.676 1 98.06 140 ARG B N 1
ATOM 4161 C CA . ARG B 1 140 ? -10.109 4.32 5.773 1 98.06 140 ARG B CA 1
ATOM 4162 C C . ARG B 1 140 ? -9.086 3.434 5.078 1 98.06 140 ARG B C 1
ATOM 4164 O O . ARG B 1 140 ? -9.273 2.221 4.969 1 98.06 140 ARG B O 1
ATOM 4171 N N . GLU B 1 141 ? -8 4.051 4.613 1 98.06 141 GLU B N 1
ATOM 4172 C CA . GLU B 1 141 ? -6.973 3.299 3.902 1 98.06 141 GLU B CA 1
ATOM 4173 C C . GLU B 1 141 ? -6.297 2.285 4.82 1 98.06 141 GLU B C 1
ATOM 4175 O O . GLU B 1 141 ? -6.113 1.125 4.445 1 98.06 141 GLU B O 1
ATOM 4180 N N . ILE B 1 142 ? -5.945 2.693 6.02 1 98.75 142 ILE B N 1
ATOM 4181 C CA . ILE B 1 142 ? -5.238 1.826 6.953 1 98.75 142 ILE B CA 1
ATOM 4182 C C . ILE B 1 142 ? -6.168 0.713 7.43 1 98.75 142 ILE B C 1
ATOM 4184 O O . ILE B 1 142 ? -5.742 -0.433 7.594 1 98.75 142 ILE B O 1
ATOM 4188 N N . THR B 1 143 ? -7.438 0.997 7.637 1 98.25 143 THR B N 1
ATOM 4189 C CA . THR B 1 143 ? -8.398 -0.025 8.023 1 98.25 143 THR B CA 1
ATOM 4190 C C . THR B 1 143 ? -8.57 -1.062 6.918 1 98.25 143 THR B C 1
ATOM 4192 O O . THR B 1 143 ? -8.609 -2.264 7.188 1 98.25 143 THR B O 1
ATOM 4195 N N . ARG B 1 144 ? -8.656 -0.612 5.719 1 96.62 144 ARG B N 1
ATOM 4196 C CA . ARG B 1 144 ? -8.75 -1.532 4.59 1 96.62 144 ARG B CA 1
ATOM 4197 C C . ARG B 1 144 ? -7.504 -2.4 4.488 1 96.62 144 ARG B C 1
ATOM 4199 O O . ARG B 1 144 ? -7.586 -3.578 4.129 1 96.62 144 ARG B O 1
ATOM 4206 N N . PHE B 1 145 ? -6.43 -1.826 4.816 1 98.25 145 PHE B N 1
ATOM 4207 C CA . PHE B 1 145 ? -5.129 -2.473 4.68 1 98.25 145 PHE B CA 1
ATOM 4208 C C . PHE B 1 145 ? -4.91 -3.494 5.789 1 98.25 145 PHE B C 1
ATOM 4210 O O . PHE B 1 145 ? -4.422 -4.598 5.535 1 98.25 145 PHE B O 1
ATOM 4217 N N . THR B 1 146 ? -5.352 -3.197 7.039 1 98.12 146 THR B N 1
ATOM 4218 C CA . THR B 1 146 ? -4.973 -4.004 8.195 1 98.12 146 THR B CA 1
ATOM 4219 C C . THR B 1 146 ? -6.199 -4.676 8.805 1 98.12 146 THR B C 1
ATOM 4221 O O . THR B 1 146 ? -6.066 -5.602 9.609 1 98.12 146 THR B O 1
ATOM 4224 N N . ASP B 1 147 ? -7.379 -4.207 8.492 1 96.75 147 ASP B N 1
ATOM 4225 C CA . ASP B 1 147 ? -8.648 -4.664 9.055 1 96.75 147 ASP B CA 1
ATOM 4226 C C . ASP B 1 147 ? -8.766 -4.281 10.523 1 96.75 147 ASP B C 1
ATOM 4228 O O . ASP B 1 147 ? -9.555 -4.875 11.266 1 96.75 147 ASP B O 1
ATOM 4232 N N . CYS B 1 148 ? -7.977 -3.344 11.023 1 98.44 148 CYS B N 1
ATOM 4233 C CA . CYS B 1 148 ? -8.062 -2.898 12.406 1 98.44 148 CYS B CA 1
ATOM 4234 C C . CYS B 1 148 ? -9.266 -1.983 12.609 1 98.44 148 CYS B C 1
ATOM 4236 O O . CYS B 1 148 ? -9.945 -1.618 11.648 1 98.44 148 CYS B O 1
ATOM 4238 N N . GLU B 1 149 ? -9.594 -1.746 13.875 1 98.81 149 GLU B N 1
ATOM 4239 C CA . GLU B 1 149 ? -10.586 -0.742 14.25 1 98.81 149 GLU B CA 1
ATOM 4240 C C . GLU B 1 149 ? -9.93 0.607 14.523 1 98.81 149 GLU B C 1
ATOM 4242 O O . GLU B 1 149 ? -8.922 0.68 15.234 1 98.81 149 GLU B O 1
ATOM 4247 N N . ILE B 1 150 ? -10.484 1.677 13.953 1 98.94 150 ILE B N 1
ATOM 4248 C CA . ILE B 1 150 ? -9.867 2.984 14.133 1 98.94 150 ILE B CA 1
ATOM 4249 C C . ILE B 1 150 ? -10.906 3.986 14.625 1 98.94 150 ILE B C 1
ATOM 4251 O O . ILE B 1 150 ? -12.016 4.051 14.094 1 98.94 150 ILE B O 1
ATOM 4255 N N . VAL B 1 151 ? -10.562 4.676 15.656 1 98.94 151 VAL B N 1
ATOM 4256 C CA . VAL B 1 151 ? -11.266 5.883 16.078 1 98.94 151 VAL B CA 1
ATOM 4257 C C . VAL B 1 151 ? -10.469 7.117 15.656 1 98.94 151 VAL B C 1
ATOM 4259 O O . VAL B 1 151 ? -9.273 7.227 15.953 1 98.94 151 VAL B O 1
ATOM 4262 N N . GLY B 1 152 ? -11.094 7.949 14.914 1 98.88 152 GLY B N 1
ATOM 4263 C CA . GLY B 1 152 ? -10.461 9.203 14.547 1 98.88 152 GLY B CA 1
ATOM 4264 C C . GLY B 1 152 ? -10.859 10.359 15.453 1 98.88 152 GLY B C 1
ATOM 4265 O O . GLY B 1 152 ? -12.016 10.461 15.859 1 98.88 152 GLY B O 1
ATOM 4266 N N . LEU B 1 153 ? -9.922 11.188 15.75 1 98.75 153 LEU B N 1
ATOM 4267 C CA . LEU B 1 153 ? -10.133 12.383 16.578 1 98.75 153 LEU B CA 1
ATOM 4268 C C . LEU B 1 153 ? -9.773 13.641 15.797 1 98.75 153 LEU B C 1
ATOM 4270 O O . LEU B 1 153 ? -8.688 13.734 15.219 1 98.75 153 LEU B O 1
ATOM 4274 N N . ASN B 1 154 ? -10.641 14.523 15.75 1 96.62 154 ASN B N 1
ATOM 4275 C CA . ASN B 1 154 ? -10.461 15.797 15.062 1 96.62 154 ASN B CA 1
ATOM 4276 C C . ASN B 1 154 ? -11.281 16.906 15.727 1 96.62 154 ASN B C 1
ATOM 4278 O O . ASN B 1 154 ? -12.305 16.641 16.359 1 96.62 154 ASN B O 1
ATOM 4282 N N . ASN B 1 155 ? -10.875 18.156 15.602 1 95.06 155 ASN B N 1
ATOM 4283 C CA . ASN B 1 155 ? -11.555 19.25 16.312 1 95.06 155 ASN B CA 1
ATOM 4284 C C . ASN B 1 155 ? -12.539 19.969 15.398 1 95.06 155 ASN B C 1
ATOM 4286 O O . ASN B 1 155 ? -13.141 20.969 15.805 1 95.06 155 ASN B O 1
ATOM 4290 N N . ASN B 1 156 ? -12.68 19.609 14.195 1 93.88 156 ASN B N 1
ATOM 4291 C CA . ASN B 1 156 ? -13.531 20.266 13.211 1 93.88 156 ASN B CA 1
ATOM 4292 C C . ASN B 1 156 ? -14.773 19.438 12.906 1 93.88 156 ASN B C 1
ATOM 4294 O O . ASN B 1 156 ? -14.672 18.344 12.336 1 93.88 156 ASN B O 1
ATOM 4298 N N . ASP B 1 157 ? -15.945 19.984 13.211 1 92.94 157 ASP B N 1
ATOM 4299 C CA . ASP B 1 157 ? -17.219 19.266 13.078 1 92.94 157 ASP B CA 1
ATOM 4300 C C . ASP B 1 157 ? -17.5 18.922 11.617 1 92.94 157 ASP B C 1
ATOM 4302 O O . ASP B 1 157 ? -18.016 17.844 11.32 1 92.94 157 ASP B O 1
ATOM 4306 N N . TYR B 1 158 ? -17.156 19.844 10.781 1 91.62 158 TYR B N 1
ATOM 4307 C CA . TYR B 1 158 ? -17.391 19.641 9.359 1 91.62 158 TYR B CA 1
ATOM 4308 C C . TYR B 1 158 ? -16.594 18.438 8.852 1 91.62 158 TYR B C 1
ATOM 4310 O O . TYR B 1 158 ? -17.141 17.578 8.156 1 91.62 158 TYR B O 1
ATOM 4318 N N . GLN B 1 159 ? -15.375 18.312 9.211 1 94.62 159 GLN B N 1
ATOM 4319 C CA . GLN B 1 159 ? -14.516 17.219 8.797 1 94.62 159 GLN B CA 1
ATOM 4320 C C . GLN B 1 159 ? -14.977 15.898 9.422 1 94.62 159 GLN B C 1
ATOM 4322 O O . GLN B 1 159 ? -14.953 14.852 8.773 1 94.62 159 GLN B O 1
ATOM 4327 N N . ILE B 1 160 ? -15.43 15.945 10.625 1 96.06 160 ILE B N 1
ATOM 4328 C CA . ILE B 1 160 ? -15.914 14.75 11.312 1 96.06 160 ILE B CA 1
ATOM 4329 C C . ILE B 1 160 ? -17.156 14.211 10.602 1 96.06 160 ILE B C 1
ATOM 4331 O O . ILE B 1 160 ? -17.281 13.008 10.383 1 96.06 160 ILE B O 1
ATOM 4335 N N . GLU B 1 161 ? -18.047 15.094 10.32 1 94.69 161 GLU B N 1
ATOM 4336 C CA . GLU B 1 161 ? -19.266 14.688 9.617 1 94.69 161 GLU B CA 1
ATOM 4337 C C . GLU B 1 161 ? -18.922 14.031 8.273 1 94.69 161 GLU B C 1
ATOM 4339 O O . GLU B 1 161 ? -19.5 13 7.926 1 94.69 161 GLU B O 1
ATOM 4344 N N . ARG B 1 162 ? -18.062 14.625 7.586 1 94.06 162 ARG B N 1
ATOM 4345 C CA . ARG B 1 162 ? -17.625 14.078 6.301 1 94.06 162 ARG B CA 1
ATOM 4346 C C . ARG B 1 162 ? -16.969 12.719 6.477 1 94.06 162 ARG B C 1
ATOM 4348 O O . ARG B 1 162 ? -17.25 11.789 5.711 1 94.06 162 ARG B O 1
ATOM 4355 N N . ALA B 1 163 ? -16.109 12.641 7.457 1 96.81 163 ALA B N 1
ATOM 4356 C CA . ALA B 1 163 ? -15.406 11.391 7.715 1 96.81 163 ALA B CA 1
ATOM 4357 C C . ALA B 1 163 ? -16.391 10.258 8 1 96.81 163 ALA B C 1
ATOM 4359 O O . ALA B 1 163 ? -16.25 9.164 7.449 1 96.81 163 ALA B O 1
ATOM 4360 N N . ASN B 1 164 ? -17.328 10.531 8.859 1 97.19 164 ASN B N 1
ATOM 4361 C CA . ASN B 1 164 ? -18.328 9.516 9.188 1 97.19 164 ASN B CA 1
ATOM 4362 C C . ASN B 1 164 ? -19.188 9.164 7.973 1 97.19 164 ASN B C 1
ATOM 4364 O O . ASN B 1 164 ? -19.562 8.008 7.785 1 97.19 164 ASN B O 1
ATOM 4368 N N . ASN B 1 165 ? -19.547 10.141 7.184 1 95.81 165 ASN B N 1
ATOM 4369 C CA . ASN B 1 165 ? -20.312 9.883 5.969 1 95.81 165 ASN B CA 1
ATOM 4370 C C . ASN B 1 165 ? -19.547 8.977 5.004 1 95.81 165 ASN B C 1
ATOM 4372 O O . ASN B 1 165 ? -20.125 8.055 4.43 1 95.81 165 ASN B O 1
ATOM 4376 N N . TYR B 1 166 ? -18.281 9.305 4.82 1 95.19 166 TYR B N 1
ATOM 4377 C CA . TYR B 1 166 ? -17.453 8.461 3.961 1 95.19 166 TYR B CA 1
ATOM 4378 C C . TYR B 1 166 ? -17.406 7.027 4.484 1 95.19 166 TYR B C 1
ATOM 4380 O O . TYR B 1 166 ? -17.5 6.074 3.707 1 95.19 166 TYR B O 1
ATOM 4388 N N . ALA B 1 167 ? -17.203 6.883 5.793 1 96.62 167 ALA B N 1
ATOM 4389 C CA . ALA B 1 167 ? -17.141 5.551 6.398 1 96.62 167 ALA B CA 1
ATOM 4390 C C . ALA B 1 167 ? -18.422 4.766 6.125 1 96.62 167 ALA B C 1
ATOM 4392 O O . ALA B 1 167 ? -18.359 3.578 5.789 1 96.62 167 ALA B O 1
ATOM 4393 N N . LYS B 1 168 ? -19.516 5.41 6.254 1 96.12 168 LYS B N 1
ATOM 4394 C CA . LYS B 1 168 ? -20.797 4.766 6 1 96.12 168 LYS B CA 1
ATOM 4395 C C . LYS B 1 168 ? -20.953 4.398 4.527 1 96.12 168 LYS B C 1
ATOM 4397 O O . LYS B 1 168 ? -21.328 3.273 4.199 1 96.12 168 LYS B O 1
ATOM 4402 N N . LYS B 1 169 ? -20.703 5.332 3.654 1 93.5 169 LYS B N 1
ATOM 4403 C CA . LYS B 1 169 ? -20.844 5.125 2.215 1 93.5 169 LYS B CA 1
ATOM 4404 C C . LYS B 1 169 ? -19.984 3.951 1.74 1 93.5 169 LYS B C 1
ATOM 4406 O O . LYS B 1 169 ? -20.375 3.225 0.825 1 93.5 169 LYS B O 1
ATOM 4411 N N . LEU B 1 170 ? -18.891 3.781 2.348 1 93 170 LEU B N 1
ATOM 4412 C CA . LEU B 1 170 ? -17.969 2.736 1.927 1 93 170 LEU B CA 1
ATOM 4413 C C . LEU B 1 170 ? -18.125 1.484 2.781 1 93 170 LEU B C 1
ATOM 4415 O O . LEU B 1 170 ? -17.312 0.564 2.709 1 93 170 LEU B O 1
ATOM 4419 N N . LYS B 1 171 ? -19.094 1.439 3.654 1 93.38 171 LYS B N 1
ATOM 4420 C CA . LYS B 1 171 ? -19.453 0.3 4.488 1 93.38 171 LYS B CA 1
ATOM 4421 C C . LYS B 1 171 ? -18.312 -0.089 5.422 1 93.38 171 LYS B C 1
ATOM 4423 O O . LYS B 1 171 ? -17.984 -1.27 5.551 1 93.38 171 LYS B O 1
ATOM 4428 N N . LEU B 1 172 ? -17.703 0.893 5.957 1 96.25 172 LEU B N 1
ATOM 4429 C CA . LEU B 1 172 ? -16.625 0.685 6.906 1 96.25 172 LEU B CA 1
ATOM 4430 C C . LEU B 1 172 ? -17 1.193 8.289 1 96.25 172 LEU B C 1
ATOM 4432 O O . LEU B 1 172 ? -16.172 1.191 9.203 1 96.25 172 LEU B O 1
ATOM 4436 N N . ASP B 1 173 ? -18.219 1.593 8.484 1 97.19 173 ASP B N 1
ATOM 4437 C CA . ASP B 1 173 ? -18.641 2.232 9.727 1 97.19 173 ASP B CA 1
ATOM 4438 C C . ASP B 1 173 ? -18.703 1.223 10.867 1 97.19 173 ASP B C 1
ATOM 4440 O O . ASP B 1 173 ? -18.844 1.604 12.031 1 97.19 173 ASP B O 1
ATOM 4444 N N . HIS B 1 174 ? -18.516 -0.048 10.602 1 96.81 174 HIS B N 1
ATOM 4445 C CA . HIS B 1 174 ? -18.406 -1.047 11.656 1 96.81 174 HIS B CA 1
ATOM 4446 C C . HIS B 1 174 ? -16.984 -1.083 12.234 1 96.81 174 HIS B C 1
ATOM 4448 O O . HIS B 1 174 ? -16.781 -1.599 13.336 1 96.81 174 HIS B O 1
ATOM 4454 N N . LYS B 1 175 ? -16.016 -0.539 11.539 1 97.94 175 LYS B N 1
ATOM 4455 C CA . LYS B 1 175 ? -14.617 -0.533 11.969 1 97.94 175 LYS B CA 1
ATOM 4456 C C . LYS B 1 175 ? -14.125 0.89 12.219 1 97.94 175 LYS B C 1
ATOM 4458 O O . LYS B 1 175 ? -13.102 1.094 12.867 1 97.94 175 LYS B O 1
ATOM 4463 N N . LEU B 1 176 ? -14.836 1.878 11.695 1 98.56 176 LEU B N 1
ATOM 4464 C CA . LEU B 1 176 ? -14.391 3.264 11.758 1 98.56 176 LEU B CA 1
ATOM 4465 C C . LEU B 1 176 ? -15.398 4.133 12.5 1 98.56 176 LEU B C 1
ATOM 4467 O O . LEU B 1 176 ? -16.609 4.031 12.258 1 98.56 176 LEU B O 1
ATOM 4471 N N . SER B 1 177 ? -14.922 4.93 13.367 1 98.56 177 SER B N 1
ATOM 4472 C CA . SER B 1 177 ? -15.695 5.98 14.016 1 98.56 177 SER B CA 1
ATOM 4473 C C . SER B 1 177 ? -14.867 7.242 14.211 1 98.56 177 SER B C 1
ATOM 4475 O O . SER B 1 177 ? -13.68 7.168 14.531 1 98.56 177 SER B O 1
ATOM 4477 N N . PHE B 1 178 ? -15.469 8.336 13.969 1 98.5 178 PHE B N 1
ATOM 4478 C CA . PHE B 1 178 ? -14.781 9.617 14.078 1 98.5 178 PHE B CA 1
ATOM 4479 C C . PHE B 1 178 ? -15.484 10.523 15.086 1 98.5 178 PHE B C 1
ATOM 4481 O O . PHE B 1 178 ? -16.703 10.695 15.031 1 98.5 178 PHE B O 1
ATOM 4488 N N . VAL B 1 179 ? -14.734 11.094 15.961 1 98 179 VAL B N 1
ATOM 4489 C CA . VAL B 1 179 ? -15.344 11.867 17.031 1 98 179 VAL B CA 1
ATOM 4490 C C . VAL B 1 179 ? -14.695 13.242 17.125 1 98 179 VAL B C 1
ATOM 4492 O O . VAL B 1 179 ? -13.516 13.398 16.812 1 98 179 VAL B O 1
ATOM 4495 N N . LYS B 1 180 ? -15.523 14.211 17.562 1 96.38 180 LYS B N 1
ATOM 4496 C CA . LYS B 1 180 ? -15.055 15.57 17.812 1 96.38 180 LYS B CA 1
ATOM 4497 C C . LYS B 1 180 ? -14.289 15.656 19.125 1 96.38 180 LYS B C 1
ATOM 4499 O O . LYS B 1 180 ? -14.734 15.109 20.141 1 96.38 180 LYS B O 1
ATOM 4504 N N . GLY B 1 181 ? -13.148 16.281 19.062 1 95.75 181 GLY B N 1
ATOM 4505 C CA . GLY B 1 181 ? -12.398 16.484 20.297 1 95.75 181 GLY B CA 1
ATOM 4506 C C . GLY B 1 181 ? -11.125 17.297 20.094 1 95.75 181 GLY B C 1
ATOM 4507 O O . GLY B 1 181 ? -10.742 17.578 18.953 1 95.75 181 GLY B O 1
ATOM 4508 N N . ASP B 1 182 ? -10.547 17.766 21.203 1 95.5 182 ASP B N 1
ATOM 4509 C CA . ASP B 1 182 ? -9.266 18.453 21.25 1 95.5 182 ASP B CA 1
ATOM 4510 C C . ASP B 1 182 ? -8.141 17.5 21.641 1 95.5 182 ASP B C 1
ATOM 4512 O O . ASP B 1 182 ? -8.172 16.906 22.734 1 95.5 182 ASP B O 1
ATOM 4516 N N . PHE B 1 183 ? -7.086 17.359 20.734 1 96.5 183 PHE B N 1
ATOM 4517 C CA . PHE B 1 183 ? -6.047 16.375 21 1 96.5 183 PHE B CA 1
ATOM 4518 C C . PHE B 1 183 ? -5.152 16.812 22.156 1 96.5 183 PHE B C 1
ATOM 4520 O O . PHE B 1 183 ? -4.363 16.016 22.672 1 96.5 183 PHE B O 1
ATOM 4527 N N . MET B 1 184 ? -5.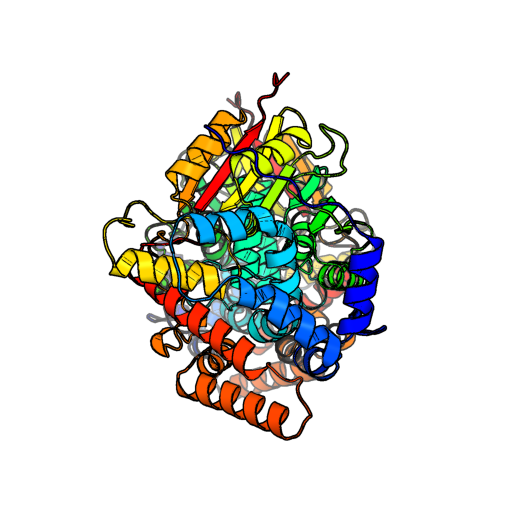281 18.047 22.672 1 96 184 MET B N 1
ATOM 4528 C CA . MET B 1 184 ? -4.566 18.516 23.859 1 96 184 MET B CA 1
ATOM 4529 C C . MET B 1 184 ? -5.293 18.109 25.141 1 96 184 MET B C 1
ATOM 4531 O O . MET B 1 184 ? -4.738 18.203 26.234 1 96 184 MET B O 1
ATOM 4535 N N . GLN B 1 185 ? -6.516 17.703 25.062 1 95 185 GLN B N 1
ATOM 4536 C CA . GLN B 1 185 ? -7.363 17.266 26.172 1 95 185 GLN B CA 1
ATOM 4537 C C . GLN B 1 185 ? -8.367 16.203 25.703 1 95 185 GLN B C 1
ATOM 4539 O O . GLN B 1 185 ? -9.562 16.484 25.594 1 95 185 GLN B O 1
ATOM 4544 N N . MET B 1 186 ? -7.922 15.023 25.484 1 96.12 186 MET B N 1
ATOM 4545 C CA . MET B 1 186 ? -8.719 13.953 24.891 1 96.12 186 MET B CA 1
ATOM 4546 C C . MET B 1 186 ? -9.703 13.383 25.906 1 96.12 186 MET B C 1
ATOM 4548 O O . MET B 1 186 ? -9.375 13.227 27.078 1 96.12 186 MET B O 1
ATOM 4552 N N . ASP B 1 187 ? -10.938 13.133 25.406 1 95.56 187 ASP B N 1
ATOM 4553 C CA . ASP B 1 187 ? -11.977 12.547 26.234 1 95.56 187 ASP B CA 1
ATOM 4554 C C . ASP B 1 187 ? -12.008 11.023 26.094 1 95.56 187 ASP B C 1
ATOM 4556 O O . ASP B 1 187 ? -13.047 10.445 25.781 1 95.56 187 ASP B O 1
ATOM 4560 N N . PHE B 1 188 ? -10.945 10.375 26.141 1 98.06 188 PHE B N 1
ATOM 4561 C CA . PHE B 1 188 ? -10.828 8.922 26.141 1 98.06 188 PHE B CA 1
ATOM 4562 C C . PHE B 1 188 ? -10.305 8.422 27.484 1 98.06 188 PHE B C 1
ATOM 4564 O O . PHE B 1 188 ? -9.516 9.102 28.141 1 98.06 188 PHE B O 1
ATOM 4571 N N . GLU B 1 189 ? -10.758 7.332 27.938 1 98.19 189 GLU B N 1
ATOM 4572 C CA . GLU B 1 189 ? -10.195 6.699 29.125 1 98.19 189 GLU B CA 1
ATOM 4573 C C . GLU B 1 189 ? -8.727 6.34 28.906 1 98.19 189 GLU B C 1
ATOM 4575 O O . GLU B 1 189 ? -8.32 5.992 27.797 1 98.19 189 GLU B O 1
ATOM 4580 N N . PRO B 1 190 ? -7.918 6.477 29.984 1 98 190 PRO B N 1
ATOM 4581 C CA . PRO B 1 190 ? -6.531 6.027 29.859 1 98 190 PRO B CA 1
ATOM 4582 C C . PRO B 1 190 ? -6.422 4.586 29.359 1 98 190 PRO B C 1
ATOM 4584 O O . PRO B 1 190 ? -7.316 3.775 29.609 1 98 190 PRO B O 1
ATOM 4587 N N . GLU B 1 191 ? -5.379 4.324 28.625 1 98.44 191 GLU B N 1
ATOM 4588 C CA . GLU B 1 191 ? -5.035 2.967 28.219 1 98.44 191 GLU B CA 1
ATOM 4589 C C . GLU B 1 191 ? -6.184 2.316 27.453 1 98.44 191 GLU B C 1
ATOM 4591 O O . GLU B 1 191 ? -6.547 1.171 27.719 1 98.44 191 GLU B O 1
ATOM 4596 N N . THR B 1 192 ? -6.762 3.021 26.562 1 98.69 192 THR B N 1
ATOM 4597 C CA . THR B 1 192 ? -7.891 2.564 25.766 1 98.69 192 THR B CA 1
ATOM 4598 C C . THR B 1 192 ? -7.406 1.933 24.453 1 98.69 192 THR B C 1
ATOM 4600 O O . THR B 1 192 ? -7.988 0.953 23.984 1 98.69 192 THR B O 1
ATOM 4603 N N . PHE B 1 193 ? -6.363 2.426 23.891 1 98.88 193 PHE B N 1
ATOM 4604 C CA . PHE B 1 193 ? -5.977 2.074 22.531 1 98.88 193 PHE B CA 1
ATOM 4605 C C . PHE B 1 193 ? -4.715 1.225 22.531 1 98.88 193 PHE B C 1
ATOM 4607 O O . PHE B 1 193 ? -3.828 1.417 23.359 1 98.88 193 PHE B O 1
ATOM 4614 N N . ASP B 1 194 ? -4.617 0.301 21.562 1 98.88 194 ASP B N 1
ATOM 4615 C CA . ASP B 1 194 ? -3.432 -0.522 21.359 1 98.88 194 ASP B CA 1
ATOM 4616 C C . ASP B 1 194 ? -2.348 0.257 20.609 1 98.88 194 ASP B C 1
ATOM 4618 O O . ASP B 1 194 ? -1.155 -0.006 20.781 1 98.88 194 ASP B O 1
ATOM 4622 N N . ALA B 1 195 ? -2.729 1.156 19.781 1 98.94 195 ALA B N 1
ATOM 4623 C CA . ALA B 1 195 ? -1.846 1.978 18.953 1 98.94 195 ALA B CA 1
ATOM 4624 C C . ALA B 1 195 ? -2.469 3.342 18.688 1 98.94 195 ALA B C 1
ATOM 4626 O O . ALA B 1 195 ? -3.693 3.49 18.703 1 98.94 195 ALA B O 1
ATOM 4627 N N . VAL B 1 196 ? -1.641 4.336 18.438 1 99 196 VAL B N 1
ATOM 4628 C CA . VAL B 1 196 ? -2.045 5.676 18.031 1 99 196 VAL B CA 1
ATOM 4629 C C . VAL B 1 196 ? -1.15 6.164 16.891 1 99 196 VAL B C 1
ATOM 4631 O O . VAL B 1 196 ? 0.06 5.93 16.906 1 99 196 VAL B O 1
ATOM 4634 N N . TYR B 1 197 ? -1.72 6.738 15.938 1 98.94 197 TYR B N 1
ATOM 4635 C CA . TYR B 1 197 ? -0.882 7.41 14.945 1 98.94 197 TYR B CA 1
ATOM 4636 C C . TYR B 1 197 ? -1.388 8.82 14.672 1 98.94 197 TYR B C 1
ATOM 4638 O O . TYR B 1 197 ? -2.533 9.148 14.992 1 98.94 197 TYR B O 1
ATOM 4646 N N . SER B 1 198 ? -0.564 9.641 14.234 1 98.94 198 SER B N 1
ATOM 4647 C CA . SER B 1 198 ? -0.873 10.977 13.75 1 98.94 198 SER B CA 1
ATOM 4648 C C . SER B 1 198 ? -0.094 11.297 12.477 1 98.94 198 SER B C 1
ATOM 4650 O O . SER B 1 198 ? 1.119 11.086 12.414 1 98.94 198 SER B O 1
ATOM 4652 N N . ILE B 1 199 ? -0.774 11.719 11.523 1 98.81 199 ILE B N 1
ATOM 4653 C CA . ILE B 1 199 ? -0.158 12.078 10.25 1 98.81 199 ILE B CA 1
ATOM 4654 C C . ILE B 1 199 ? -0.285 13.578 10.023 1 98.81 199 ILE B C 1
ATOM 4656 O O . ILE B 1 199 ? -1.356 14.07 9.656 1 98.81 199 ILE B O 1
ATOM 4660 N N . GLU B 1 200 ? 0.808 14.305 10.227 1 98.38 200 GLU B N 1
ATOM 4661 C CA . GLU B 1 200 ? 0.923 15.727 9.922 1 98.38 200 GLU B CA 1
ATOM 4662 C C . GLU B 1 200 ? -0.149 16.531 10.648 1 98.38 200 GLU B C 1
ATOM 4664 O O . GLU B 1 200 ? -0.753 17.438 10.07 1 98.38 200 GLU B O 1
ATOM 4669 N N . ALA B 1 201 ? -0.396 16.203 11.883 1 98.44 201 ALA B N 1
ATOM 4670 C CA . ALA B 1 201 ? -1.495 16.875 12.578 1 98.44 201 ALA B CA 1
ATOM 4671 C C . ALA B 1 201 ? -1.022 17.469 13.906 1 98.44 201 ALA B C 1
ATOM 4673 O O . ALA B 1 201 ? -1.438 18.562 14.281 1 98.44 201 ALA B O 1
ATOM 4674 N N . THR B 1 202 ? -0.142 16.781 14.586 1 98.38 202 THR B N 1
ATOM 4675 C CA . THR B 1 202 ? 0.249 17.203 15.93 1 98.38 202 THR B CA 1
ATOM 4676 C C . THR B 1 202 ? 1.047 18.5 15.867 1 98.38 202 THR B C 1
ATOM 4678 O O . THR B 1 202 ? 1.228 19.172 16.891 1 98.38 202 THR B O 1
ATOM 4681 N N . VAL B 1 203 ? 1.453 18.922 14.703 1 97.75 203 VAL B N 1
ATOM 4682 C CA . VAL B 1 203 ? 2.191 20.172 14.508 1 97.75 203 VAL B CA 1
ATOM 4683 C C . VAL B 1 203 ? 1.325 21.359 14.922 1 97.75 203 VAL B C 1
ATOM 4685 O O . VAL B 1 203 ? 1.844 22.422 15.25 1 97.75 203 VAL B O 1
ATOM 4688 N N . HIS B 1 204 ? 0.047 21.188 14.969 1 96.94 204 HIS B N 1
ATOM 4689 C CA . HIS B 1 204 ? -0.869 22.266 15.312 1 96.94 204 HIS B CA 1
ATOM 4690 C C . HIS B 1 204 ? -0.952 22.453 16.828 1 96.94 204 HIS B C 1
ATOM 4692 O O . HIS B 1 204 ? -1.568 23.422 17.297 1 96.94 204 HIS B O 1
ATOM 4698 N N . ALA B 1 205 ? -0.392 21.578 17.562 1 96.44 205 ALA B N 1
ATOM 4699 C CA . ALA B 1 205 ? -0.364 21.734 19.016 1 96.44 205 ALA B CA 1
ATOM 4700 C C . ALA B 1 205 ? 0.493 22.922 19.422 1 96.44 205 ALA B C 1
ATOM 4702 O O . ALA B 1 205 ? 1.562 23.156 18.859 1 96.44 205 ALA B O 1
ATOM 4703 N N . PRO B 1 206 ? 0.006 23.672 20.438 1 94.69 206 PRO B N 1
ATOM 4704 C CA . PRO B 1 206 ? 0.844 24.766 20.938 1 94.69 206 PRO B CA 1
ATOM 4705 C C . PRO B 1 206 ? 2.127 24.266 21.594 1 94.69 206 PRO B C 1
ATOM 4707 O O . PRO B 1 206 ? 3.152 24.953 21.547 1 94.69 206 PRO B O 1
ATOM 4710 N N . VAL B 1 207 ? 2.049 23.156 22.234 1 93.94 207 VAL B N 1
ATOM 4711 C CA . VAL B 1 207 ? 3.184 22.469 22.844 1 93.94 207 VAL B CA 1
ATOM 4712 C C . VAL B 1 207 ? 3.133 20.984 22.5 1 93.94 207 VAL B C 1
ATOM 4714 O O . VAL B 1 207 ? 2.148 20.297 22.797 1 93.94 207 VAL B O 1
ATOM 4717 N N . LEU B 1 208 ? 4.25 20.438 21.922 1 97.69 208 LEU B N 1
ATOM 4718 C CA . LEU B 1 208 ? 4.25 19.047 21.484 1 97.69 208 LEU B CA 1
ATOM 4719 C C . LEU B 1 208 ? 4.156 18.094 22.656 1 97.69 208 LEU B C 1
ATOM 4721 O O . LEU B 1 208 ? 3.494 17.062 22.578 1 97.69 208 LEU B O 1
ATOM 4725 N N . GLU B 1 209 ? 4.793 18.438 23.75 1 97.44 209 GLU B N 1
ATOM 4726 C CA . GLU B 1 209 ? 4.746 17.578 24.922 1 97.44 209 GLU B CA 1
ATOM 4727 C C . GLU B 1 209 ? 3.314 17.375 25.406 1 97.44 209 GLU B C 1
ATOM 4729 O O . GLU B 1 209 ? 2.971 16.328 25.938 1 97.44 209 GLU B O 1
ATOM 4734 N N . GLY B 1 210 ? 2.516 18.422 25.297 1 96.88 210 GLY B N 1
ATOM 4735 C CA . GLY B 1 210 ? 1.121 18.328 25.688 1 96.88 210 GLY B CA 1
ATOM 4736 C C . GLY B 1 210 ? 0.353 17.266 24.922 1 96.88 210 GLY B C 1
ATOM 4737 O O . GLY B 1 210 ? -0.277 16.391 25.516 1 96.88 210 GLY B O 1
ATOM 4738 N N . VAL B 1 211 ? 0.408 17.344 23.578 1 98.19 211 VAL B N 1
ATOM 4739 C CA . VAL B 1 211 ? -0.342 16.391 22.766 1 98.19 211 VAL B CA 1
ATOM 4740 C C . VAL B 1 211 ? 0.268 15.008 22.891 1 98.19 211 VAL B C 1
ATOM 4742 O O . VAL B 1 211 ? -0.456 14.008 22.969 1 98.19 211 VAL B O 1
ATOM 4745 N N . TYR B 1 212 ? 1.594 14.891 22.891 1 98.81 212 TYR B N 1
ATOM 4746 C CA . TYR B 1 212 ? 2.236 13.594 23.078 1 98.81 212 TYR B CA 1
ATOM 4747 C C . TYR B 1 212 ? 1.876 13 24.422 1 98.81 212 TYR B C 1
ATOM 4749 O O . TYR B 1 212 ? 1.739 11.781 24.562 1 98.81 212 TYR B O 1
ATOM 4757 N N . GLY B 1 213 ? 1.755 13.883 25.453 1 98.62 213 GLY B N 1
ATOM 4758 C CA . GLY B 1 213 ? 1.315 13.422 26.75 1 98.62 213 GLY B CA 1
ATOM 4759 C C . GLY B 1 213 ? -0.084 12.836 26.75 1 98.62 213 GLY B C 1
ATOM 4760 O O . GLY B 1 213 ? -0.34 11.812 27.375 1 98.62 213 GLY B O 1
ATOM 4761 N N . GLN B 1 214 ? -1.006 13.492 26.047 1 98.62 214 GLN B N 1
ATOM 4762 C CA . GLN B 1 214 ? -2.355 12.961 25.906 1 98.62 214 GLN B CA 1
ATOM 4763 C C . GLN B 1 214 ? -2.336 11.602 25.203 1 98.62 214 GLN B C 1
ATOM 4765 O O . GLN B 1 214 ? -3.059 10.688 25.594 1 98.62 214 GLN B O 1
ATOM 4770 N N . ILE B 1 215 ? -1.525 11.484 24.188 1 98.88 215 ILE B N 1
ATOM 4771 C CA . ILE B 1 215 ? -1.406 10.242 23.453 1 98.88 215 ILE B CA 1
ATOM 4772 C C . ILE B 1 215 ? -0.853 9.148 24.359 1 98.88 215 ILE B C 1
ATOM 4774 O O . ILE B 1 215 ? -1.352 8.016 24.359 1 98.88 215 ILE B O 1
ATOM 4778 N N . TYR B 1 216 ? 0.145 9.547 25.109 1 98.81 216 TYR B N 1
ATOM 4779 C CA . TYR B 1 216 ? 0.723 8.609 26.062 1 98.81 216 TYR B CA 1
ATOM 4780 C C . TYR B 1 216 ? -0.339 8.086 27.031 1 98.81 216 TYR B C 1
ATOM 4782 O O . TYR B 1 216 ? -0.39 6.891 27.312 1 98.81 216 TYR B O 1
ATOM 4790 N N . LYS B 1 217 ? -1.183 8.953 27.5 1 98.44 217 LYS B N 1
ATOM 4791 C CA . LYS B 1 217 ? -2.225 8.625 28.469 1 98.44 217 LYS B CA 1
ATOM 4792 C C . LYS B 1 217 ? -3.213 7.613 27.891 1 98.44 217 LYS B C 1
ATOM 4794 O O . LYS B 1 217 ? -3.592 6.656 28.562 1 98.44 217 LYS B O 1
ATOM 4799 N N . VAL B 1 218 ? -3.582 7.719 26.656 1 98.75 218 VAL B N 1
ATOM 4800 C CA . VAL B 1 218 ? -4.664 6.906 26.109 1 98.75 218 VAL B CA 1
ATOM 4801 C C . VAL B 1 218 ? -4.098 5.602 25.547 1 98.75 218 VAL B C 1
ATOM 4803 O O . VAL B 1 218 ? -4.848 4.664 25.266 1 98.75 218 VAL B O 1
ATOM 4806 N N . LEU B 1 219 ? -2.848 5.52 25.391 1 98.81 219 LEU B N 1
ATOM 4807 C CA . LEU B 1 219 ? -2.186 4.32 24.891 1 98.81 219 LEU B CA 1
ATOM 4808 C C . LEU B 1 219 ? -2.025 3.283 26 1 98.81 219 LEU B C 1
ATOM 4810 O O . LEU B 1 219 ? -1.664 3.623 27.125 1 98.81 219 LEU B O 1
ATOM 4814 N N . LYS B 1 220 ? -2.285 2.039 25.688 1 98.69 220 LYS B N 1
ATOM 4815 C CA . LYS B 1 220 ? -2.006 0.948 26.625 1 98.69 220 LYS B CA 1
ATOM 4816 C C . LYS B 1 220 ? -0.504 0.791 26.844 1 98.69 220 LYS B C 1
ATOM 4818 O O . LYS B 1 220 ? 0.299 1.119 25.969 1 98.69 220 LYS B O 1
ATOM 4823 N N . PRO B 1 221 ? -0.134 0.289 28.109 1 98.5 221 PRO B N 1
ATOM 4824 C CA . PRO B 1 221 ? 1.27 -0.111 28.25 1 98.5 221 PRO B CA 1
ATOM 4825 C C . PRO B 1 221 ? 1.716 -1.07 27.141 1 98.5 221 PRO B C 1
ATOM 4827 O O . PRO B 1 221 ? 0.977 -1.99 26.781 1 98.5 221 PRO B O 1
ATOM 4830 N N . GLY B 1 222 ? 2.869 -0.828 26.641 1 98.44 222 GLY B N 1
ATOM 4831 C CA . GLY B 1 222 ? 3.348 -1.629 25.516 1 98.44 222 GLY B CA 1
ATOM 4832 C C . GLY B 1 222 ? 2.828 -1.153 24.188 1 98.44 222 GLY B C 1
ATOM 4833 O O . GLY B 1 222 ? 3.277 -1.623 23.125 1 98.44 222 GLY B O 1
ATOM 4834 N N . GLY B 1 223 ? 1.899 -0.187 24.234 1 98.69 223 GLY B N 1
ATOM 4835 C CA . GLY B 1 223 ? 1.314 0.325 23.016 1 98.69 223 GLY B CA 1
ATOM 4836 C C . GLY B 1 223 ? 2.289 1.14 22.188 1 98.69 223 GLY B C 1
ATOM 4837 O O . GLY B 1 223 ? 3.354 1.528 22.672 1 98.69 223 GLY B O 1
ATOM 4838 N N . VAL B 1 224 ? 1.984 1.381 20.922 1 98.88 224 VAL B N 1
ATOM 4839 C CA . VAL B 1 224 ? 2.885 2.035 19.984 1 98.88 224 VAL B CA 1
ATOM 4840 C C . VAL B 1 224 ? 2.254 3.33 19.484 1 98.88 224 VAL B C 1
ATOM 4842 O O . VAL B 1 224 ? 1.043 3.391 19.25 1 98.88 224 VAL B O 1
ATOM 4845 N N . PHE B 1 225 ? 3.072 4.352 19.422 1 98.94 225 PHE B N 1
ATOM 4846 C CA . PHE B 1 225 ? 2.701 5.613 18.797 1 98.94 225 PHE B CA 1
ATOM 4847 C C . PHE B 1 225 ? 3.576 5.891 17.578 1 98.94 225 PHE B C 1
ATOM 4849 O O . PHE B 1 225 ? 4.805 5.84 17.672 1 98.94 225 PHE B O 1
ATOM 4856 N N . GLY B 1 226 ? 2.951 6.035 16.391 1 98.94 226 GLY B N 1
ATOM 4857 C CA . GLY B 1 226 ? 3.629 6.453 15.172 1 98.94 226 GLY B CA 1
ATOM 4858 C C . GLY B 1 226 ? 3.191 7.82 14.688 1 98.94 226 GLY B C 1
ATOM 4859 O O . GLY B 1 226 ? 2 8.141 14.688 1 98.94 226 GLY B O 1
ATOM 4860 N N . VAL B 1 227 ? 4.191 8.656 14.211 1 98.94 227 VAL B N 1
ATOM 4861 C CA . VAL B 1 227 ? 3.805 10 13.789 1 98.94 227 VAL B CA 1
ATOM 4862 C C . VAL B 1 227 ? 4.684 10.453 12.625 1 98.94 227 VAL B C 1
ATOM 4864 O O . VAL B 1 227 ? 5.891 10.188 12.617 1 98.94 227 VAL B O 1
ATOM 4867 N N . TYR B 1 228 ? 4.102 10.922 11.594 1 98.88 228 TYR B N 1
ATOM 4868 C CA . TYR B 1 228 ? 4.75 11.82 10.648 1 98.88 228 TYR B CA 1
ATOM 4869 C C . TYR B 1 228 ? 4.652 13.266 11.125 1 98.88 228 TYR B C 1
ATOM 4871 O O . TYR B 1 228 ? 3.639 13.938 10.898 1 98.88 228 TYR B O 1
ATOM 4879 N N . GLU B 1 229 ? 5.695 13.766 11.688 1 98.81 229 GLU B N 1
ATOM 4880 C CA . GLU B 1 229 ? 5.676 15.078 12.32 1 98.81 229 GLU B CA 1
ATOM 4881 C C . GLU B 1 229 ? 6.254 16.141 11.398 1 98.81 229 GLU B C 1
ATOM 4883 O O . GLU B 1 229 ? 7.242 15.906 10.703 1 98.81 229 GLU B O 1
ATOM 4888 N N . TRP B 1 230 ? 5.508 17.281 11.328 1 98.75 230 TRP B N 1
ATOM 4889 C CA . TRP B 1 230 ? 6.086 18.453 10.688 1 98.75 230 TRP B CA 1
ATOM 4890 C C . TRP B 1 230 ? 7.117 19.109 11.594 1 98.75 230 TRP B C 1
ATOM 4892 O O . TRP B 1 230 ? 6.793 19.547 12.703 1 98.75 230 TRP B O 1
ATOM 4902 N N . VAL B 1 231 ? 8.344 19.203 11.125 1 98.81 231 VAL B N 1
ATOM 4903 C CA . VAL B 1 231 ? 9.375 19.844 11.938 1 98.81 231 VAL B CA 1
ATOM 4904 C C . VAL B 1 231 ? 10.344 20.609 11.031 1 98.81 231 VAL B C 1
ATOM 4906 O O . VAL B 1 231 ? 10.469 20.297 9.852 1 98.81 231 VAL B O 1
ATOM 4909 N N . MET B 1 232 ? 10.922 21.656 11.625 1 98.69 232 MET B N 1
ATOM 4910 C CA . MET B 1 232 ? 12.102 22.219 11 1 98.69 232 MET B CA 1
ATOM 4911 C C . MET B 1 232 ? 13.32 21.312 11.188 1 98.69 232 MET B C 1
ATOM 4913 O O . MET B 1 232 ? 13.508 20.75 12.266 1 98.69 232 MET B O 1
ATOM 4917 N N . THR B 1 233 ? 14.07 21.156 10.148 1 98.31 233 THR B N 1
ATOM 4918 C CA . THR B 1 233 ? 15.227 20.266 10.195 1 98.31 233 THR B CA 1
ATOM 4919 C C . THR B 1 233 ? 16.406 20.938 10.883 1 98.31 233 THR B C 1
ATOM 4921 O O . THR B 1 233 ? 16.297 22.078 11.359 1 98.31 233 THR B O 1
ATOM 4924 N N . ASP B 1 234 ? 17.547 20.188 10.93 1 97.06 234 ASP B N 1
ATOM 4925 C CA . ASP B 1 234 ? 18.75 20.719 11.547 1 97.06 234 ASP B CA 1
ATOM 4926 C C . ASP B 1 234 ? 19.359 21.828 10.695 1 97.06 234 ASP B C 1
ATOM 4928 O O . ASP B 1 234 ? 20.188 22.609 11.18 1 97.06 234 ASP B O 1
ATOM 4932 N N . GLU B 1 235 ? 18.969 21.969 9.469 1 97.5 235 GLU B N 1
ATOM 4933 C CA . GLU B 1 235 ? 19.469 22.984 8.562 1 97.5 235 GLU B CA 1
ATOM 4934 C C . GLU B 1 235 ? 18.797 24.328 8.836 1 97.5 235 GLU B C 1
ATOM 4936 O O . GLU B 1 235 ? 19.266 25.375 8.375 1 97.5 235 GLU B O 1
ATOM 4941 N N . TYR B 1 236 ? 17.734 24.328 9.531 1 98.19 236 TYR B N 1
ATOM 4942 C CA . TYR B 1 236 ? 17.016 25.562 9.867 1 98.19 236 TYR B CA 1
ATOM 4943 C C . TYR B 1 236 ? 17.797 26.375 10.906 1 98.19 236 TYR B C 1
ATOM 4945 O O . TYR B 1 236 ? 18.156 25.844 11.961 1 98.19 236 TYR B O 1
ATOM 4953 N N . ASP B 1 237 ? 18.062 27.594 10.578 1 97.31 237 ASP B N 1
ATOM 4954 C CA . ASP B 1 237 ? 18.719 28.562 11.445 1 97.31 237 ASP B CA 1
ATOM 4955 C C . ASP B 1 237 ? 17.797 29.719 11.781 1 97.31 237 ASP B C 1
ATOM 4957 O O . ASP B 1 237 ? 17.531 30.578 10.945 1 97.31 237 ASP B O 1
ATOM 4961 N N . GLU B 1 238 ? 17.391 29.797 13.039 1 93.44 238 GLU B N 1
ATOM 4962 C CA . GLU B 1 238 ? 16.422 30.797 13.484 1 93.44 238 GLU B CA 1
ATOM 4963 C C . GLU B 1 238 ? 17.016 32.219 13.375 1 93.44 238 GLU B C 1
ATOM 4965 O O . GLU B 1 238 ? 16.266 33.188 13.352 1 93.44 238 GLU B O 1
ATOM 4970 N N . THR B 1 239 ? 18.281 32.344 13.344 1 95 239 THR B N 1
ATOM 4971 C CA . THR B 1 239 ? 18.906 33.656 13.266 1 95 239 THR B CA 1
ATOM 4972 C C . THR B 1 239 ? 18.969 34.125 11.82 1 95 239 THR B C 1
ATOM 4974 O O . THR B 1 239 ? 19.234 35.312 11.562 1 95 239 THR B O 1
ATOM 4977 N N . ASN B 1 240 ? 18.766 33.219 10.922 1 96.69 240 ASN B N 1
ATOM 4978 C CA . ASN B 1 240 ? 18.734 33.562 9.508 1 96.69 240 ASN B CA 1
ATOM 4979 C C . ASN B 1 240 ? 17.375 34.094 9.086 1 96.69 240 ASN B C 1
ATOM 4981 O O . ASN B 1 240 ? 16.375 33.375 9.133 1 96.69 240 ASN B O 1
ATOM 4985 N N . GLU B 1 241 ? 17.312 35.312 8.57 1 95.56 241 GLU B N 1
ATOM 4986 C CA . GLU B 1 241 ? 16.062 36 8.242 1 95.56 241 GLU B CA 1
ATOM 4987 C C . GLU B 1 241 ? 15.297 35.25 7.16 1 95.56 241 GLU B C 1
ATOM 4989 O O . GLU B 1 241 ? 14.07 35.156 7.219 1 95.56 241 GLU B O 1
ATOM 4994 N N . GLU B 1 242 ? 16 34.781 6.207 1 96.56 242 GLU B N 1
ATOM 4995 C CA . GLU B 1 242 ? 15.352 34.062 5.133 1 96.56 242 GLU B CA 1
ATOM 4996 C C . GLU B 1 242 ? 14.734 32.75 5.652 1 96.56 242 GLU B C 1
ATOM 4998 O O . GLU B 1 242 ? 13.648 32.375 5.227 1 96.56 242 GLU B O 1
ATOM 5003 N N . HIS B 1 243 ? 15.438 32.062 6.484 1 97.56 243 HIS B N 1
ATOM 5004 C CA . HIS B 1 243 ? 14.906 30.859 7.102 1 97.56 243 HIS B CA 1
ATOM 5005 C C . HIS B 1 243 ? 13.633 31.156 7.891 1 97.56 243 HIS B C 1
ATOM 5007 O O . HIS B 1 243 ? 12.641 30.438 7.781 1 97.56 243 HIS B O 1
ATOM 5013 N N . ARG B 1 244 ? 13.633 32.25 8.594 1 95.69 244 ARG B N 1
ATOM 5014 C CA . ARG B 1 244 ? 12.477 32.625 9.391 1 95.69 244 ARG B CA 1
ATOM 5015 C C . ARG B 1 244 ? 11.281 32.938 8.5 1 95.69 244 ARG B C 1
ATOM 5017 O O . ARG B 1 244 ? 10.141 32.625 8.852 1 95.69 244 ARG B O 1
ATOM 5024 N N . LYS B 1 245 ? 11.594 33.594 7.461 1 95.38 245 LYS B N 1
ATOM 5025 C CA . LYS B 1 245 ? 10.539 33.938 6.516 1 95.38 245 LYS B CA 1
ATOM 5026 C C . LYS B 1 245 ? 9.859 32.688 5.973 1 95.38 245 LYS B C 1
ATOM 5028 O O . LYS B 1 245 ? 8.633 32.625 5.863 1 95.38 245 LYS B O 1
ATOM 5033 N N . ILE B 1 246 ? 10.633 31.719 5.637 1 96.62 246 ILE B N 1
ATOM 5034 C CA . ILE B 1 246 ? 10.109 30.453 5.109 1 96.62 246 ILE B CA 1
ATOM 5035 C C . ILE B 1 246 ? 9.289 29.75 6.184 1 96.62 246 ILE B C 1
ATOM 5037 O O . ILE B 1 246 ? 8.172 29.297 5.922 1 96.62 246 ILE B O 1
ATOM 5041 N N . ALA B 1 247 ? 9.82 29.656 7.379 1 96.62 247 ALA B N 1
ATOM 5042 C CA . ALA B 1 247 ? 9.094 29.031 8.484 1 96.62 247 ALA B CA 1
ATOM 5043 C C . ALA B 1 247 ? 7.766 29.734 8.734 1 96.62 247 ALA B C 1
ATOM 5045 O O . ALA B 1 247 ? 6.73 29.078 8.906 1 96.62 247 ALA B O 1
ATOM 5046 N N . TYR B 1 248 ? 7.812 31.047 8.742 1 94.75 248 TYR B N 1
ATOM 5047 C CA . TYR B 1 248 ? 6.609 31.844 8.969 1 94.75 248 TYR B CA 1
ATOM 5048 C C . TYR B 1 248 ? 5.602 31.625 7.852 1 94.75 248 TYR B C 1
ATOM 5050 O O . TYR B 1 248 ? 4.398 31.531 8.102 1 94.75 248 TYR B O 1
ATOM 5058 N N . GLY B 1 249 ? 6.059 31.594 6.652 1 94.25 249 GLY B N 1
ATOM 5059 C CA . GLY B 1 249 ? 5.188 31.312 5.52 1 94.25 249 GLY B CA 1
ATOM 5060 C C . GLY B 1 249 ? 4.484 29.984 5.625 1 94.25 249 GLY B C 1
ATOM 5061 O O . GLY B 1 249 ? 3.314 29.859 5.262 1 94.25 249 GLY B O 1
ATOM 5062 N N . ILE B 1 250 ? 5.211 28.953 6.082 1 96.12 250 ILE B N 1
ATOM 5063 C CA . ILE B 1 250 ? 4.629 27.625 6.297 1 96.12 250 ILE B CA 1
ATOM 5064 C C . ILE B 1 250 ? 3.566 27.703 7.395 1 96.12 250 ILE B C 1
ATOM 5066 O O . ILE B 1 250 ? 2.48 27.141 7.254 1 96.12 250 ILE B O 1
ATOM 5070 N N . GLU B 1 251 ? 3.838 28.438 8.477 1 95 251 GLU B N 1
ATOM 5071 C CA . GLU B 1 251 ? 2.895 28.609 9.586 1 95 251 GLU B CA 1
ATOM 5072 C C . GLU B 1 251 ? 1.604 29.266 9.117 1 95 251 GLU B C 1
ATOM 5074 O O . GLU B 1 251 ? 0.512 28.75 9.344 1 95 251 GLU B O 1
ATOM 5079 N N . VAL B 1 252 ? 1.729 30.359 8.398 1 92.25 252 VAL B N 1
ATOM 5080 C CA . VAL B 1 252 ? 0.583 31.109 7.906 1 92.25 252 VAL B CA 1
ATOM 5081 C C . VAL B 1 252 ? -0.222 30.25 6.93 1 92.25 252 VAL B C 1
ATOM 5083 O O . VAL B 1 252 ? -1.444 30.141 7.051 1 92.25 252 VAL B O 1
ATOM 5086 N N . GLY B 1 253 ? 0.477 29.641 6.059 1 91.75 253 GLY B N 1
ATOM 5087 C CA . GLY B 1 253 ? -0.169 28.938 4.961 1 91.75 253 GLY B CA 1
ATOM 5088 C C . GLY B 1 253 ? -0.846 27.656 5.395 1 91.75 253 GLY B C 1
ATOM 5089 O O . GLY B 1 253 ? -1.687 27.109 4.668 1 91.75 253 GLY B O 1
ATOM 5090 N N . ASP B 1 254 ? -0.495 27.172 6.551 1 94.19 254 ASP B N 1
ATOM 5091 C CA . ASP B 1 254 ? -1.017 25.875 6.969 1 94.19 254 ASP B CA 1
ATOM 5092 C C . ASP B 1 254 ? -1.664 25.969 8.352 1 94.19 254 ASP B C 1
ATOM 5094 O O . ASP B 1 254 ? -1.959 24.938 8.969 1 94.19 254 ASP B O 1
ATOM 5098 N N . GLY B 1 255 ? -1.872 27.188 8.844 1 93.31 255 GLY B N 1
ATOM 5099 C CA . GLY B 1 255 ? -2.557 27.391 10.109 1 93.31 255 GLY B CA 1
ATOM 5100 C C . GLY B 1 255 ? -1.829 26.781 11.289 1 93.31 255 GLY B C 1
ATOM 5101 O O . GLY B 1 255 ? -2.455 26.203 12.18 1 93.31 255 GLY B O 1
ATOM 5102 N N . ILE B 1 256 ? -0.537 26.812 11.273 1 95.56 256 ILE B N 1
ATOM 5103 C CA . ILE B 1 256 ? 0.299 26.25 12.328 1 95.56 256 ILE B CA 1
ATOM 5104 C C . ILE B 1 256 ? 0.734 27.359 13.281 1 95.56 256 ILE B C 1
ATOM 5106 O O . ILE B 1 256 ? 1.354 28.344 12.859 1 95.56 256 ILE B O 1
ATOM 5110 N N . PRO B 1 257 ? 0.436 27.203 14.547 1 94.38 257 PRO B N 1
ATOM 5111 C CA . PRO B 1 257 ? 0.792 28.281 15.484 1 94.38 257 PRO B CA 1
ATOM 5112 C C . PRO B 1 257 ? 2.295 28.547 15.523 1 94.38 257 PRO B C 1
ATOM 5114 O O . PRO B 1 257 ? 2.719 29.703 15.578 1 94.38 257 PRO B O 1
ATOM 5117 N N . LYS B 1 258 ? 3.002 27.5 15.531 1 94.62 258 LYS B N 1
ATOM 5118 C CA . LYS B 1 258 ? 4.457 27.594 15.586 1 94.62 258 LYS B CA 1
ATOM 5119 C C . LYS B 1 258 ? 5.117 26.312 15.102 1 94.62 258 LYS B C 1
ATOM 5121 O O . LYS B 1 258 ? 4.727 25.219 15.508 1 94.62 258 LYS B O 1
ATOM 5126 N N . MET B 1 259 ? 6.109 26.5 14.242 1 96.75 259 MET B N 1
ATOM 5127 C CA . MET B 1 259 ? 6.918 25.359 13.82 1 96.75 259 MET B CA 1
ATOM 5128 C C . MET B 1 259 ? 8.031 25.094 14.828 1 96.75 259 MET B C 1
ATOM 5130 O O . MET B 1 259 ? 8.664 26.016 15.328 1 96.75 259 MET B O 1
ATOM 5134 N N . TYR B 1 260 ? 8.266 23.875 15.117 1 97.5 260 TYR B N 1
ATOM 5135 C CA . TYR B 1 260 ? 9.328 23.5 16.047 1 97.5 260 TYR B CA 1
ATOM 5136 C C . TYR B 1 260 ? 10.422 22.703 15.32 1 97.5 260 TYR B C 1
ATOM 5138 O O . TYR B 1 260 ? 10.156 22.047 14.32 1 97.5 260 TYR B O 1
ATOM 5146 N N . LYS B 1 261 ? 11.602 22.766 15.867 1 97.75 261 LYS B N 1
ATOM 5147 C CA . LYS B 1 261 ? 12.703 21.953 15.367 1 97.75 261 LYS B CA 1
ATOM 5148 C C . LYS B 1 261 ? 12.516 20.484 15.727 1 97.75 261 LYS B C 1
ATOM 5150 O O . LYS B 1 261 ? 11.844 20.156 16.719 1 97.75 261 LYS B O 1
ATOM 5155 N N . ARG B 1 262 ? 13.164 19.625 14.953 1 97.5 262 ARG B N 1
ATOM 5156 C CA . ARG B 1 262 ? 13.062 18.188 15.156 1 97.5 262 ARG B CA 1
ATOM 5157 C C . ARG B 1 262 ? 13.469 17.797 16.578 1 97.5 262 ARG B C 1
ATOM 5159 O O . ARG B 1 262 ? 12.875 16.906 17.172 1 97.5 262 ARG B O 1
ATOM 5166 N N . GLU B 1 263 ? 14.445 18.469 17.141 1 97.75 263 GLU B N 1
ATOM 5167 C CA . GLU B 1 263 ? 14.938 18.156 18.484 1 97.75 263 GLU B CA 1
ATOM 5168 C C . GLU B 1 263 ? 13.844 18.375 19.531 1 97.75 263 GLU B C 1
ATOM 5170 O O . GLU B 1 263 ? 13.797 17.656 20.531 1 97.75 263 GLU B O 1
ATOM 5175 N N . VAL B 1 264 ? 13.031 19.375 19.297 1 98 264 VAL B N 1
ATOM 5176 C CA . VAL B 1 264 ? 11.945 19.656 20.234 1 98 264 VAL B CA 1
ATOM 5177 C C . VAL B 1 264 ? 10.969 18.484 20.25 1 98 264 VAL B C 1
ATOM 5179 O O . VAL B 1 264 ? 10.508 18.078 21.328 1 98 264 VAL B O 1
ATOM 5182 N N . ALA B 1 265 ? 10.695 17.922 19.125 1 98.62 265 ALA B N 1
ATOM 5183 C CA . ALA B 1 265 ? 9.781 16.781 19.047 1 98.62 265 ALA B CA 1
ATOM 5184 C C . ALA B 1 265 ? 10.375 15.562 19.75 1 98.62 265 ALA B C 1
ATOM 5186 O O . ALA B 1 265 ? 9.688 14.898 20.531 1 98.62 265 ALA B O 1
ATOM 5187 N N . GLU B 1 266 ? 11.586 15.297 19.453 1 98.44 266 GLU B N 1
ATOM 5188 C CA . GLU B 1 266 ? 12.242 14.133 20.047 1 98.44 266 GLU B CA 1
ATOM 5189 C C . GLU B 1 266 ? 12.297 14.242 21.562 1 98.44 266 GLU B C 1
ATOM 5191 O O . GLU B 1 266 ? 12.016 13.273 22.281 1 98.44 266 GLU B O 1
ATOM 5196 N N . LYS B 1 267 ? 12.711 15.422 22 1 98.5 267 LYS B N 1
ATOM 5197 C CA . LYS B 1 267 ? 12.773 15.656 23.438 1 98.5 267 LYS B CA 1
ATOM 5198 C C . LYS B 1 267 ? 11.391 15.516 24.078 1 98.5 267 LYS B C 1
ATOM 5200 O O . LYS B 1 267 ? 11.258 14.969 25.172 1 98.5 267 LYS B O 1
ATOM 5205 N N . ALA B 1 268 ? 10.406 16.031 23.406 1 98.75 268 ALA B N 1
ATOM 5206 C CA . ALA B 1 268 ? 9.039 15.945 23.922 1 98.75 268 ALA B CA 1
ATOM 5207 C C . ALA B 1 268 ? 8.609 14.492 24.078 1 98.75 268 ALA B C 1
ATOM 5209 O O . ALA B 1 268 ? 8.016 14.117 25.078 1 98.75 268 ALA B O 1
ATOM 5210 N N . LEU B 1 269 ? 8.891 13.648 23.078 1 98.81 269 LEU B N 1
ATOM 5211 C CA . LEU B 1 269 ? 8.547 12.234 23.125 1 98.81 269 LEU B CA 1
ATOM 5212 C C . LEU B 1 269 ? 9.234 11.547 24.312 1 98.81 269 LEU B C 1
ATOM 5214 O O . LEU B 1 269 ? 8.594 10.789 25.047 1 98.81 269 LEU B O 1
ATOM 5218 N N . LYS B 1 270 ? 10.484 11.859 24.453 1 98.62 270 LYS B N 1
ATOM 5219 C CA . LYS B 1 270 ? 11.25 11.258 25.547 1 98.62 270 LYS B CA 1
ATOM 5220 C C . LYS B 1 270 ? 10.75 11.758 26.906 1 98.62 270 LYS B C 1
ATOM 5222 O O . LYS B 1 270 ? 10.602 10.977 27.844 1 98.62 270 LYS B O 1
ATOM 5227 N N . ASN B 1 271 ? 10.5 13.047 27 1 98.44 271 ASN B N 1
ATOM 5228 C CA . ASN B 1 271 ? 10.055 13.656 28.25 1 98.44 271 ASN B CA 1
ATOM 5229 C C . ASN B 1 271 ? 8.742 13.055 28.734 1 98.44 271 ASN B C 1
ATOM 5231 O O . ASN B 1 271 ? 8.523 12.906 29.938 1 98.44 271 ASN B O 1
ATOM 5235 N N . VAL B 1 272 ? 7.902 12.734 27.797 1 98.06 272 VAL B N 1
ATOM 5236 C CA . VAL B 1 272 ? 6.598 12.188 28.141 1 98.06 272 VAL B CA 1
ATOM 5237 C C . VAL B 1 272 ? 6.746 10.75 28.625 1 98.06 272 VAL B C 1
ATOM 5239 O O . VAL B 1 272 ? 5.895 10.234 29.359 1 98.06 272 VAL B O 1
ATOM 5242 N N . GLY B 1 273 ? 7.773 10.062 28.172 1 98.38 273 GLY B N 1
ATOM 5243 C CA . GLY B 1 273 ? 8.047 8.727 28.656 1 98.38 273 GLY B CA 1
ATOM 5244 C C . GLY B 1 273 ? 8.164 7.691 27.547 1 98.38 273 GLY B C 1
ATOM 5245 O O . GLY B 1 273 ? 8.375 6.508 27.812 1 98.38 273 GLY B O 1
ATOM 5246 N N . PHE B 1 274 ? 8.109 8.078 26.375 1 98.75 274 PHE B N 1
ATOM 5247 C CA . PHE B 1 274 ? 8.172 7.133 25.266 1 98.75 274 PHE B CA 1
ATOM 5248 C C . PHE B 1 274 ? 9.602 6.645 25.047 1 98.75 274 PHE B C 1
ATOM 5250 O O . PHE B 1 274 ? 10.555 7.383 25.297 1 98.75 274 PHE B O 1
ATOM 5257 N N . GLU B 1 275 ? 9.711 5.48 24.578 1 98.62 275 GLU B N 1
ATOM 5258 C CA . GLU B 1 275 ? 10.953 4.953 24.031 1 98.62 275 GLU B CA 1
ATOM 5259 C C . GLU B 1 275 ? 10.953 5.027 22.5 1 98.62 275 GLU B C 1
ATOM 5261 O O . GLU B 1 275 ? 10.094 4.422 21.844 1 98.62 275 GLU B O 1
ATOM 5266 N N . ILE B 1 276 ? 11.875 5.723 21.984 1 98.62 276 ILE B N 1
ATOM 5267 C CA . ILE B 1 276 ? 11.938 5.855 20.531 1 98.62 276 ILE B CA 1
ATOM 5268 C C . ILE B 1 276 ? 12.547 4.594 19.922 1 98.62 276 ILE B C 1
ATOM 5270 O O . ILE B 1 276 ? 13.711 4.273 20.188 1 98.62 276 ILE B O 1
ATOM 5274 N N . GLU B 1 277 ? 11.805 3.875 19.109 1 98.5 277 GLU B N 1
ATOM 5275 C CA . GLU B 1 277 ? 12.258 2.621 18.516 1 98.5 277 GLU B CA 1
ATOM 5276 C C . GLU B 1 277 ? 12.75 2.84 17.094 1 98.5 277 GLU B C 1
ATOM 5278 O O . GLU B 1 277 ? 13.578 2.072 16.594 1 98.5 277 GLU B O 1
ATOM 5283 N N . TYR B 1 278 ? 12.242 3.797 16.438 1 98.31 278 TYR B N 1
ATOM 5284 C CA . TYR B 1 278 ? 12.594 4.07 15.055 1 98.31 278 TYR B CA 1
ATOM 5285 C C . TYR B 1 278 ? 12.445 5.555 14.734 1 98.31 278 TYR B C 1
ATOM 5287 O O . TYR B 1 278 ? 11.484 6.195 15.172 1 98.31 278 TYR B O 1
ATOM 5295 N N . THR B 1 279 ? 13.32 6.168 14.094 1 98.19 279 THR B N 1
ATOM 5296 C CA . THR B 1 279 ? 13.281 7.547 13.617 1 98.19 279 THR B CA 1
ATOM 5297 C C . THR B 1 279 ? 13.906 7.656 12.227 1 98.19 279 THR B C 1
ATOM 5299 O O . THR B 1 279 ? 14.93 7.027 11.953 1 98.19 279 THR B O 1
ATOM 5302 N N . ARG B 1 280 ? 13.242 8.367 11.375 1 97.69 280 ARG B N 1
ATOM 5303 C CA . ARG B 1 280 ? 13.758 8.602 10.031 1 97.69 280 ARG B CA 1
ATOM 5304 C C . ARG B 1 280 ? 13.062 9.781 9.375 1 97.69 280 ARG B C 1
ATOM 5306 O O . ARG B 1 280 ? 11.836 9.906 9.445 1 97.69 280 ARG B O 1
ATOM 5313 N N . ASP B 1 281 ? 13.805 10.688 8.844 1 98.31 281 ASP B N 1
ATOM 5314 C CA . ASP B 1 281 ? 13.219 11.703 7.977 1 98.31 281 ASP B CA 1
ATOM 5315 C C . ASP B 1 281 ? 12.93 11.141 6.586 1 98.31 281 ASP B C 1
ATOM 5317 O O . ASP B 1 281 ? 13.828 11.055 5.75 1 98.31 281 ASP B O 1
ATOM 5321 N N . LEU B 1 282 ? 11.719 10.844 6.242 1 98 282 LEU B N 1
ATOM 5322 C CA . LEU B 1 282 ? 11.359 10.188 4.992 1 98 282 LEU B CA 1
ATOM 5323 C C . LEU B 1 282 ? 11.422 11.164 3.824 1 98 282 LEU B C 1
ATOM 5325 O O . LEU B 1 282 ? 11.43 10.758 2.662 1 98 282 LEU B O 1
ATOM 5329 N N . ALA B 1 283 ? 11.383 12.469 4.125 1 97.38 283 ALA B N 1
ATOM 5330 C CA . ALA B 1 283 ? 11.508 13.477 3.07 1 97.38 283 ALA B CA 1
ATOM 5331 C C . ALA B 1 283 ? 12.922 13.508 2.508 1 97.38 283 ALA B C 1
ATOM 5333 O O . ALA B 1 283 ? 13.148 14.023 1.408 1 97.38 283 ALA B O 1
ATOM 5334 N N . ASP B 1 284 ? 13.852 13.055 3.307 1 94.75 284 ASP B N 1
ATOM 5335 C CA . ASP B 1 284 ? 15.25 13.031 2.9 1 94.75 284 ASP B CA 1
ATOM 5336 C C . ASP B 1 284 ? 15.719 11.609 2.604 1 94.75 284 ASP B C 1
ATOM 5338 O O . ASP B 1 284 ? 16.719 11.148 3.162 1 94.75 284 ASP B O 1
ATOM 5342 N N . ALA B 1 285 ? 15.086 10.945 1.733 1 91.25 285 ALA B N 1
ATOM 5343 C CA . ALA B 1 285 ? 15.375 9.539 1.455 1 91.25 285 ALA B CA 1
ATOM 5344 C C . ALA B 1 285 ? 16.062 9.383 0.105 1 91.25 285 ALA B C 1
ATOM 5346 O O . ALA B 1 285 ? 16.344 8.258 -0.331 1 91.25 285 ALA B O 1
ATOM 5347 N N . GLY B 1 286 ? 16.328 10.484 -0.558 1 89.81 286 GLY B N 1
ATOM 5348 C CA . GLY B 1 286 ? 17.047 10.422 -1.824 1 89.81 286 GLY B CA 1
ATOM 5349 C C . GLY B 1 286 ? 16.156 10.023 -2.988 1 89.81 286 GLY B C 1
ATOM 5350 O O . GLY B 1 286 ? 16.641 9.531 -4.008 1 89.81 286 GLY B O 1
ATOM 5351 N N . ASP B 1 287 ? 14.875 10.266 -2.84 1 92.38 287 ASP B N 1
ATOM 5352 C CA . ASP B 1 287 ? 13.945 9.914 -3.904 1 92.38 287 ASP B CA 1
ATOM 5353 C C . ASP B 1 287 ? 14.133 10.812 -5.125 1 92.38 287 ASP B C 1
ATOM 5355 O O . ASP B 1 287 ? 14.391 12.008 -4.984 1 92.38 287 ASP B O 1
ATOM 5359 N N . GLU B 1 288 ? 13.969 10.234 -6.281 1 91.38 288 GLU B N 1
ATOM 5360 C CA . GLU B 1 288 ? 14.094 10.984 -7.523 1 91.38 288 GLU B CA 1
ATOM 5361 C C . GLU B 1 288 ? 13 12.055 -7.629 1 91.38 288 GLU B C 1
ATOM 5363 O O . GLU B 1 288 ? 13.25 13.156 -8.117 1 91.38 288 GLU B O 1
ATOM 5368 N N . ILE B 1 289 ? 11.828 11.672 -7.266 1 93.25 289 ILE B N 1
ATOM 5369 C CA . ILE B 1 289 ? 10.703 12.609 -7.23 1 93.25 289 ILE B CA 1
ATOM 5370 C C . ILE B 1 289 ? 10.531 13.148 -5.816 1 93.25 289 ILE B C 1
ATOM 5372 O O . ILE B 1 289 ? 10.266 12.391 -4.883 1 93.25 289 ILE B O 1
ATOM 5376 N N . PRO B 1 290 ? 10.664 14.445 -5.656 1 95.12 290 PRO B N 1
ATOM 5377 C CA . PRO B 1 290 ? 10.578 14.992 -4.301 1 95.12 290 PRO B CA 1
ATOM 5378 C C . PRO B 1 290 ? 9.156 14.969 -3.738 1 95.12 290 PRO B C 1
ATOM 5380 O O . PRO B 1 290 ? 8.188 15 -4.5 1 95.12 290 PRO B O 1
ATOM 5383 N N . TRP B 1 291 ? 9.047 15.008 -2.402 1 96.5 291 TRP B N 1
ATOM 5384 C CA . TRP B 1 291 ? 7.75 14.945 -1.735 1 96.5 291 TRP B CA 1
ATOM 5385 C C . TRP B 1 291 ? 6.902 16.172 -2.084 1 96.5 291 TRP B C 1
ATOM 5387 O O . TRP B 1 291 ? 5.672 16.125 -1.988 1 96.5 291 TRP B O 1
ATOM 5397 N N . TYR B 1 292 ? 7.484 17.328 -2.5 1 95.56 292 TYR B N 1
ATOM 5398 C CA . TYR B 1 292 ? 6.758 18.562 -2.746 1 95.56 292 TYR B CA 1
ATOM 5399 C C . TYR B 1 292 ? 6.395 18.703 -4.219 1 95.56 292 TYR B C 1
ATOM 5401 O O . TYR B 1 292 ? 5.914 19.75 -4.656 1 95.56 292 TYR B O 1
ATOM 5409 N N . TYR B 1 293 ? 6.566 17.656 -5.066 1 92.5 293 TYR B N 1
ATOM 5410 C CA . TYR B 1 293 ? 6.355 17.781 -6.508 1 92.5 293 TYR B CA 1
ATOM 5411 C C . TYR B 1 293 ? 4.93 18.219 -6.812 1 92.5 293 TYR B C 1
ATOM 5413 O O . TYR B 1 293 ? 4.699 19 -7.727 1 92.5 293 TYR B O 1
ATOM 5421 N N . PRO B 1 294 ? 3.926 17.719 -6 1 89.5 294 PRO B N 1
ATOM 5422 C CA . PRO B 1 294 ? 2.564 18.141 -6.34 1 89.5 294 PRO B CA 1
ATOM 5423 C C . PRO B 1 294 ? 2.342 19.641 -6.156 1 89.5 294 PRO B C 1
ATOM 5425 O O . PRO B 1 294 ? 1.323 20.172 -6.598 1 89.5 294 PRO B O 1
ATOM 5428 N N . LEU B 1 295 ? 3.215 20.281 -5.48 1 91.62 295 LEU B N 1
ATOM 5429 C CA . LEU B 1 295 ? 3.076 21.703 -5.203 1 91.62 295 LEU B CA 1
ATOM 5430 C C . LEU B 1 295 ? 3.965 22.531 -6.129 1 91.62 295 LEU B C 1
ATOM 5432 O O . LEU B 1 295 ? 3.801 23.75 -6.234 1 91.62 295 LEU B O 1
ATOM 5436 N N . SER B 1 296 ? 4.938 21.922 -6.762 1 89.19 296 SER B N 1
ATOM 5437 C CA . SER B 1 296 ? 6.035 22.625 -7.418 1 89.19 296 SER B CA 1
ATOM 5438 C C . SER B 1 296 ? 5.582 23.266 -8.727 1 89.19 296 SER B C 1
ATOM 5440 O O . SER B 1 296 ? 6.156 24.25 -9.172 1 89.19 296 SER B O 1
ATOM 5442 N N . GLY B 1 297 ? 4.605 22.641 -9.352 1 85.75 297 GLY B N 1
ATOM 5443 C CA . GLY B 1 297 ? 4.195 23.094 -10.672 1 85.75 297 GLY B CA 1
ATOM 5444 C C . GLY B 1 297 ? 5.246 22.844 -11.734 1 85.75 297 GLY B C 1
ATOM 5445 O O . GLY B 1 297 ? 5.246 23.5 -12.781 1 85.75 297 GLY B O 1
ATOM 5446 N N . ASP B 1 298 ? 6.125 21.938 -11.469 1 87.19 298 ASP B N 1
ATOM 5447 C CA . ASP B 1 298 ? 7.207 21.625 -12.398 1 87.19 298 ASP B CA 1
ATOM 5448 C C . ASP B 1 298 ? 6.828 20.469 -13.312 1 87.19 298 ASP B C 1
ATOM 5450 O O . ASP B 1 298 ? 6.574 19.359 -12.844 1 87.19 298 ASP B O 1
ATOM 5454 N N . PHE B 1 299 ? 6.969 20.688 -14.539 1 87.38 299 PHE B N 1
ATOM 5455 C CA . PHE B 1 299 ? 6.598 19.688 -15.539 1 87.38 299 PHE B CA 1
ATOM 5456 C C . PHE B 1 299 ? 7.52 18.484 -15.469 1 87.38 299 PHE B C 1
ATOM 5458 O O . PHE B 1 299 ? 7.133 17.375 -15.852 1 87.38 299 PHE B O 1
ATOM 5465 N N . LYS B 1 300 ? 8.695 18.641 -15.039 1 87.88 300 LYS B N 1
ATOM 5466 C CA . LYS B 1 300 ? 9.68 17.562 -15.031 1 87.88 300 LYS B CA 1
ATOM 5467 C C . LYS B 1 300 ? 9.234 16.406 -14.125 1 87.88 300 LYS B C 1
ATOM 5469 O O . LYS B 1 300 ? 9.742 15.297 -14.234 1 87.88 300 LYS B O 1
ATOM 5474 N N . TYR B 1 301 ? 8.227 16.672 -13.281 1 86.88 301 TYR B N 1
ATOM 5475 C CA . TYR B 1 301 ? 7.805 15.641 -12.352 1 86.88 301 TYR B CA 1
ATOM 5476 C C . TYR B 1 301 ? 6.566 14.914 -12.867 1 86.88 301 TYR B C 1
ATOM 5478 O O . TYR B 1 301 ? 6.051 14.008 -12.219 1 86.88 301 TYR B O 1
ATOM 5486 N N . VAL B 1 302 ? 6.047 15.281 -14.055 1 85.81 302 VAL B N 1
ATOM 5487 C CA . VAL B 1 302 ? 4.863 14.641 -14.617 1 85.81 302 VAL B CA 1
ATOM 5488 C C . VAL B 1 302 ? 5.227 13.25 -15.133 1 85.81 302 VAL B C 1
ATOM 5490 O O . VAL B 1 302 ? 6.137 13.094 -15.953 1 85.81 302 VAL B O 1
ATOM 5493 N N . GLN B 1 303 ? 4.562 12.266 -14.602 1 81.56 303 GLN B N 1
ATOM 5494 C CA . GLN B 1 303 ? 4.867 10.891 -14.984 1 81.56 303 GLN B CA 1
ATOM 5495 C C . GLN B 1 303 ? 3.625 10.188 -15.523 1 81.56 303 GLN B C 1
ATOM 5497 O O . GLN B 1 303 ? 3.732 9.266 -16.328 1 81.56 303 GLN B O 1
ATOM 5502 N N . THR B 1 304 ? 2.494 10.492 -15.047 1 78.5 304 THR B N 1
ATOM 5503 C CA . THR B 1 304 ? 1.237 9.844 -15.406 1 78.5 304 THR B CA 1
ATOM 5504 C C . THR B 1 304 ? 0.252 10.859 -15.977 1 78.5 304 THR B C 1
ATOM 5506 O O . THR B 1 304 ? 0.466 12.07 -15.867 1 78.5 304 THR B O 1
ATOM 5509 N N . LEU B 1 305 ? -0.793 10.359 -16.5 1 76.88 305 LEU B N 1
ATOM 5510 C CA . LEU B 1 305 ? -1.826 11.258 -17 1 76.88 305 LEU B CA 1
ATOM 5511 C C . LEU B 1 305 ? -2.439 12.07 -15.859 1 76.88 305 LEU B C 1
ATOM 5513 O O . LEU B 1 305 ? -2.77 13.242 -16.031 1 76.88 305 LEU B O 1
ATOM 5517 N N . GLY B 1 306 ? -2.545 11.406 -14.711 1 77.75 306 GLY B N 1
ATOM 5518 C CA . GLY B 1 306 ? -3.049 12.117 -13.547 1 77.75 306 GLY B CA 1
ATOM 5519 C C . GLY B 1 306 ? -2.164 13.273 -13.125 1 77.75 306 GLY B C 1
ATOM 5520 O O . GLY B 1 306 ? -2.654 14.289 -12.625 1 77.75 306 GLY B O 1
ATOM 5521 N N . ASP B 1 307 ? -0.924 13.109 -13.398 1 78.5 307 ASP B N 1
ATOM 5522 C CA . ASP B 1 307 ? 0.032 14.148 -13.047 1 78.5 307 ASP B CA 1
ATOM 5523 C C . ASP B 1 307 ? -0.19 15.406 -13.883 1 78.5 307 ASP B C 1
ATOM 5525 O O . ASP B 1 307 ? 0.169 16.516 -13.469 1 78.5 307 ASP B O 1
ATOM 5529 N N . LEU B 1 308 ? -0.779 15.18 -15.031 1 78.5 308 LEU B N 1
ATOM 5530 C CA . LEU B 1 308 ? -1.028 16.344 -15.875 1 78.5 308 LEU B CA 1
ATOM 5531 C C . LEU B 1 308 ? -2.039 17.281 -15.227 1 78.5 308 LEU B C 1
ATOM 5533 O O . LEU B 1 308 ? -1.899 18.5 -15.312 1 78.5 308 LEU B O 1
ATOM 5537 N N . TRP B 1 309 ? -2.951 16.656 -14.625 1 79.88 309 TRP B N 1
ATOM 5538 C CA . TRP B 1 309 ? -3.916 17.484 -13.898 1 79.88 309 TRP B CA 1
ATOM 5539 C C . TRP B 1 309 ? -3.252 18.203 -12.727 1 79.88 309 TRP B C 1
ATOM 5541 O O . TRP B 1 309 ? -3.506 19.375 -12.492 1 79.88 309 TRP B O 1
ATOM 5551 N N . THR B 1 310 ? -2.469 17.484 -12.039 1 77.5 310 THR B N 1
ATOM 5552 C CA . THR B 1 310 ? -1.744 18.062 -10.914 1 77.5 310 THR B CA 1
ATOM 5553 C C . THR B 1 310 ? -0.832 19.188 -11.391 1 77.5 310 THR B C 1
ATOM 5555 O O . THR B 1 310 ? -0.792 20.266 -10.781 1 77.5 310 THR B O 1
ATOM 5558 N N . PHE B 1 311 ? -0.157 18.938 -12.43 1 78.12 311 PHE B N 1
ATOM 5559 C CA . PHE B 1 311 ? 0.718 19.938 -13.023 1 78.12 311 PHE B CA 1
ATOM 5560 C C . PHE B 1 311 ? -0.072 21.188 -13.414 1 78.12 311 PHE B C 1
ATOM 5562 O O . PHE B 1 311 ? 0.336 22.312 -13.109 1 78.12 311 PHE B O 1
ATOM 5569 N N . PHE B 1 312 ? -1.187 20.953 -14.016 1 79.38 312 PHE B N 1
ATOM 5570 C CA . PHE B 1 312 ? -1.988 22.094 -14.453 1 79.38 312 PHE B CA 1
ATOM 5571 C C . PHE B 1 312 ? -2.438 22.922 -13.258 1 79.38 312 PHE B C 1
ATOM 5573 O O . PHE B 1 312 ? -2.305 24.141 -13.258 1 79.38 312 PHE B O 1
ATOM 5580 N N . ARG B 1 313 ? -2.85 22.297 -12.258 1 79.25 313 ARG B N 1
ATOM 5581 C CA . ARG B 1 313 ? -3.398 22.984 -11.086 1 79.25 313 ARG B CA 1
ATOM 5582 C C . ARG B 1 313 ? -2.316 23.75 -10.344 1 79.25 313 ARG B C 1
ATOM 5584 O O . ARG B 1 313 ? -2.584 24.828 -9.789 1 79.25 313 ARG B O 1
ATOM 5591 N N . THR B 1 314 ? -1.126 23.25 -10.469 1 79.88 314 THR B N 1
ATOM 5592 C CA . THR B 1 314 ? -0.09 23.828 -9.617 1 79.88 314 THR B CA 1
ATOM 5593 C C . THR B 1 314 ? 0.899 24.641 -10.438 1 79.88 314 THR B C 1
ATOM 5595 O O . THR B 1 314 ? 1.786 25.297 -9.883 1 79.88 314 THR B O 1
ATOM 5598 N N . SER B 1 315 ? 0.752 24.609 -11.688 1 78.38 315 SER B N 1
ATOM 5599 C CA . SER B 1 315 ? 1.58 25.453 -12.547 1 78.38 315 SER B CA 1
ATOM 5600 C C . SER B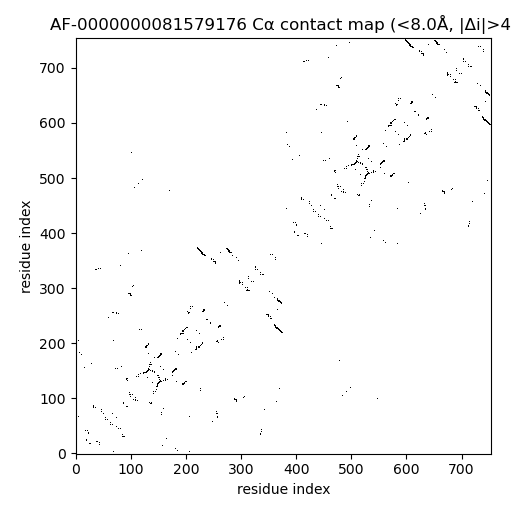 1 315 ? 1.248 26.922 -12.359 1 78.38 315 SER B C 1
ATOM 5602 O O . SER B 1 315 ? 0.198 27.266 -11.805 1 78.38 315 SER B O 1
ATOM 5604 N N . THR B 1 316 ? 2.215 27.703 -12.695 1 78.25 316 THR B N 1
ATOM 5605 C CA . THR B 1 316 ? 2.004 29.156 -12.609 1 78.25 316 THR B CA 1
ATOM 5606 C C . THR B 1 316 ? 0.718 29.547 -13.32 1 78.25 316 THR B C 1
ATOM 5608 O O . THR B 1 316 ? -0.094 30.297 -12.781 1 78.25 316 THR B O 1
ATOM 5611 N N . LEU B 1 317 ? 0.58 29.047 -14.531 1 78.56 317 LEU B N 1
ATOM 5612 C CA . LEU B 1 317 ? -0.616 29.344 -15.305 1 78.56 317 LEU B CA 1
ATOM 5613 C C . LEU B 1 317 ? -1.863 28.797 -14.625 1 78.56 317 LEU B C 1
ATOM 5615 O O . LEU B 1 317 ? -2.898 29.469 -14.578 1 78.56 317 LEU B O 1
ATOM 5619 N N . GLY B 1 318 ? -1.751 27.562 -14.195 1 80.62 318 GLY B N 1
ATOM 5620 C CA . GLY B 1 318 ? -2.881 26.953 -13.516 1 80.62 318 GLY B CA 1
ATOM 5621 C C . GLY B 1 318 ? -3.305 27.719 -12.273 1 80.62 318 GLY B C 1
ATOM 5622 O O . GLY B 1 318 ? -4.5 27.906 -12.031 1 80.62 318 GLY B O 1
ATOM 5623 N N . ARG B 1 319 ? -2.381 28.141 -11.516 1 81.56 319 ARG B N 1
ATOM 5624 C CA . ARG B 1 319 ? -2.654 28.922 -10.312 1 81.56 319 ARG B CA 1
ATOM 5625 C C . ARG B 1 319 ? -3.33 30.25 -10.656 1 81.56 319 ARG B C 1
ATOM 5627 O O . ARG B 1 319 ? -4.258 30.672 -9.969 1 81.56 319 ARG B O 1
ATOM 5634 N N . LYS B 1 320 ? -2.816 30.844 -11.648 1 80 320 LYS B N 1
ATOM 5635 C CA . LYS B 1 320 ? -3.416 32.094 -12.094 1 80 320 LYS B CA 1
ATOM 5636 C C . LYS B 1 320 ? -4.863 31.891 -12.523 1 80 320 LYS B C 1
ATOM 5638 O O . LYS B 1 320 ? -5.734 32.688 -12.203 1 80 320 LYS B O 1
ATOM 5643 N N . ILE B 1 321 ? -5.023 30.859 -13.289 1 81.19 321 ILE B N 1
ATOM 5644 C CA . ILE B 1 321 ? -6.367 30.562 -13.773 1 81.19 321 ILE B CA 1
ATOM 5645 C C . ILE B 1 321 ? -7.293 30.266 -12.594 1 81.19 321 ILE B C 1
ATOM 5647 O O . ILE B 1 321 ? -8.414 30.766 -12.547 1 81.19 321 ILE B O 1
ATOM 5651 N N . THR B 1 322 ? -6.824 29.438 -11.734 1 80.94 322 THR B N 1
ATOM 5652 C CA . THR B 1 322 ? -7.629 29.094 -10.57 1 80.94 322 THR B CA 1
ATOM 5653 C C . THR B 1 322 ? -7.957 30.328 -9.742 1 80.94 322 THR B C 1
ATOM 5655 O O . THR B 1 322 ? -9.109 30.531 -9.367 1 80.94 322 THR B O 1
ATOM 5658 N N . THR B 1 323 ? -6.992 31.125 -9.438 1 81.62 323 THR B N 1
ATOM 5659 C CA . THR B 1 323 ? -7.199 32.344 -8.648 1 81.62 323 THR B CA 1
ATOM 5660 C C . THR B 1 323 ? -8.125 33.312 -9.375 1 81.62 323 THR B C 1
ATOM 5662 O O . THR B 1 323 ? -8.992 33.938 -8.758 1 81.62 323 THR B O 1
ATOM 5665 N N . GLY B 1 324 ? -7.84 33.406 -10.625 1 83.81 324 GLY B N 1
ATOM 5666 C CA . GLY B 1 324 ? -8.703 34.25 -11.43 1 83.81 324 GLY B CA 1
ATOM 5667 C C . GLY B 1 324 ? -10.148 33.781 -11.453 1 83.81 324 GLY B C 1
ATOM 5668 O O . GLY B 1 324 ? -11.07 34.594 -11.336 1 83.81 324 GLY B O 1
ATOM 5669 N N . SER B 1 325 ? -10.289 32.531 -11.641 1 87.06 325 SER B N 1
ATOM 5670 C CA . SER B 1 325 ? -11.633 31.953 -11.656 1 87.06 325 SER B CA 1
ATOM 5671 C C . SER B 1 325 ? -12.336 32.156 -10.312 1 87.06 325 SER B C 1
ATOM 5673 O O . SER B 1 325 ? -13.516 32.5 -10.273 1 87.06 325 SER B O 1
ATOM 5675 N N . VAL B 1 326 ? -11.664 31.953 -9.258 1 86.62 326 VAL B N 1
ATOM 5676 C CA . VAL B 1 326 ? -12.219 32.156 -7.926 1 86.62 326 VAL B CA 1
ATOM 5677 C C . VAL B 1 326 ? -12.578 33.625 -7.734 1 86.62 326 VAL B C 1
ATOM 5679 O O . VAL B 1 326 ? -13.633 33.938 -7.172 1 86.62 326 VAL B O 1
ATOM 5682 N N . GLY B 1 327 ? -11.68 34.438 -8.148 1 87.19 327 GLY B N 1
ATOM 5683 C CA . GLY B 1 327 ? -11.961 35.875 -8.078 1 87.19 327 GLY B CA 1
ATOM 5684 C C . GLY B 1 327 ? -13.203 36.25 -8.844 1 87.19 327 GLY B C 1
ATOM 5685 O O . GLY B 1 327 ? -14.008 37.062 -8.359 1 87.19 327 GLY B O 1
ATOM 5686 N N . LEU B 1 328 ? -13.312 35.688 -10.062 1 88.62 328 LEU B N 1
ATOM 5687 C CA . LEU B 1 328 ? -14.492 35.969 -10.883 1 88.62 328 LEU B CA 1
ATOM 5688 C C . LEU B 1 328 ? -15.75 35.438 -10.195 1 88.62 328 LEU B C 1
ATOM 5690 O O . LEU B 1 328 ? -16.781 36.125 -10.164 1 88.62 328 LEU B O 1
ATOM 5694 N N . MET B 1 329 ? -15.641 34.344 -9.633 1 88.75 329 MET B N 1
ATOM 5695 C CA . MET B 1 329 ? -16.797 33.781 -8.945 1 88.75 329 MET B CA 1
ATOM 5696 C C . MET B 1 329 ? -17.156 34.594 -7.719 1 88.75 329 MET B C 1
ATOM 5698 O O . MET B 1 329 ? -18.344 34.75 -7.398 1 88.75 329 MET B O 1
ATOM 5702 N N . GLU B 1 330 ? -16.172 34.969 -7.066 1 88.69 330 GLU B N 1
ATOM 5703 C CA . GLU B 1 330 ? -16.406 35.844 -5.914 1 88.69 330 GLU B CA 1
ATOM 5704 C C . GLU B 1 330 ? -17.094 37.156 -6.336 1 88.69 330 GLU B C 1
ATOM 5706 O O . GLU B 1 330 ? -18.047 37.594 -5.691 1 88.69 330 GLU B O 1
ATOM 5711 N N . LYS B 1 331 ? -16.656 37.719 -7.363 1 89.56 331 LYS B N 1
ATOM 5712 C CA . LYS B 1 331 ? -17.203 38.969 -7.871 1 89.56 331 LYS B CA 1
ATOM 5713 C C . LYS B 1 331 ? -18.656 38.812 -8.312 1 89.56 331 LYS B C 1
ATOM 5715 O O . LYS B 1 331 ? -19.484 39.688 -8.141 1 89.56 331 LYS B O 1
ATOM 5720 N N . LEU B 1 332 ? -18.875 37.656 -8.914 1 91.81 332 LEU B N 1
ATOM 5721 C CA . LEU B 1 332 ? -20.219 37.375 -9.43 1 91.81 332 LEU B CA 1
ATOM 5722 C C . LEU B 1 332 ? -21.141 36.906 -8.312 1 91.81 332 LEU B C 1
ATOM 5724 O O . LEU B 1 332 ? -22.328 36.656 -8.539 1 91.81 332 LEU B O 1
ATOM 5728 N N . GLY B 1 333 ? -20.547 36.75 -7.125 1 85.38 333 GLY B N 1
ATOM 5729 C CA . GLY B 1 333 ? -21.344 36.344 -5.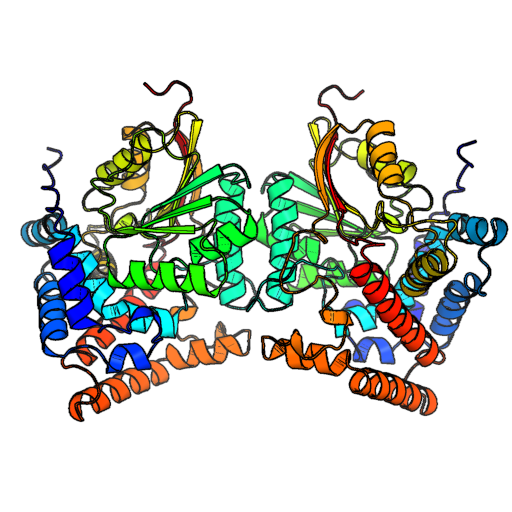98 1 85.38 333 GLY B CA 1
ATOM 5730 C C . GLY B 1 333 ? -21.594 34.844 -5.918 1 85.38 333 GLY B C 1
ATOM 5731 O O . GLY B 1 333 ? -22.422 34.406 -5.141 1 85.38 333 GLY B O 1
ATOM 5732 N N . ILE B 1 334 ? -20.938 34.156 -6.738 1 85.12 334 ILE B N 1
ATOM 5733 C CA . ILE B 1 334 ? -21.047 32.719 -6.754 1 85.12 334 ILE B CA 1
ATOM 5734 C C . ILE B 1 334 ? -20.234 32.125 -5.613 1 85.12 334 ILE B C 1
ATOM 5736 O O . ILE B 1 334 ? -20.688 31.203 -4.918 1 85.12 334 ILE B O 1
ATOM 5740 N N . ALA B 1 335 ? -19.062 32.625 -5.422 1 85.5 335 ALA B N 1
ATOM 5741 C CA . ALA B 1 335 ? -18.219 32.188 -4.312 1 85.5 335 ALA B CA 1
ATOM 5742 C C . ALA B 1 335 ? -18.297 33.188 -3.148 1 85.5 335 ALA B C 1
ATOM 5744 O O . ALA B 1 335 ? -18.531 34.375 -3.35 1 85.5 335 ALA B O 1
ATOM 5745 N N . PRO B 1 336 ? -18.172 32.656 -1.976 1 83.56 336 PRO B N 1
ATOM 5746 C CA . PRO B 1 336 ? -18.219 33.562 -0.813 1 83.56 336 PRO B CA 1
ATOM 5747 C C . PRO B 1 336 ? -17.109 34.625 -0.851 1 83.56 336 PRO B C 1
ATOM 5749 O O . PRO B 1 336 ? -16.047 34.375 -1.43 1 83.56 336 PRO B O 1
ATOM 5752 N N . LYS B 1 337 ? -17.438 35.781 -0.189 1 83.44 337 LYS B N 1
ATOM 5753 C CA . LYS B 1 337 ? -16.438 36.844 -0.051 1 83.44 337 LYS B CA 1
ATOM 5754 C C . LYS B 1 337 ? -15.211 36.344 0.714 1 83.44 337 LYS B C 1
ATOM 5756 O O . LYS B 1 337 ? -15.344 35.594 1.697 1 83.44 337 LYS B O 1
ATOM 5761 N N . GLY B 1 338 ? -14.039 36.688 0.25 1 84.12 338 GLY B N 1
ATOM 5762 C CA . GLY B 1 338 ? -12.812 36.281 0.906 1 84.12 338 GLY B CA 1
ATOM 5763 C C . GLY B 1 338 ? -12.195 35.031 0.301 1 84.12 338 GLY B C 1
ATOM 5764 O O . GLY B 1 338 ? -11.094 34.625 0.676 1 84.12 338 GLY B O 1
ATOM 5765 N N . SER B 1 339 ? -12.906 34.5 -0.629 1 85.38 339 SER B N 1
ATOM 5766 C CA . SER B 1 339 ? -12.406 33.281 -1.271 1 85.38 339 SER B CA 1
ATOM 5767 C C . SER B 1 339 ? -11.055 33.531 -1.938 1 85.38 339 SER B C 1
ATOM 5769 O O . SER B 1 339 ? -10.188 32.656 -1.924 1 85.38 339 SER B O 1
ATOM 5771 N N . VAL B 1 340 ? -10.883 34.594 -2.5 1 86.69 340 VAL B N 1
ATOM 5772 C CA . VAL B 1 340 ? -9.617 34.938 -3.16 1 86.69 340 VAL B CA 1
ATOM 5773 C C . VAL B 1 340 ? -8.492 34.969 -2.131 1 86.69 340 VAL B C 1
ATOM 5775 O O . VAL B 1 340 ? -7.395 34.5 -2.381 1 86.69 340 VAL B O 1
ATOM 5778 N N . LYS B 1 341 ? -8.812 35.562 -1.022 1 85.69 341 LYS B N 1
ATOM 5779 C CA . LYS B 1 341 ? -7.816 35.656 0.04 1 85.69 341 LYS B CA 1
ATOM 5780 C C . LYS B 1 341 ? -7.391 34.281 0.514 1 85.69 341 LYS B C 1
ATOM 5782 O O . LYS B 1 341 ? -6.207 34.031 0.771 1 85.69 341 LYS B O 1
ATOM 5787 N N . VAL B 1 342 ? -8.328 33.438 0.67 1 85.19 342 VAL B N 1
ATOM 5788 C CA . VAL B 1 342 ? -8.047 32.062 1.087 1 85.19 342 VAL B CA 1
ATOM 5789 C C . VAL B 1 342 ? -7.184 31.359 0.039 1 85.19 342 VAL B C 1
ATOM 5791 O O . VAL B 1 342 ? -6.203 30.688 0.378 1 85.19 342 VAL B O 1
ATOM 5794 N N . THR B 1 343 ? -7.535 31.516 -1.192 1 85.81 343 THR B N 1
ATOM 5795 C CA . THR B 1 343 ? -6.789 30.906 -2.281 1 85.81 343 THR B CA 1
ATOM 5796 C C . THR B 1 343 ? -5.352 31.422 -2.312 1 85.81 343 THR B C 1
ATOM 5798 O O . THR B 1 343 ? -4.414 30.656 -2.529 1 85.81 343 THR B O 1
ATOM 5801 N N . GLU B 1 344 ? -5.219 32.688 -2.109 1 85.12 344 GLU B N 1
ATOM 5802 C CA . GLU B 1 344 ? -3.887 33.281 -2.086 1 85.12 344 GLU B CA 1
ATOM 5803 C C . GLU B 1 344 ? -3.053 32.719 -0.935 1 85.12 344 GLU B C 1
ATOM 5805 O O . GLU B 1 344 ? -1.854 32.469 -1.092 1 85.12 344 GLU B O 1
ATOM 5810 N N . ALA B 1 345 ? -3.66 32.594 0.179 1 83.12 345 ALA B N 1
ATOM 5811 C CA . ALA B 1 345 ? -2.961 32.031 1.327 1 83.12 345 ALA B CA 1
ATOM 5812 C C . ALA B 1 345 ? -2.49 30.609 1.031 1 83.12 345 ALA B C 1
ATOM 5814 O O . ALA B 1 345 ? -1.386 30.219 1.418 1 83.12 345 ALA B O 1
ATOM 5815 N N . LEU B 1 346 ? -3.355 29.859 0.406 1 85.31 346 LEU B N 1
ATOM 5816 C CA . LEU B 1 346 ? -3.012 28.484 0.057 1 85.31 346 LEU B CA 1
ATOM 5817 C C . LEU B 1 346 ? -1.879 28.453 -0.962 1 85.31 346 LEU B C 1
ATOM 5819 O O . LEU B 1 346 ? -1.002 27.594 -0.892 1 85.31 346 LEU B O 1
ATOM 5823 N N . GLU B 1 347 ? -1.912 29.312 -1.878 1 86.5 347 GLU B N 1
ATOM 5824 C CA . GLU B 1 347 ? -0.841 29.406 -2.865 1 86.5 347 GLU B CA 1
ATOM 5825 C C . GLU B 1 347 ? 0.485 29.781 -2.209 1 86.5 347 GLU B C 1
ATOM 5827 O O . GLU B 1 347 ? 1.533 29.234 -2.566 1 86.5 347 GLU B O 1
ATOM 5832 N N . ASP B 1 348 ? 0.406 30.703 -1.331 1 86.75 348 ASP B N 1
ATOM 5833 C CA . ASP B 1 348 ? 1.608 31.078 -0.595 1 86.75 348 ASP B CA 1
ATOM 5834 C C . ASP B 1 348 ? 2.146 29.906 0.218 1 86.75 348 ASP B C 1
ATOM 5836 O O . ASP B 1 348 ? 3.359 29.703 0.3 1 86.75 348 ASP B O 1
ATOM 5840 N N . ALA B 1 349 ? 1.208 29.234 0.806 1 89.12 349 ALA B N 1
ATOM 5841 C CA . ALA B 1 349 ? 1.617 28.047 1.551 1 89.12 349 ALA B CA 1
ATOM 5842 C C . ALA B 1 349 ? 2.41 27.094 0.665 1 89.12 349 ALA B C 1
ATOM 5844 O O . ALA B 1 349 ? 3.443 26.562 1.081 1 89.12 349 ALA B O 1
ATOM 5845 N N . ALA B 1 350 ? 1.903 26.875 -0.507 1 91.44 350 ALA B N 1
ATOM 5846 C CA . ALA B 1 350 ? 2.566 25.984 -1.451 1 91.44 350 ALA B CA 1
ATOM 5847 C C . ALA B 1 350 ? 3.984 26.469 -1.756 1 91.44 350 ALA B C 1
ATOM 5849 O O . ALA B 1 350 ? 4.918 25.656 -1.795 1 91.44 350 ALA B O 1
ATOM 5850 N N . VAL B 1 351 ? 4.152 27.75 -1.967 1 92.25 351 VAL B N 1
ATOM 5851 C CA . VAL B 1 351 ? 5.449 28.328 -2.301 1 92.25 351 VAL B CA 1
ATOM 5852 C C . VAL B 1 351 ? 6.434 28.078 -1.161 1 92.25 351 VAL B C 1
ATOM 5854 O O . VAL B 1 351 ? 7.559 27.625 -1.391 1 92.25 351 VAL B O 1
ATOM 5857 N N . TYR B 1 352 ? 6.031 28.359 0.027 1 95.81 352 TYR B N 1
ATOM 5858 C CA . TYR B 1 352 ? 6.941 28.266 1.161 1 95.81 352 TYR B CA 1
ATOM 5859 C C . TYR B 1 352 ? 7.211 26.797 1.519 1 95.81 352 TYR B C 1
ATOM 5861 O O . TYR B 1 352 ? 8.305 26.453 1.964 1 95.81 352 TYR B O 1
ATOM 5869 N N . LEU B 1 353 ? 6.219 25.922 1.341 1 97.06 353 LEU B N 1
ATOM 5870 C CA . LEU B 1 353 ? 6.457 24.5 1.535 1 97.06 353 LEU B CA 1
ATOM 5871 C C . LEU B 1 353 ? 7.512 23.984 0.559 1 97.06 353 LEU B C 1
ATOM 5873 O O . LEU B 1 353 ? 8.43 23.266 0.952 1 97.06 353 LEU B O 1
ATOM 5877 N N . VAL B 1 354 ? 7.367 24.359 -0.691 1 95.88 354 VAL B N 1
ATOM 5878 C CA . VAL B 1 354 ? 8.32 23.938 -1.716 1 95.88 354 VAL B CA 1
ATOM 5879 C C . VAL B 1 354 ? 9.711 24.469 -1.381 1 95.88 354 VAL B C 1
ATOM 5881 O O . VAL B 1 354 ? 10.695 23.734 -1.435 1 95.88 354 VAL B O 1
ATOM 5884 N N . GLU B 1 355 ? 9.766 25.766 -1.008 1 96.75 355 GLU B N 1
ATOM 5885 C CA . GLU B 1 355 ? 11.055 26.359 -0.66 1 96.75 355 GLU B CA 1
ATOM 5886 C C . GLU B 1 355 ? 11.664 25.672 0.555 1 96.75 355 GLU B C 1
ATOM 5888 O O . GLU B 1 355 ? 12.875 25.422 0.594 1 96.75 355 GLU B O 1
ATOM 5893 N N . GLY B 1 356 ? 10.82 25.453 1.553 1 97.62 356 GLY B N 1
ATOM 5894 C CA . GLY B 1 356 ? 11.297 24.719 2.713 1 97.62 356 GLY B CA 1
ATOM 5895 C C . GLY B 1 356 ? 11.844 23.344 2.367 1 97.62 356 GLY B C 1
ATOM 5896 O O . GLY B 1 356 ? 12.852 22.906 2.928 1 97.62 356 GLY B O 1
ATOM 5897 N N . GLY B 1 357 ? 11.156 22.625 1.496 1 97.12 357 GLY B N 1
ATOM 5898 C CA . GLY B 1 357 ? 11.609 21.312 1.045 1 97.12 357 GLY B CA 1
ATOM 5899 C C . GLY B 1 357 ? 12.875 21.375 0.215 1 97.12 357 GLY B C 1
ATOM 5900 O O . GLY B 1 357 ? 13.812 20.594 0.438 1 97.12 357 GLY B O 1
ATOM 5901 N N . LYS B 1 358 ? 12.938 22.297 -0.708 1 96.19 358 LYS B N 1
ATOM 5902 C CA . LYS B 1 358 ? 14.086 22.453 -1.596 1 96.19 358 LYS B CA 1
ATOM 5903 C C . LYS B 1 358 ? 15.359 22.734 -0.804 1 96.19 358 LYS B C 1
ATOM 5905 O O . LYS B 1 358 ? 16.422 22.188 -1.113 1 96.19 358 LYS B O 1
ATOM 5910 N N . ARG B 1 359 ? 15.203 23.531 0.182 1 96.94 359 ARG B N 1
ATOM 5911 C CA . ARG B 1 359 ? 16.359 23.953 0.969 1 96.94 359 ARG B CA 1
ATOM 5912 C C . ARG B 1 359 ? 16.594 23 2.145 1 96.94 359 ARG B C 1
ATOM 5914 O O . ARG B 1 359 ? 17.516 23.203 2.928 1 96.94 359 ARG B O 1
ATOM 5921 N N . LYS B 1 360 ? 15.734 22.031 2.297 1 97.25 360 LYS B N 1
ATOM 5922 C CA . LYS B 1 360 ? 15.82 21.016 3.34 1 97.25 360 LYS B CA 1
ATOM 5923 C C . LYS B 1 360 ? 15.711 21.641 4.73 1 97.25 360 LYS B C 1
ATOM 5925 O O . LYS B 1 360 ? 16.375 21.188 5.668 1 97.25 360 LYS B O 1
ATOM 5930 N N . LEU B 1 361 ? 14.984 22.734 4.816 1 98.19 361 LEU B N 1
ATOM 5931 C CA . LEU B 1 361 ? 14.781 23.422 6.086 1 98.19 361 LEU B CA 1
ATOM 5932 C C . LEU B 1 361 ? 13.625 22.797 6.863 1 98.19 361 LEU B C 1
ATOM 5934 O O . LEU B 1 361 ? 13.508 22.984 8.07 1 98.19 361 LEU B O 1
ATOM 5938 N N . PHE B 1 362 ? 12.781 22.078 6.188 1 97.81 362 PHE B N 1
ATOM 5939 C CA . PHE B 1 362 ? 11.508 21.594 6.699 1 97.81 362 PHE B CA 1
ATOM 5940 C C . PHE B 1 362 ? 11.211 20.188 6.184 1 97.81 362 PHE B C 1
ATOM 5942 O O . PHE B 1 362 ? 11.594 19.844 5.062 1 97.81 362 PHE B O 1
ATOM 5949 N N . THR B 1 363 ? 10.609 19.359 7.043 1 98.56 363 THR B N 1
ATOM 5950 C CA . THR B 1 363 ? 10.109 18.062 6.609 1 98.56 363 THR B CA 1
ATOM 5951 C C . THR B 1 363 ? 8.695 17.828 7.141 1 98.56 363 THR B C 1
ATOM 5953 O O . THR B 1 363 ? 8.414 18.109 8.305 1 98.56 363 THR B O 1
ATOM 5956 N N . PRO B 1 364 ? 7.801 17.422 6.305 1 98.44 364 PRO B N 1
ATOM 5957 C CA . PRO B 1 364 ? 6.449 17.078 6.754 1 98.44 364 PRO B CA 1
ATOM 5958 C C . PRO B 1 364 ? 6.34 15.625 7.207 1 98.44 364 PRO B C 1
ATOM 5960 O O . PRO B 1 364 ? 5.246 15.156 7.539 1 98.44 364 PRO B O 1
ATOM 5963 N N . MET B 1 365 ? 7.43 14.867 7.203 1 98.62 365 MET B N 1
ATOM 5964 C CA . MET B 1 365 ? 7.316 13.438 7.473 1 98.62 365 MET B CA 1
ATOM 5965 C C . MET B 1 365 ? 8.523 12.93 8.25 1 98.62 365 MET B C 1
ATOM 5967 O O . MET B 1 365 ? 9.172 11.961 7.844 1 98.62 365 MET B O 1
ATOM 5971 N N . MET B 1 366 ? 8.898 13.688 9.297 1 98.69 366 MET B N 1
ATOM 5972 C CA . MET B 1 366 ? 9.781 13.086 10.305 1 98.69 366 MET B CA 1
ATOM 5973 C C . MET B 1 366 ? 9.078 11.938 11.023 1 98.69 366 MET B C 1
ATOM 5975 O O . MET B 1 366 ? 8.172 12.164 11.828 1 98.69 366 MET B O 1
ATOM 5979 N N . LEU B 1 367 ? 9.5 10.742 10.711 1 98.81 367 LEU B N 1
ATOM 5980 C CA . LEU B 1 367 ? 8.836 9.562 11.25 1 98.81 367 LEU B CA 1
ATOM 5981 C C . LEU B 1 367 ? 9.422 9.172 12.602 1 98.81 367 LEU B C 1
ATOM 5983 O O . LEU B 1 367 ? 10.633 8.984 12.727 1 98.81 367 LEU B O 1
ATOM 5987 N N . TYR B 1 368 ? 8.609 9.094 13.594 1 98.88 368 TYR B N 1
ATOM 5988 C CA . TYR B 1 368 ? 8.938 8.484 14.875 1 98.88 368 TYR B CA 1
ATOM 5989 C C . TYR B 1 368 ? 8.008 7.309 15.164 1 98.88 368 TYR B C 1
ATOM 5991 O O . TYR B 1 368 ? 6.789 7.422 15.031 1 98.88 368 TYR B O 1
ATOM 5999 N N . ILE B 1 369 ? 8.562 6.176 15.438 1 98.88 369 ILE B N 1
ATOM 6000 C CA . ILE B 1 369 ? 7.852 5.059 16.047 1 98.88 369 ILE B CA 1
ATOM 6001 C C . ILE B 1 369 ? 8.32 4.883 17.5 1 98.88 369 ILE B C 1
ATOM 6003 O O . ILE B 1 369 ? 9.492 4.586 17.75 1 98.88 369 ILE B O 1
ATOM 6007 N N . VAL B 1 370 ? 7.387 5.074 18.391 1 98.94 370 VAL B N 1
ATOM 6008 C CA . VAL B 1 370 ? 7.785 5.09 19.797 1 98.94 370 VAL B CA 1
ATOM 6009 C C . VAL B 1 370 ? 6.887 4.148 20.594 1 98.94 370 VAL B C 1
ATOM 6011 O O . VAL B 1 370 ? 5.746 3.887 20.203 1 98.94 370 VAL B O 1
ATOM 6014 N N . ARG B 1 371 ? 7.363 3.645 21.703 1 98.81 371 ARG B N 1
ATOM 6015 C CA . ARG B 1 371 ? 6.684 2.652 22.531 1 98.81 371 ARG B CA 1
ATOM 6016 C C . ARG B 1 371 ? 6.438 3.188 23.938 1 98.81 371 ARG B C 1
ATOM 6018 O O . ARG B 1 371 ? 7.32 3.809 24.531 1 98.81 371 ARG B O 1
ATOM 6025 N N . LYS B 1 372 ? 5.223 3.105 24.328 1 98.69 372 LYS B N 1
ATOM 6026 C CA . LYS B 1 372 ? 4.996 3.227 25.766 1 98.69 372 LYS B CA 1
ATOM 6027 C C . LYS B 1 372 ? 5.539 2.014 26.516 1 98.69 372 LYS B C 1
ATOM 6029 O O . LYS B 1 372 ? 5.148 0.878 26.234 1 98.69 372 LYS B O 1
ATOM 6034 N N . PRO B 1 373 ? 6.414 2.229 27.453 1 97.69 373 PRO B N 1
ATOM 6035 C CA . PRO B 1 373 ? 6.98 1.074 28.156 1 97.69 373 PRO B CA 1
ATOM 6036 C C . PRO B 1 373 ? 5.918 0.197 28.812 1 97.69 373 PRO B C 1
ATOM 6038 O O . PRO B 1 373 ? 4.906 0.707 29.297 1 97.69 373 PRO B O 1
ATOM 6041 N N . LEU B 1 374 ? 6.219 -1.136 28.812 1 95.06 374 LEU B N 1
ATOM 6042 C CA . LEU B 1 374 ? 5.289 -2.098 29.406 1 95.06 374 LEU B CA 1
ATOM 6043 C C . LEU B 1 374 ? 5.074 -1.815 30.875 1 95.06 374 LEU B C 1
ATOM 6045 O O . LEU B 1 374 ? 3.998 -2.09 31.422 1 95.06 374 LEU B O 1
ATOM 6049 N N . ASP B 1 375 ? 6.012 -1.295 31.516 1 89.88 375 ASP B N 1
ATOM 6050 C CA . ASP B 1 375 ? 5.949 -1.064 32.969 1 89.88 375 ASP B CA 1
ATOM 6051 C C . ASP B 1 375 ? 5.547 0.376 33.25 1 89.88 375 ASP B C 1
ATOM 6053 O O . ASP B 1 375 ? 5.73 0.849 34.375 1 89.88 375 ASP B O 1
ATOM 6057 N N . ALA B 1 376 ? 5.164 0.991 32.281 1 79.19 376 ALA B N 1
ATOM 6058 C CA . ALA B 1 376 ? 4.766 2.381 32.469 1 79.19 376 ALA B CA 1
ATOM 6059 C C . ALA B 1 376 ? 3.67 2.486 33.531 1 79.19 376 ALA B C 1
ATOM 6061 O O . ALA B 1 376 ? 2.738 1.68 33.562 1 79.19 376 ALA B O 1
ATOM 6062 N N . LYS B 1 377 ? 3.881 3.355 34.594 1 59.53 377 LYS B N 1
ATOM 6063 C CA . LYS B 1 377 ? 2.994 3.568 35.719 1 59.53 377 LYS B CA 1
ATOM 6064 C C . LYS B 1 377 ? 1.922 4.602 35.406 1 59.53 377 LYS B C 1
ATOM 6066 O O . LYS B 1 377 ? 2.156 5.523 34.625 1 59.53 377 LYS B O 1
#

Foldseek 3Di:
DPPPQDDDDDDPPVQLVLLCQFQHPCNLPDAAPRSQLRGDQVSLVVLVCQQCVLPPPDDDPVSLSVCQNCLLSNQQSLCSQCVSVCCHQPNQDNAFFDDAFPADNVRRVLVRLVVLCVVQVDALDWEEEEEQCFLPVSVVSNCVVHVHAYEYEHAHNSSQSNNCSVCVVVVNNVRYHYDHDDLLDDPAAFQQTQEYEYALGCLSNSANLSSLLSVLRNHHAFHKYKYFYKAFEPLQDPVDPVSVVLQSLLCSLNSGSHHHHPVRNVVSNVVSPWAWPDWDQPQPPPHPQGRLNLQPLDPVNDRDPVVVVSSLCRHPNNLVVVLVVQVVCCVVVSGHPCSSVNSVSNNSNSVSVVVCSVSVRIGSGTITMIGRHNPHD/DPPPQDDDDDDPPVQLVLLCQFQNDCNLPDAAPRSQLRGDQVSLVVLVCQQCVLPPPDDDPVSLSVCQNCLLSNQQSLCSQCVSVCCHQPNQDNAFFDDAFPADNVRRSLVRLVVLCVVQVPALDWEEEEEQCFLPVSVVSNCVVHVHAYEYEHAHPSSQSNNCSVCVVVVNNVRYHYDHDDLLDDPAAFQQGQEYEYALGCLSHSANLSSLLSVLRNHHAFHKYKYFYKAFEPLQDPVDPVSVVLQSLLCQLNSGSHHHHPVSNVVSNVVSPWAWPDWDQPQPPPHPQGRLNLQPLDPVNDRDPVVVVSSLCRHPNNLVVVLVVQVVCCVVSSGHPCSSVNSVSNNSNSVSVVVCSVSVRIGSGTITMIGRHNPHD

pLDDT: mean 91.35, std 8.76, range [28.97, 99.0]

Secondary structure (DSSP, 8-state):
-----PPPP--HHHHHHHHHHHH-TTTTT--HHHHHHTS-HHHHHHHHHHHHTT-SS--SHHHHHHHHHTHHHHHHHHHHHHHHHHHHHT-S--S---B-TT--HHHHHHHHHHHHHHHHT--TT-EEEEET-TTSHHHHHHHHHH--EEEEEES-HHHHHHHHHHHHHTT-TTTEEEEE--TTS--S-TT-EEEEEEES-GGGSSSHHHHHHHHHHHEEEEEEEEEEEEEE-TT--TT-HHHHHHHHHHHHHHT-S---BHHHHHHHHHHHTPEEEEEEEGGGS--SB-TTHHHH--GGG--SHHHHHHHHHHSHHHHHHHHHHHHHHHHTTSSPTTHHHHHHHHHHHHHHHHHHHHTTSEEEEEEEEEE--TT--/-----PPPP--HHHHHHHHHHHH-TTTTT--HHHHHHTS-HHHHHHHHHHHHTT-SS--SHHHHHHHHHTHHHHHHHHHHHHHHHHHHHT-S--S---B-TT--HHHHHHHHHHHHHHHHT--TT-EEEEET-TTSHHHHHHHHHH--EEEEEES-HHHHHHHHHHHHHTT-TTTEEEEE--TTS--S-TT-EEEEEEES-GGGSSSHHHHHHHHHHHEEEEEEEEEEEEEE-TT--TT-HHHHHHHHHHHHHHT-S---BHHHHHHHHHHHTPEEEEEEEGGGS--SB-TTHHHH--GGG--SHHHHHHHHHHSHHHHHHHHHHHHHHHHTTSSPTTHHHHHHHHHHHHHHHHHHHHTTSEEEEEEEEEE--TT--

InterPro domains:
  IPR013705 Sterol methyltransferase C-terminal [PF08498] (310-373)
  IPR025714 Methyltransferase domain [PF13847] (123-237)
  IPR029063 S-adenosyl-L-methionine-dependent methyltransferase superfamily [G3DSA:3.40.50.150] (47-295)
  IPR029063 S-adenosyl-L-methionine-dependent methyltransferase superfamily [SSF53335] (76-375)
  IPR030384 SAM-dependent methyltransferase SMT-type [PS51685] (78-373)
  IPR050447 Erg6/SMT methyltransferase [PTHR44068] (38-375)

Nearest PDB structures (foldseek):
  8zc8-assembly1_B  TM=8.539E-01  e=2.348E-16  Streptomyces caespitosus
  4pne-assembly3_A  TM=8.344E-01  e=4.382E-16  Saccharopolyspora spinosa
  4pne-assembly3_B  TM=8.244E-01  e=4.160E-16  Saccharopolyspora spinosa
  6uvq-assembly1_A  TM=7.902E-01  e=1.907E-16  Actinomadura melliaura
  3bus-assembly2_B  TM=8.439E-01  e=2.704E-15  Lentzea aerocolonigenes

Sequence (754 aa):
MSSEIKLAPKDYEKDKEFAKALHGKDAANAKGMSAWVKKDKEAQKIAMEGYFKHWDGKTDEETEKSRLQDYSTLTKHYYNLVTDFYEYGWGSSFHFSRYYKGEPFRQACARHEHYLALKMGITENMKVLDVGCGVGGPAREITRFTDCEIVGLNNNDYQIERANNYAKKLKLDHKLSFVKGDFMQMDFEPETFDAVYSIEATVHAPVLEGVYGQIYKVLKPGGVFGVYEWVMTDEYDETNEEHRKIAYGIEVGDGIPKMYKREVAEKALKNVGFEIEYTRDLADAGDEIPWYYPLSGDFKYVQTLGDLWTFFRTSTLGRKITTGSVGLMEKLGIAPKGSVKVTEALEDAAVYLVEGGKRKLFTPMMLYIVRKPLDAKMSSEIKLAPKDYEKDKEFAKALHGKDAANAKGMSAWVKKDKEAQKIAMEGYFKHWDGKTDEETEKSRLQDYSTLTKHYYNLVTDFYEYGWGSSFHFSRYYKGEPFRQACARHEHYLALKMGITENMKVLDVGCGVGGPAREITRFTDCEIVGLNNNDYQIERANNYAKKLKLDHKLSFVKGDFMQMDFEPETFDAVYSIEATVHAPVLEGVYGQIYKVLKPGGVFGVYEWVMTDEYDETNEEHRKIAYGIEVGDGIPKMYKREVAEKALKNVGFEIEYTRDLADAGDEIPWYYPLSGDFKYVQTLGDLWTFFRTSTLGRKITTGSVGLMEKLGIAPKGSVKVTEALEDAAVYLVEGGKRKLFTPMMLYIVRKPLDAK